Protein AF-A0A429MTD4-F1 (afdb_monomer_lite)

InterPro domains:
  IPR019286 Protein of unknown function DUF2339, transmembrane [PF10101] (1-664)
  IPR019286 Protein of unknown function DUF2339, transmembrane [PTHR38434] (1-668)

Foldseek 3Di:
DQVLLVCCLVCVPVDPVVSVVVVLVVLVVQLVVCLVVVPVVSVCVSLVCQLCNLVPDDDPADPLLVSLVSLLSSLVSLLVSCLPPLDPVSLVVSCCSNLPVSLVSCVPHNDLVCLVVVLVSLVSVLVSLCVSLVSSQVVLVVVQVVVVVVVDDDDSPRPPVSLPVSLVSSLVSSCVSPVVDLPSNLVSLVVLLVVLQVVLVVCVVPPVVVNVSSVSSNVRSLVSQLVNQCSNPHLLRSLVSLLQSLLVLLLCCLVVVPPVSNVSSLVSLVVSLVSLVVVCVVDPDRPLVSLLSNLVSLLSSLLSLLLNVQPDDDPDPSLVSSLVSLVSSLQSQLVSQCVVVVNVVDDCLSSLLRSLVVLLVSVVCCVVPRVGQSLVSLVVVLLVSLVVLVVVCVVQVLVPVLDGPDPVSLVSSLNSLVSSLVSLVVSQDPDPPLVVNLVSLLSSLSSQQQSQCSVGSNQSLLRSLVRVLVVCVVCVVVVVCSSVLHPSNLVVLLVSLVCLLQDPRLLPPPDDAQCPPSSLVSSVSSLVSSQVSLVPDDPPDDPPVSVVSNLSSVVSVLSSQLSSVQSRCCVPVVQDGPDPRCLQDLVSLLSSLLVLLVVLLCQLLVCQVVLPQVSNVVSVVSLVVSVVCLVPRLVPHPDPPSNVSSCCSNVVSVVVSVPRGDRRDDPVVVVVPPPPD

Sequence (677 aa):
FLTLVFSHHFGVITSLTTASILFTILLAITVFLSLKQQAIYLAILALGMAYAAPLVIPQYRPDVVFLFSYYLVINLAVAAVNFIQPWKILNQIAFFATMFIGGSAIAFYAEPAKFDTLDWILWLHIALFIWLSVRYSQNISRVSEHEKQEGIRLPPLLDVGLIFSVPVLGFTLHAYLVHESTQALTIGAVVLAGTYAVLTFWIKKTHPQLSVLAKSFFILAVAFFALIFPLAKGAHWTAIGWVAQGTALIVWGVTERYRLSRYIGVILVLLSSLALFYQVWANEEFPTLSTSIYAIAQFISAFYLLQYNSKEQRYFSASMFSGIFLCLGMYAGAVAGVEIMAWHHHALSPYLMFAIALIAIFSAIVHYKLRVQWQSLQLILISLLLLLVLGEAFMSQVFTLFKWVDSLQQTTFLVSTIILSGLFIMAQPQSSLLGYVKVWAGLSWLALAIVGVTIFPKMPIVALAFVPVVYSLWAYKSHKTTLLYQIPVWCLSLIWLLVVSVDVHSAEYLYFVPLINLIDFFSILVFAGLLFIIYQHAFDQDKSLEWTFKITTILVGLLVFSSVVVRGLHYYWATPLWSASIWTNGVVQLSLTLLWVILAFVLTTYSSRKMIRQLWFVGAALLGIVVLKLILLDLSQSATLTRVISFIGAGGVMLIIAYLAPLPPSSSVQKNQEPKL

Structure (mmCIF, N/CA/C/O backbone):
data_AF-A0A429MTD4-F1
#
_entry.id   AF-A0A429MTD4-F1
#
loop_
_atom_site.group_PDB
_atom_site.id
_atom_site.type_symbol
_atom_site.label_atom_id
_atom_site.label_alt_id
_atom_site.label_comp_id
_atom_site.label_asym_id
_atom_site.label_entity_id
_atom_site.label_seq_id
_atom_site.pdbx_PDB_ins_code
_atom_site.Cartn_x
_atom_site.Cartn_y
_atom_site.Cartn_z
_atom_site.occupancy
_atom_site.B_iso_or_equiv
_atom_site.auth_seq_id
_atom_site.auth_comp_id
_atom_site.auth_asym_id
_atom_site.auth_atom_id
_atom_site.pdbx_PDB_model_num
ATOM 1 N N . PHE A 1 1 ? -25.401 0.317 63.195 1.00 67.44 1 PHE A N 1
ATOM 2 C CA . PHE A 1 1 ? -25.023 -0.715 62.209 1.00 67.44 1 PHE A CA 1
ATOM 3 C C . PHE A 1 1 ? -24.166 -1.795 62.844 1.00 67.44 1 PHE A C 1
ATOM 5 O O . PHE A 1 1 ? -24.662 -2.901 62.992 1.00 67.44 1 PHE A O 1
ATOM 12 N N . LEU A 1 2 ? -22.955 -1.465 63.309 1.00 70.31 2 LEU A N 1
ATOM 13 C CA . LEU A 1 2 ? -22.020 -2.415 63.924 1.00 70.31 2 LEU A CA 1
ATOM 14 C C . LEU A 1 2 ? -22.654 -3.261 65.049 1.00 70.31 2 LEU A C 1
ATOM 16 O O . LEU A 1 2 ? -22.604 -4.482 65.003 1.00 70.31 2 LEU A O 1
ATOM 20 N N . THR A 1 3 ? -23.346 -2.624 65.998 1.00 77.00 3 THR A N 1
ATOM 21 C CA . THR A 1 3 ? -24.029 -3.285 67.128 1.00 77.00 3 THR A CA 1
ATOM 22 C C . THR A 1 3 ? -25.070 -4.310 66.690 1.00 77.00 3 THR A C 1
ATOM 24 O O . THR A 1 3 ? -25.237 -5.334 67.333 1.00 77.00 3 THR A O 1
ATOM 27 N N . LEU A 1 4 ? -25.770 -4.039 65.590 1.00 73.44 4 LEU A N 1
ATOM 28 C CA . LEU A 1 4 ? -26.844 -4.888 65.077 1.00 73.44 4 LEU A CA 1
ATOM 29 C C . LEU A 1 4 ? -26.274 -6.138 64.407 1.00 73.44 4 LEU A C 1
ATOM 31 O O . LEU A 1 4 ? -26.760 -7.246 64.612 1.00 73.44 4 LEU A O 1
ATOM 35 N N . VAL A 1 5 ? -25.185 -5.940 63.668 1.00 67.00 5 VAL A N 1
ATOM 36 C CA . VAL A 1 5 ? -24.421 -7.005 63.025 1.00 67.00 5 VAL A CA 1
ATOM 37 C C . VAL A 1 5 ? -23.741 -7.902 64.064 1.00 67.00 5 VAL A C 1
ATOM 39 O O . VAL A 1 5 ? -23.867 -9.122 63.990 1.00 67.00 5 VAL A O 1
ATOM 42 N N . PHE A 1 6 ? -23.118 -7.318 65.092 1.00 71.88 6 PHE A N 1
ATOM 43 C CA . PHE A 1 6 ? -22.556 -8.072 66.215 1.00 71.88 6 PHE A CA 1
ATOM 44 C C . PHE A 1 6 ? -23.625 -8.801 67.039 1.00 71.88 6 PHE A C 1
ATOM 46 O O . PHE A 1 6 ? -23.406 -9.937 67.443 1.00 71.88 6 PHE A O 1
ATOM 53 N N . SER A 1 7 ? -24.791 -8.188 67.252 1.00 75.12 7 SER A N 1
ATOM 54 C CA . SER A 1 7 ? -25.910 -8.802 67.979 1.00 75.12 7 SER A CA 1
ATOM 55 C C . SER A 1 7 ? -26.441 -10.056 67.272 1.00 75.12 7 SER A C 1
ATOM 57 O O . SER A 1 7 ? -26.717 -11.064 67.919 1.00 75.12 7 SER A O 1
ATOM 59 N N . HIS A 1 8 ? -26.509 -10.052 65.937 1.00 69.81 8 HIS A N 1
ATOM 60 C CA . HIS A 1 8 ? -26.825 -11.268 65.187 1.00 69.81 8 HIS A CA 1
ATOM 61 C C . HIS A 1 8 ? -25.690 -12.302 65.249 1.00 69.81 8 HIS A C 1
ATOM 63 O O . HIS A 1 8 ? -25.944 -13.468 65.538 1.00 69.81 8 HIS A O 1
ATOM 69 N N . HIS A 1 9 ? -24.438 -11.880 65.037 1.00 68.06 9 HIS A N 1
ATOM 70 C CA . HIS A 1 9 ? -23.286 -12.787 65.034 1.00 68.06 9 HIS A CA 1
ATOM 71 C C . HIS A 1 9 ? -23.094 -13.526 66.366 1.00 68.06 9 HIS A C 1
ATOM 73 O O . HIS A 1 9 ? -22.840 -14.726 66.373 1.00 68.06 9 HIS A O 1
ATOM 79 N N . PHE A 1 10 ? -23.264 -12.831 67.492 1.00 77.19 10 PHE A N 1
ATOM 80 C CA . PHE A 1 10 ? -23.173 -13.424 68.827 1.00 77.19 10 PHE A CA 1
ATOM 81 C C . PHE A 1 10 ? -24.475 -14.105 69.287 1.00 77.19 10 PHE A C 1
ATOM 83 O O . PHE A 1 10 ? -24.597 -14.463 70.456 1.00 77.19 10 PHE A O 1
ATOM 90 N N . GLY A 1 11 ? -25.456 -14.283 68.395 1.00 71.88 11 GLY A N 1
ATOM 91 C CA . GLY A 1 11 ? -26.682 -15.034 68.675 1.00 71.88 11 GLY A CA 1
ATOM 92 C C . GLY A 1 11 ? -27.700 -14.324 69.574 1.00 71.88 11 GLY A C 1
ATOM 93 O O . GLY A 1 11 ? -28.682 -14.944 69.971 1.00 71.88 11 GLY A O 1
ATOM 94 N N . VAL A 1 12 ? -27.514 -13.033 69.873 1.00 78.25 12 VAL A N 1
ATOM 95 C CA . VAL A 1 12 ? -28.485 -12.211 70.623 1.00 78.25 12 VAL A CA 1
ATOM 96 C C . VAL A 1 12 ? -29.753 -11.978 69.790 1.00 78.25 12 VAL A C 1
ATOM 98 O O . VAL A 1 12 ? -30.857 -11.962 70.329 1.00 78.25 12 VAL A O 1
ATOM 101 N N . ILE A 1 13 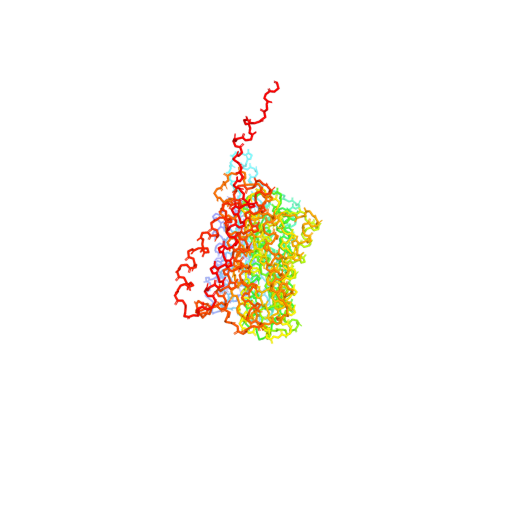? -29.611 -11.856 68.466 1.00 76.19 13 ILE A N 1
ATOM 102 C CA . ILE A 1 13 ? -30.724 -11.908 67.507 1.00 76.19 13 ILE A CA 1
ATOM 103 C C . ILE A 1 13 ? -30.609 -13.215 66.726 1.00 76.19 13 ILE A C 1
ATOM 105 O O . ILE A 1 13 ? -29.781 -13.335 65.824 1.00 76.19 13 ILE A O 1
ATOM 109 N N . THR A 1 14 ? -31.447 -14.191 67.064 1.00 70.50 14 THR A N 1
ATOM 110 C CA . THR A 1 14 ? -31.371 -15.550 66.507 1.00 70.50 14 THR A CA 1
ATOM 111 C C . THR A 1 14 ? -31.897 -15.640 65.075 1.00 70.50 14 THR A C 1
ATOM 113 O O . THR A 1 14 ? -31.349 -16.390 64.270 1.00 70.50 14 THR A O 1
ATOM 116 N N . SER A 1 15 ? -32.912 -14.851 64.706 1.00 75.06 15 SER A N 1
ATOM 117 C CA . SER A 1 15 ? -33.444 -14.844 63.339 1.00 75.06 15 SER A CA 1
ATOM 118 C C . SER A 1 15 ? -32.720 -13.857 62.416 1.00 75.06 15 SER A C 1
ATOM 120 O O . SER A 1 15 ? -32.701 -12.644 62.642 1.00 75.06 15 SER A O 1
ATOM 122 N N . LEU A 1 16 ? -32.192 -14.379 61.304 1.00 67.19 16 LEU A N 1
ATOM 123 C CA . LEU A 1 16 ? -31.589 -13.592 60.220 1.00 67.19 16 LEU A CA 1
ATOM 124 C C . LEU A 1 16 ? -32.578 -12.559 59.655 1.00 67.19 16 LEU A C 1
ATOM 126 O O . LEU A 1 16 ? -32.222 -11.406 59.435 1.00 67.19 16 LEU A O 1
ATOM 130 N N . THR A 1 17 ? -33.848 -12.941 59.507 1.00 70.06 17 THR A N 1
ATOM 131 C CA . THR A 1 17 ? -34.919 -12.068 59.005 1.00 70.06 17 THR A CA 1
ATOM 132 C C . THR A 1 17 ? -35.132 -10.834 59.880 1.00 70.06 17 THR A C 1
ATOM 134 O O . THR A 1 17 ? -35.205 -9.723 59.358 1.00 70.06 17 THR A O 1
ATOM 137 N N . THR A 1 18 ? -35.163 -10.979 61.208 1.00 75.75 18 THR A N 1
ATOM 138 C CA . THR A 1 18 ? -35.294 -9.830 62.121 1.00 75.75 18 THR A CA 1
ATOM 139 C C . THR A 1 18 ? -34.069 -8.926 62.095 1.00 75.75 18 THR A C 1
ATOM 141 O O . THR A 1 18 ? -34.222 -7.705 62.128 1.00 75.75 18 THR A O 1
ATOM 144 N N . ALA A 1 19 ? -32.864 -9.494 61.988 1.00 70.69 19 ALA A N 1
ATOM 145 C CA . ALA A 1 19 ? -31.644 -8.701 61.865 1.00 70.69 19 ALA A CA 1
ATOM 146 C C . ALA A 1 19 ? -31.645 -7.884 60.560 1.00 70.69 19 ALA A C 1
ATOM 148 O O . ALA A 1 19 ? -31.379 -6.681 60.588 1.00 70.69 19 ALA A O 1
ATOM 149 N N . SER A 1 20 ? -32.034 -8.493 59.435 1.00 66.19 20 SER A N 1
ATOM 150 C CA . SER A 1 20 ? -32.155 -7.817 58.136 1.00 66.19 20 SER A CA 1
ATOM 151 C C . SER A 1 20 ? -33.228 -6.720 58.125 1.00 66.19 20 SER A C 1
ATOM 153 O O . SER A 1 20 ? -32.996 -5.644 57.568 1.00 66.19 20 SER A O 1
ATOM 155 N N . ILE A 1 21 ? -34.380 -6.941 58.771 1.00 75.00 21 ILE A N 1
ATOM 156 C CA . ILE A 1 21 ? -35.448 -5.931 58.883 1.00 75.00 21 ILE A CA 1
ATOM 157 C C . ILE A 1 21 ? -34.967 -4.734 59.706 1.00 75.00 21 ILE A C 1
ATOM 159 O O . ILE A 1 21 ? -35.066 -3.595 59.252 1.00 75.00 21 ILE A O 1
ATOM 163 N N . LEU A 1 22 ? -34.395 -4.977 60.888 1.00 79.62 22 LEU A N 1
ATOM 164 C CA . LEU A 1 22 ? -33.886 -3.910 61.749 1.00 79.62 22 LEU A CA 1
ATOM 165 C C . LEU A 1 22 ? -32.746 -3.128 61.083 1.00 79.62 22 LEU A C 1
ATOM 167 O O . LEU A 1 22 ? -32.669 -1.906 61.215 1.00 79.62 22 LEU A O 1
ATOM 171 N N . PHE A 1 23 ? -31.888 -3.815 60.328 1.00 74.44 23 PHE A N 1
ATOM 172 C CA . PHE A 1 23 ? -30.855 -3.177 59.523 1.00 74.44 23 PHE A CA 1
ATOM 173 C C . PHE A 1 23 ? -31.457 -2.266 58.444 1.00 74.44 23 PHE A C 1
ATOM 175 O O . PHE A 1 23 ? -31.039 -1.116 58.315 1.00 74.44 23 PHE A O 1
ATOM 182 N N . THR A 1 24 ? -32.469 -2.745 57.716 1.00 72.81 24 THR A N 1
ATOM 183 C CA . THR A 1 24 ? -33.169 -1.972 56.675 1.00 72.81 24 THR A CA 1
ATOM 184 C C . THR A 1 24 ? -33.850 -0.734 57.259 1.00 72.81 24 THR A C 1
ATOM 186 O O . THR A 1 24 ? -33.733 0.353 56.695 1.00 72.81 24 THR A O 1
ATOM 189 N N . ILE A 1 25 ? -34.497 -0.866 58.422 1.00 81.62 25 ILE A N 1
ATOM 190 C CA . ILE A 1 25 ? -35.114 0.254 59.148 1.00 81.62 25 ILE A CA 1
ATOM 191 C C . ILE A 1 25 ? -34.054 1.282 59.549 1.00 81.62 25 ILE A C 1
ATOM 193 O O . ILE A 1 25 ? -34.223 2.476 59.296 1.00 81.62 25 ILE A O 1
ATOM 197 N N . LEU A 1 26 ? -32.942 0.833 60.137 1.00 82.19 26 LEU A N 1
ATOM 198 C CA . LEU A 1 26 ? -31.854 1.725 60.532 1.00 82.19 26 LEU A CA 1
ATOM 199 C C . LEU A 1 26 ? -31.277 2.465 59.319 1.00 82.19 26 LEU A C 1
ATOM 201 O O . LEU A 1 26 ? -31.047 3.674 59.376 1.00 82.19 26 LEU A O 1
ATOM 205 N N . LEU A 1 27 ? -31.095 1.754 58.206 1.00 78.31 27 LEU A N 1
ATOM 206 C CA . LEU A 1 27 ? -30.622 2.330 56.958 1.00 78.31 27 LEU A CA 1
ATOM 207 C C . LEU A 1 27 ? -31.601 3.385 56.428 1.00 78.31 27 LEU A C 1
ATOM 209 O O . LEU A 1 27 ? -31.184 4.517 56.183 1.00 78.31 27 LEU A O 1
ATOM 213 N N . ALA A 1 28 ? -32.899 3.084 56.374 1.00 79.12 28 ALA A N 1
ATOM 214 C CA . ALA A 1 28 ? -33.931 4.036 55.963 1.00 79.12 28 ALA A CA 1
ATOM 215 C C . ALA A 1 28 ? -33.955 5.305 56.837 1.00 79.12 28 ALA A C 1
ATOM 217 O O . ALA A 1 28 ? -34.002 6.415 56.303 1.00 79.12 28 ALA A O 1
ATOM 218 N N . ILE A 1 29 ? -33.850 5.165 58.165 1.00 83.44 29 ILE A N 1
ATOM 219 C CA . ILE A 1 29 ? -33.804 6.303 59.101 1.00 83.44 29 ILE A CA 1
ATOM 220 C C . ILE A 1 29 ? -32.565 7.169 58.845 1.00 83.44 29 ILE A C 1
ATOM 222 O O . ILE A 1 29 ? -32.671 8.393 58.771 1.00 83.44 29 ILE A O 1
ATOM 226 N N . THR A 1 30 ? -31.388 6.558 58.687 1.00 78.06 30 THR A N 1
ATOM 227 C CA . THR A 1 30 ? -30.143 7.312 58.450 1.00 78.06 30 THR A CA 1
ATOM 228 C C . THR A 1 30 ? -30.140 8.038 57.106 1.00 78.06 30 THR A C 1
ATOM 230 O O . THR A 1 30 ? -29.736 9.200 57.044 1.00 78.06 30 THR A O 1
ATOM 233 N N . VAL A 1 31 ? -30.663 7.402 56.054 1.00 74.56 31 VAL A N 1
ATOM 234 C CA . VAL A 1 31 ? -30.880 8.023 54.741 1.00 74.56 31 VAL A CA 1
ATOM 235 C C . VAL A 1 31 ? -31.825 9.219 54.857 1.00 74.56 31 VAL A C 1
ATOM 237 O O . VAL A 1 31 ? -31.500 10.307 54.380 1.00 74.56 31 VAL A O 1
ATOM 240 N N . PHE A 1 32 ? -32.954 9.054 55.548 1.00 81.50 32 PHE A N 1
ATOM 241 C CA . PHE A 1 32 ? -33.927 10.125 55.759 1.00 81.50 32 PHE A CA 1
ATOM 242 C C . PHE A 1 32 ? -33.330 11.315 56.526 1.00 81.50 32 PHE A C 1
ATOM 244 O O . PHE A 1 32 ? -33.491 12.466 56.116 1.00 81.50 32 PHE A O 1
ATOM 251 N N . LEU A 1 33 ? -32.598 11.049 57.611 1.00 81.56 33 LEU A N 1
ATOM 252 C CA . LEU A 1 33 ? -31.943 12.090 58.407 1.00 81.56 33 LEU A CA 1
ATOM 253 C C . LEU A 1 33 ? -30.862 12.828 57.610 1.00 81.56 33 LEU A C 1
ATOM 255 O O . LEU A 1 33 ? -30.797 14.055 57.680 1.00 81.56 33 LEU A O 1
ATOM 259 N N . SER A 1 34 ? -30.053 12.111 56.826 1.00 80.44 34 SER A N 1
ATOM 260 C CA . SER A 1 34 ? -29.021 12.730 55.988 1.00 80.44 34 SER A CA 1
ATOM 261 C C . SER A 1 34 ? -29.620 13.643 54.916 1.00 80.44 34 SER A C 1
ATOM 263 O O . SER A 1 34 ? -29.133 14.759 54.726 1.00 80.44 34 SER A O 1
ATOM 265 N N . LEU A 1 35 ? -30.711 13.214 54.273 1.00 81.00 35 LEU A N 1
ATOM 266 C CA . LEU A 1 35 ? -31.436 14.030 53.298 1.00 81.00 35 LEU A CA 1
ATOM 267 C C . LEU A 1 35 ? -32.041 15.283 53.943 1.00 81.00 35 LEU A C 1
ATOM 269 O O . LEU A 1 35 ? -31.906 16.373 53.389 1.00 81.00 35 LEU A O 1
ATOM 273 N N . LYS A 1 36 ? -32.656 15.152 55.128 1.00 82.38 36 LYS A N 1
ATOM 274 C CA . LYS A 1 36 ? -33.250 16.286 55.857 1.00 82.38 36 LYS A CA 1
ATOM 275 C C . LYS A 1 36 ? -32.205 17.327 56.269 1.00 82.38 36 LYS A C 1
ATOM 277 O O . LYS A 1 36 ? -32.501 18.516 56.264 1.00 82.38 36 LYS A O 1
ATOM 282 N N . GLN A 1 37 ? -31.005 16.887 56.640 1.00 80.62 37 GLN A N 1
ATOM 283 C CA . GLN A 1 37 ? -29.931 17.771 57.103 1.00 80.62 37 GLN A CA 1
ATOM 284 C C . GLN A 1 37 ? -29.034 18.299 55.972 1.00 80.62 37 GLN A C 1
ATOM 286 O O . GLN A 1 37 ? -28.154 19.107 56.247 1.00 80.62 37 GLN A O 1
ATOM 291 N N . GLN A 1 38 ? -29.213 17.833 54.727 1.00 78.19 38 GLN A N 1
ATOM 292 C CA . GLN A 1 38 ? -28.332 18.131 53.583 1.00 78.19 38 GLN A CA 1
ATOM 293 C C . GLN A 1 38 ? -26.831 17.915 53.875 1.00 78.19 38 GLN A C 1
ATOM 295 O O . GLN A 1 38 ? -25.956 18.547 53.286 1.00 78.19 38 GLN A O 1
ATOM 300 N N . ALA A 1 39 ? -26.514 16.994 54.785 1.00 80.38 39 ALA A N 1
ATOM 301 C CA . ALA A 1 39 ? -25.162 16.782 55.279 1.00 80.38 39 ALA A CA 1
ATOM 302 C C . ALA A 1 39 ? -24.541 15.534 54.638 1.00 80.38 39 ALA A C 1
ATOM 304 O O . ALA A 1 39 ? -24.810 14.400 55.049 1.00 80.38 39 ALA A O 1
ATOM 305 N N . ILE A 1 40 ? -23.664 15.750 53.652 1.00 80.50 40 ILE A N 1
ATOM 306 C CA . ILE A 1 40 ? -22.997 14.673 52.903 1.00 80.50 40 ILE A CA 1
ATOM 307 C C . ILE A 1 40 ? -22.114 13.784 53.795 1.00 80.50 40 ILE A C 1
ATOM 309 O O . ILE A 1 40 ? -22.063 12.572 53.609 1.00 80.50 40 ILE A O 1
ATOM 313 N N . TYR A 1 41 ? -21.466 14.357 54.814 1.00 83.38 41 TYR A N 1
ATOM 314 C CA . TYR A 1 41 ? -20.573 13.622 55.717 1.00 83.38 41 TYR A CA 1
ATOM 315 C C . TYR A 1 41 ? -21.307 12.575 56.562 1.00 83.38 41 TYR A C 1
ATOM 317 O O . TYR A 1 41 ? -20.771 11.493 56.794 1.00 83.38 41 TYR A O 1
ATOM 325 N N . LEU A 1 42 ? -22.551 12.859 56.966 1.00 81.25 42 LEU A N 1
ATOM 326 C CA . LEU A 1 42 ? -23.385 11.896 57.689 1.00 81.25 42 LEU A CA 1
ATOM 327 C C . LEU A 1 42 ? -23.755 10.704 56.800 1.00 81.25 42 LEU A C 1
ATOM 329 O O . LEU A 1 42 ? -23.699 9.568 57.268 1.00 81.25 42 LEU A O 1
ATOM 333 N N . ALA A 1 43 ? -24.055 10.941 55.517 1.00 81.38 43 ALA A N 1
ATOM 334 C CA . ALA A 1 43 ? -24.273 9.862 54.551 1.00 81.38 43 ALA A CA 1
ATOM 335 C C . ALA A 1 43 ? -23.007 9.027 54.338 1.00 81.38 43 ALA A C 1
ATOM 337 O O . ALA A 1 43 ? -23.084 7.801 54.368 1.00 81.38 43 ALA A O 1
ATOM 338 N N . ILE A 1 44 ? -21.848 9.672 54.159 1.00 85.00 44 ILE A N 1
ATOM 339 C CA . ILE A 1 44 ? -20.563 8.982 53.964 1.00 85.00 44 ILE A CA 1
ATOM 340 C C . ILE A 1 44 ? -20.252 8.078 55.159 1.00 85.00 44 ILE A C 1
ATOM 342 O O . ILE A 1 44 ? -19.918 6.913 54.963 1.00 85.00 44 ILE A O 1
ATOM 346 N N . LEU A 1 45 ? -20.390 8.583 56.389 1.00 83.06 45 LEU A N 1
ATOM 347 C CA . LEU A 1 45 ? -20.093 7.812 57.596 1.00 83.06 45 LEU A CA 1
ATOM 348 C C . LEU A 1 45 ? -21.083 6.652 57.770 1.00 83.06 45 LEU A C 1
ATOM 350 O O . LEU A 1 45 ? -20.666 5.519 58.009 1.00 83.06 45 LEU A O 1
ATOM 354 N N . ALA A 1 46 ? -22.383 6.904 57.592 1.00 80.81 46 ALA A N 1
ATOM 355 C CA . ALA A 1 46 ? -23.408 5.869 57.699 1.00 80.81 46 ALA A CA 1
ATOM 356 C C . ALA A 1 46 ? -23.204 4.746 56.669 1.00 80.81 46 ALA A C 1
ATOM 358 O O . ALA A 1 46 ? -23.207 3.569 57.034 1.00 80.81 46 ALA A O 1
ATOM 359 N N . LEU A 1 47 ? -22.980 5.100 55.401 1.00 82.69 47 LEU A N 1
ATOM 360 C CA . LEU A 1 47 ? -22.794 4.130 54.322 1.00 82.69 47 LEU A CA 1
ATOM 361 C C . LEU A 1 47 ? -21.435 3.437 54.391 1.00 82.69 47 LEU A C 1
ATOM 363 O O . LEU A 1 47 ? -21.374 2.229 54.185 1.00 82.69 47 LEU A O 1
ATOM 367 N N . GLY A 1 48 ? -20.369 4.147 54.763 1.00 84.00 48 GLY A N 1
ATOM 368 C CA . GLY A 1 48 ? -19.060 3.544 55.019 1.00 84.00 48 GLY A CA 1
ATOM 369 C C . GLY A 1 48 ? -19.141 2.462 56.097 1.00 84.00 48 GLY A C 1
ATOM 370 O O . GLY A 1 48 ? -18.669 1.344 55.891 1.00 84.00 48 GLY A O 1
ATOM 371 N N . MET A 1 49 ? -19.839 2.743 57.202 1.00 79.94 49 MET A N 1
ATOM 372 C CA . MET A 1 49 ? -20.081 1.749 58.251 1.00 79.94 49 MET A CA 1
ATOM 373 C C . MET A 1 49 ? -20.993 0.609 57.788 1.00 79.94 49 MET A C 1
ATOM 375 O O . MET A 1 49 ? -20.786 -0.530 58.200 1.00 79.94 49 MET A O 1
ATOM 379 N N . ALA A 1 50 ? -21.983 0.882 56.935 1.00 82.88 50 ALA A N 1
ATOM 380 C CA . ALA A 1 50 ? -22.845 -0.152 56.366 1.00 82.88 50 ALA A CA 1
ATOM 381 C C . ALA A 1 50 ? -22.053 -1.133 55.478 1.00 82.88 50 ALA A C 1
ATOM 383 O O . ALA A 1 50 ? -22.231 -2.343 55.620 1.00 82.88 50 ALA A O 1
ATOM 384 N N . TYR A 1 51 ? -21.142 -0.637 54.631 1.00 85.94 51 TYR A N 1
ATOM 385 C CA . TYR A 1 51 ? -20.269 -1.472 53.792 1.00 85.94 51 TYR A CA 1
ATOM 386 C C . TYR A 1 51 ? -19.209 -2.237 54.591 1.00 85.94 51 TYR A C 1
ATOM 388 O O . TYR A 1 51 ? -18.899 -3.379 54.249 1.00 85.94 51 TYR A O 1
ATOM 396 N N . ALA A 1 52 ? -18.670 -1.633 55.655 1.00 83.56 52 ALA A N 1
ATOM 397 C CA . ALA A 1 52 ? -17.663 -2.262 56.506 1.00 83.56 52 ALA A CA 1
ATOM 398 C C . ALA A 1 52 ? -18.241 -3.356 57.419 1.00 83.56 52 ALA A C 1
ATOM 400 O O . ALA A 1 52 ? -17.527 -4.289 57.775 1.00 83.56 52 ALA A O 1
ATOM 401 N N . ALA A 1 53 ? -19.519 -3.268 57.802 1.00 78.25 53 ALA A N 1
ATOM 402 C CA . ALA A 1 53 ? -20.086 -4.122 58.847 1.00 78.25 53 ALA A CA 1
ATOM 403 C C . ALA A 1 53 ? -19.915 -5.643 58.623 1.00 78.25 53 ALA A C 1
ATOM 405 O O . ALA A 1 53 ? -19.534 -6.311 59.582 1.00 78.25 53 ALA A O 1
ATOM 406 N N . PRO A 1 54 ? -20.112 -6.208 57.414 1.00 74.62 54 PRO A N 1
ATOM 407 C CA . PRO A 1 54 ? -19.890 -7.638 57.178 1.00 74.62 54 PRO A CA 1
ATOM 408 C C . PRO A 1 54 ? -18.421 -8.067 57.291 1.00 74.62 54 PRO A C 1
ATOM 410 O O . PRO A 1 54 ? -18.155 -9.218 57.613 1.00 74.62 54 PRO A O 1
ATOM 413 N N . LEU A 1 55 ? -17.473 -7.157 57.040 1.00 75.81 55 LEU A N 1
ATOM 414 C CA . LEU A 1 55 ? -16.031 -7.443 57.026 1.00 75.81 55 LEU A CA 1
ATOM 415 C C . LEU A 1 55 ? -15.429 -7.506 58.433 1.00 75.81 55 LEU A C 1
ATOM 417 O O . LEU A 1 55 ? -14.397 -8.133 58.642 1.00 75.81 55 LEU A O 1
ATOM 421 N N . VAL A 1 56 ? -16.057 -6.823 59.393 1.00 74.12 56 VAL A N 1
ATOM 422 C CA . VAL A 1 56 ? -15.597 -6.768 60.790 1.00 74.12 56 VAL A CA 1
ATOM 423 C C . VAL A 1 56 ? -15.965 -8.050 61.548 1.00 74.12 56 VAL A C 1
ATOM 425 O O . VAL A 1 56 ? -15.414 -8.322 62.612 1.00 74.12 56 VAL A O 1
ATOM 428 N N . ILE A 1 57 ? -16.876 -8.859 61.003 1.00 68.62 57 ILE A N 1
ATOM 429 C CA . ILE A 1 57 ? -17.250 -10.142 61.589 1.00 68.62 57 ILE A CA 1
ATOM 430 C C . ILE A 1 57 ? -16.164 -11.177 61.262 1.00 68.62 57 ILE A C 1
ATOM 432 O O . ILE A 1 57 ? -15.932 -11.444 60.082 1.00 68.62 57 ILE A O 1
ATOM 436 N N . PRO A 1 58 ? -15.539 -11.824 62.261 1.00 60.69 58 PRO A N 1
ATOM 437 C CA . PRO A 1 58 ? -14.618 -12.924 62.008 1.00 60.69 58 PRO A CA 1
ATOM 438 C C . PRO A 1 58 ? -15.369 -14.095 61.357 1.00 60.69 58 PRO A C 1
ATOM 440 O O . PRO A 1 58 ? -16.218 -14.728 61.985 1.00 60.69 58 PRO A O 1
ATOM 443 N N . GLN A 1 59 ? -15.077 -14.383 60.088 1.00 64.75 59 GLN A N 1
ATOM 444 C CA . GLN A 1 59 ? -15.646 -15.517 59.355 1.00 64.75 59 GLN A CA 1
ATOM 445 C C . GLN A 1 59 ? -14.520 -16.362 58.751 1.00 64.75 59 GLN A C 1
ATOM 447 O O . GLN A 1 59 ? -13.642 -15.836 58.075 1.00 64.75 59 GLN A O 1
ATOM 452 N N . TYR A 1 60 ? -14.553 -17.681 58.982 1.00 57.41 60 TYR A N 1
ATOM 453 C CA . TYR A 1 60 ? -13.564 -18.625 58.431 1.00 57.41 60 TYR A CA 1
ATOM 454 C C . TYR A 1 60 ? -13.698 -18.806 56.908 1.00 57.41 60 TYR A C 1
ATOM 456 O O . TYR A 1 60 ? -12.702 -19.039 56.226 1.00 57.41 60 TYR A O 1
ATOM 464 N N . ARG A 1 61 ? -14.919 -18.677 56.370 1.00 65.25 61 ARG A N 1
ATOM 465 C CA . ARG A 1 61 ? -15.208 -18.531 54.936 1.00 65.25 61 ARG A CA 1
ATOM 466 C C . ARG A 1 61 ? -16.392 -17.578 54.758 1.00 65.25 61 ARG A C 1
ATOM 468 O O . ARG A 1 61 ? -17.482 -17.924 55.214 1.00 65.25 61 ARG A O 1
ATOM 475 N N . PRO A 1 62 ? -16.206 -16.399 54.148 1.00 72.75 62 PRO A N 1
ATOM 476 C CA . PRO A 1 62 ? -17.308 -15.475 53.925 1.00 72.75 62 PRO A CA 1
ATOM 477 C C . PRO A 1 62 ? -18.265 -16.019 52.859 1.00 72.75 62 PRO A C 1
ATOM 479 O O . PRO A 1 62 ? -17.831 -16.401 51.772 1.00 72.75 62 PRO A O 1
ATOM 482 N N . ASP A 1 63 ? -19.571 -16.044 53.149 1.00 83.75 63 ASP A N 1
ATOM 483 C CA . ASP A 1 63 ? -20.577 -16.382 52.136 1.00 83.75 63 ASP A CA 1
ATOM 484 C C . ASP A 1 63 ? -20.708 -15.226 51.140 1.00 83.75 63 ASP A C 1
ATOM 486 O O . ASP A 1 63 ? -21.306 -14.180 51.413 1.00 83.75 63 ASP A O 1
ATOM 490 N N . VAL A 1 64 ? -20.102 -15.419 49.972 1.00 87.94 64 VAL A N 1
ATOM 491 C CA . VAL A 1 64 ? -19.977 -14.390 48.937 1.00 87.94 64 VAL A CA 1
ATOM 492 C C . VAL A 1 64 ? -21.345 -13.950 48.413 1.00 87.94 64 VAL A C 1
ATOM 494 O O . VAL A 1 64 ? -21.551 -12.762 48.172 1.00 87.94 64 VAL A O 1
ATOM 497 N N . VAL A 1 65 ? -22.307 -14.873 48.293 1.00 89.31 65 VAL A N 1
ATOM 498 C CA . VAL A 1 65 ? -23.667 -14.551 47.824 1.00 89.31 65 VAL A CA 1
ATOM 499 C C . VAL A 1 65 ? -24.366 -13.615 48.804 1.00 89.31 65 VAL A C 1
ATOM 501 O O . VAL A 1 65 ? -24.977 -12.629 48.381 1.00 89.31 65 VAL A O 1
ATOM 504 N N . PHE A 1 66 ? -24.237 -13.878 50.106 1.00 85.50 66 PHE A N 1
ATOM 505 C CA . PHE A 1 66 ? -24.774 -13.003 51.142 1.00 85.50 66 PHE A CA 1
ATOM 506 C C . PHE A 1 66 ? -24.124 -11.618 51.095 1.00 85.50 66 PHE A C 1
ATOM 508 O O . PHE A 1 66 ? -24.841 -10.619 51.047 1.00 85.50 66 PHE A O 1
ATOM 515 N N . LEU A 1 67 ? -22.788 -11.548 51.053 1.00 86.19 67 LEU A N 1
ATOM 516 C CA . LEU A 1 67 ? -22.055 -10.278 51.007 1.00 86.19 67 LEU A CA 1
ATOM 517 C C . LEU A 1 67 ? -22.489 -9.425 49.807 1.00 86.19 67 LEU A C 1
ATOM 519 O O . LEU A 1 67 ? -22.799 -8.241 49.955 1.00 86.19 67 LEU A O 1
ATOM 523 N N . PHE A 1 68 ? -22.541 -10.037 48.625 1.00 89.94 68 PHE A N 1
ATOM 524 C CA . PHE A 1 68 ? -22.851 -9.335 47.388 1.00 89.94 68 PHE A CA 1
ATOM 525 C C . PHE A 1 68 ? -24.327 -8.907 47.330 1.00 89.94 68 PHE A C 1
ATOM 527 O O . PHE A 1 68 ? -24.628 -7.771 46.969 1.00 89.94 68 PHE A O 1
ATOM 534 N N . SER A 1 69 ? -25.253 -9.754 47.793 1.00 88.94 69 SER A N 1
ATOM 535 C CA . SER A 1 69 ? -26.675 -9.392 47.936 1.00 88.94 69 SER A CA 1
ATOM 536 C C . SER A 1 69 ? -26.887 -8.270 48.955 1.00 88.94 69 SER A C 1
ATOM 538 O O . SER A 1 69 ? -27.691 -7.363 48.743 1.00 88.94 69 SER A O 1
ATOM 540 N N . TYR A 1 70 ? -26.145 -8.298 50.061 1.00 86.44 70 TYR A N 1
ATOM 541 C CA . TYR A 1 70 ? -26.186 -7.261 51.087 1.00 86.44 70 TYR A CA 1
ATOM 542 C C . TYR A 1 70 ? -25.678 -5.915 50.544 1.00 86.44 70 TYR A C 1
ATOM 544 O O . TYR A 1 70 ? -26.310 -4.880 50.773 1.00 86.44 70 TYR A O 1
ATOM 552 N N . TYR A 1 71 ? -24.602 -5.912 49.748 1.00 90.44 71 TYR A N 1
ATOM 553 C CA . TYR A 1 71 ? -24.143 -4.705 49.052 1.00 90.44 71 TYR A CA 1
ATOM 554 C C . TYR A 1 71 ? -25.176 -4.176 48.054 1.00 90.44 71 TYR A C 1
ATOM 556 O O . TYR A 1 71 ? -25.341 -2.960 47.974 1.00 90.44 71 TYR A O 1
ATOM 564 N N . LEU A 1 72 ? -25.951 -5.035 47.381 1.00 91.19 72 LEU A N 1
ATOM 565 C CA . LEU A 1 72 ? -27.046 -4.593 46.506 1.00 91.19 72 LEU A CA 1
ATOM 566 C C . LEU A 1 72 ? -28.095 -3.767 47.267 1.00 91.19 72 LEU A C 1
ATOM 568 O O . LEU A 1 72 ? -28.534 -2.725 46.780 1.00 91.19 72 LEU A O 1
ATOM 572 N N . VAL A 1 73 ? -28.470 -4.193 48.478 1.00 88.56 73 VAL A N 1
ATOM 573 C CA . VAL A 1 73 ? -29.437 -3.468 49.323 1.00 88.56 73 VAL A CA 1
ATOM 574 C C . VAL A 1 73 ? -28.894 -2.098 49.730 1.00 88.56 73 VAL A C 1
ATOM 576 O O . VAL A 1 73 ? -29.612 -1.098 49.661 1.00 88.56 73 VAL A O 1
ATOM 579 N N . ILE A 1 74 ? -27.614 -2.022 50.104 1.00 88.19 74 ILE A N 1
ATOM 580 C CA . ILE A 1 74 ? -26.974 -0.739 50.423 1.00 88.19 74 ILE A CA 1
ATOM 581 C C . ILE A 1 74 ? -26.915 0.151 49.173 1.00 88.19 74 ILE A C 1
ATOM 583 O O . ILE A 1 74 ? -27.252 1.333 49.242 1.00 88.19 74 ILE A O 1
ATOM 587 N N . ASN A 1 75 ? -26.558 -0.411 48.018 1.00 91.75 75 ASN A N 1
ATOM 588 C CA . ASN A 1 75 ? -26.518 0.293 46.738 1.00 91.75 75 ASN A CA 1
ATOM 589 C C . ASN A 1 75 ? -27.893 0.841 46.322 1.00 91.75 75 ASN A C 1
ATOM 591 O O . ASN A 1 75 ? -27.972 1.957 45.811 1.00 91.75 75 ASN A O 1
ATOM 595 N N . LEU A 1 76 ? -28.985 0.116 46.584 1.00 90.31 76 LEU A N 1
ATOM 596 C CA . LEU A 1 76 ? -30.354 0.607 46.371 1.00 90.31 76 LEU A CA 1
ATOM 597 C C . LEU A 1 76 ? -30.669 1.824 47.244 1.00 90.31 76 LEU A C 1
ATOM 599 O O . LEU A 1 76 ? -31.319 2.766 46.791 1.00 90.31 76 LEU A O 1
ATOM 603 N N . ALA A 1 77 ? -30.169 1.850 48.474 1.00 85.44 77 ALA A N 1
ATOM 604 C CA . ALA A 1 77 ? -30.336 3.008 49.334 1.00 85.44 77 ALA A CA 1
ATOM 605 C C . ALA A 1 77 ? -29.481 4.205 48.895 1.00 85.44 77 ALA A C 1
ATOM 607 O O . ALA A 1 77 ? -29.963 5.338 48.909 1.00 85.44 77 ALA A O 1
ATOM 608 N N . VAL A 1 78 ? -28.250 3.962 48.429 1.00 88.12 78 VAL A N 1
ATOM 609 C CA . VAL A 1 78 ? -27.422 4.987 47.766 1.00 88.12 78 VAL A CA 1
ATOM 610 C C . VAL A 1 78 ? -28.155 5.550 46.548 1.00 88.12 78 VAL A C 1
ATOM 612 O O . VAL A 1 78 ? -28.212 6.766 46.371 1.00 88.12 78 VAL A O 1
ATOM 615 N N . ALA A 1 79 ? -28.773 4.682 45.746 1.00 88.19 79 ALA A N 1
ATOM 616 C CA . ALA A 1 79 ? -29.590 5.062 44.601 1.00 88.19 79 ALA A CA 1
ATOM 617 C C . ALA A 1 79 ? -30.807 5.912 44.996 1.00 88.19 79 ALA A C 1
ATOM 619 O O . ALA A 1 79 ? -31.082 6.912 44.332 1.00 88.19 79 ALA A O 1
ATOM 620 N N . ALA A 1 80 ? -31.486 5.584 46.097 1.00 86.00 80 ALA A N 1
ATOM 621 C CA . ALA A 1 80 ? -32.600 6.374 46.621 1.00 86.00 80 ALA A CA 1
ATOM 622 C C . ALA A 1 80 ? -32.162 7.773 47.092 1.00 86.00 80 ALA A C 1
ATOM 624 O O . ALA A 1 80 ? -32.819 8.762 46.765 1.00 86.00 80 ALA A O 1
ATOM 625 N N . VAL A 1 81 ? -31.026 7.880 47.793 1.00 84.00 81 VAL A N 1
ATOM 626 C CA . VAL A 1 81 ? -30.435 9.174 48.188 1.00 84.00 81 VAL A CA 1
ATOM 627 C C . VAL A 1 81 ? -30.091 9.999 46.948 1.00 84.00 81 VAL A C 1
ATOM 629 O O . VAL A 1 81 ? -30.503 11.157 46.829 1.00 84.00 81 VAL A O 1
ATOM 632 N N . ASN A 1 82 ? -29.385 9.384 45.995 1.00 82.50 82 ASN A N 1
ATOM 633 C CA . ASN A 1 82 ? -28.906 10.071 44.799 1.00 82.50 82 ASN A CA 1
ATOM 634 C C . ASN A 1 82 ? -30.001 10.411 43.781 1.00 82.50 82 ASN A C 1
ATOM 636 O O . ASN A 1 82 ? -29.802 11.265 42.912 1.00 82.50 82 ASN A O 1
ATOM 640 N N . PHE A 1 83 ? -31.182 9.803 43.911 1.00 83.25 83 PHE A N 1
ATOM 641 C CA . PHE A 1 83 ? -32.364 10.213 43.161 1.00 83.25 83 PHE A CA 1
ATOM 642 C C . PHE A 1 83 ? -32.786 11.648 43.498 1.00 83.25 83 PHE A C 1
ATOM 644 O O . PHE A 1 83 ? -33.295 12.350 42.620 1.00 83.25 83 PHE A O 1
ATOM 651 N N . ILE A 1 84 ? -32.551 12.075 44.742 1.00 80.75 84 ILE A N 1
ATOM 652 C CA . ILE A 1 84 ? -32.945 13.386 45.266 1.00 80.75 84 ILE A CA 1
ATOM 653 C C . ILE A 1 84 ? -31.763 14.362 45.230 1.00 80.75 84 ILE A C 1
ATOM 655 O O . ILE A 1 84 ? -31.926 15.487 44.766 1.00 80.75 84 ILE A O 1
ATOM 659 N N . GLN A 1 85 ? -30.578 13.942 45.683 1.00 80.06 85 GLN A N 1
ATOM 660 C CA . GLN A 1 85 ? -29.390 14.800 45.792 1.00 80.06 85 GLN A CA 1
ATOM 661 C C . GLN A 1 85 ? -28.223 14.239 44.973 1.00 80.06 85 GLN A C 1
ATOM 663 O O . GLN A 1 85 ? -27.832 13.112 45.225 1.00 80.06 85 GLN A O 1
ATOM 668 N N . PRO A 1 86 ? -27.615 14.965 44.017 1.00 78.88 86 PRO A N 1
ATOM 669 C CA . PRO A 1 86 ? -26.560 14.421 43.159 1.00 78.88 86 PRO A CA 1
ATOM 670 C C . PRO A 1 86 ? -25.193 14.384 43.872 1.00 78.88 86 PRO A C 1
ATOM 672 O O . PRO A 1 86 ? -24.262 15.111 43.515 1.00 78.88 86 PRO A O 1
ATOM 675 N N . TRP A 1 87 ? -25.026 13.520 44.874 1.00 82.88 87 TRP A N 1
ATOM 676 C CA . TRP A 1 87 ? -23.761 13.360 45.596 1.00 82.88 87 TRP A CA 1
ATOM 677 C C . TRP A 1 87 ? -22.857 12.320 44.927 1.00 82.88 87 TRP A C 1
ATOM 679 O O . TRP A 1 87 ? -22.947 11.112 45.157 1.00 82.88 87 TRP A O 1
ATOM 689 N N . LYS A 1 88 ? -21.916 12.821 44.116 1.00 83.25 88 LYS A N 1
ATOM 690 C CA . LYS A 1 88 ? -20.952 12.014 43.347 1.00 83.25 88 LYS A CA 1
ATOM 691 C C . LYS A 1 88 ? -20.150 11.036 44.206 1.00 83.25 88 LYS A C 1
ATOM 693 O O . LYS A 1 88 ? -20.039 9.863 43.865 1.00 83.25 88 LYS A O 1
ATOM 698 N N . ILE A 1 89 ? -19.614 11.511 45.330 1.00 84.19 89 ILE A N 1
ATOM 699 C CA . ILE A 1 89 ? -18.736 10.716 46.201 1.00 84.19 89 ILE A CA 1
ATOM 700 C C . ILE A 1 89 ? -19.432 9.453 46.723 1.00 84.19 89 ILE A C 1
ATOM 702 O O . ILE A 1 89 ? -18.796 8.418 46.892 1.00 84.19 89 ILE A O 1
ATOM 706 N N . LEU A 1 90 ? -20.755 9.507 46.903 1.00 86.56 90 LEU A N 1
ATOM 707 C CA . LEU A 1 90 ? -21.538 8.383 47.394 1.00 86.56 90 LEU A CA 1
ATOM 708 C C . LEU A 1 90 ? -21.591 7.242 46.380 1.00 86.56 90 LEU A C 1
ATOM 710 O O . LEU A 1 90 ? -21.421 6.084 46.750 1.00 86.56 90 LEU A O 1
ATOM 714 N N . ASN A 1 91 ? -21.746 7.583 45.096 1.00 88.06 91 ASN A N 1
ATOM 715 C CA . ASN A 1 91 ? -21.686 6.611 44.007 1.00 88.06 91 ASN A CA 1
ATOM 716 C C . ASN A 1 91 ? -20.294 5.988 43.891 1.00 88.06 91 ASN A C 1
ATOM 718 O O . ASN A 1 91 ? -20.185 4.793 43.646 1.00 88.06 91 ASN A O 1
ATOM 722 N N . GLN A 1 92 ? -19.237 6.778 44.091 1.00 88.31 92 GLN A N 1
ATOM 723 C CA . GLN A 1 92 ? -17.860 6.288 44.012 1.00 88.31 92 GLN A CA 1
ATOM 724 C C . GLN A 1 92 ? -17.520 5.334 45.160 1.00 88.31 92 GLN A C 1
ATOM 726 O O . GLN A 1 92 ? -16.916 4.295 44.914 1.00 88.31 92 GLN A O 1
ATOM 731 N N . ILE A 1 93 ? -17.951 5.640 46.389 1.00 89.06 93 ILE A N 1
ATOM 732 C CA . ILE A 1 93 ? -17.785 4.743 47.544 1.00 89.06 93 ILE A CA 1
ATOM 733 C C . ILE A 1 93 ? -18.556 3.441 47.318 1.00 89.06 93 ILE A C 1
ATOM 735 O O . ILE A 1 93 ? -18.002 2.359 47.492 1.00 89.06 93 ILE A O 1
ATOM 739 N N . ALA A 1 94 ? -19.815 3.551 46.892 1.00 91.06 94 ALA A N 1
ATOM 740 C CA . ALA A 1 94 ? -20.679 2.418 46.586 1.00 91.06 94 ALA A CA 1
ATOM 741 C C . ALA A 1 94 ? -20.071 1.504 45.511 1.00 91.06 94 ALA A C 1
ATOM 743 O O . ALA A 1 94 ? -19.958 0.290 45.691 1.00 91.06 94 ALA A O 1
ATOM 744 N N . PHE A 1 95 ? -19.593 2.107 44.424 1.00 91.69 95 PHE A N 1
ATOM 745 C CA . PHE A 1 95 ? -18.891 1.418 43.351 1.00 91.69 95 PHE A CA 1
ATOM 746 C C . PHE A 1 95 ? -17.611 0.739 43.836 1.00 91.69 95 PHE A C 1
ATOM 748 O O . PHE A 1 95 ? -17.394 -0.437 43.550 1.00 91.69 95 PHE A O 1
ATOM 755 N N . PHE A 1 96 ? -16.777 1.457 44.589 1.00 91.44 96 PHE A N 1
ATOM 756 C CA . PHE A 1 96 ? -15.511 0.934 45.086 1.00 91.44 96 PHE A CA 1
ATOM 757 C C . PHE A 1 96 ? -15.727 -0.258 46.022 1.00 91.44 96 PHE A C 1
ATOM 759 O O . PHE A 1 96 ? -15.135 -1.317 45.817 1.00 91.44 96 PHE A O 1
ATOM 766 N N . ALA A 1 97 ? -16.626 -0.123 47.000 1.00 91.38 97 ALA A N 1
ATOM 767 C CA . ALA A 1 97 ? -16.964 -1.205 47.916 1.00 91.38 97 ALA A CA 1
ATOM 768 C C . ALA A 1 97 ? -17.500 -2.430 47.160 1.00 91.38 97 ALA A C 1
ATOM 770 O O . ALA A 1 97 ? -17.061 -3.552 47.388 1.00 91.38 97 ALA A O 1
ATOM 771 N N . THR A 1 98 ? -18.391 -2.223 46.195 1.00 92.75 98 THR A N 1
ATOM 772 C CA . THR A 1 98 ? -19.005 -3.336 45.465 1.00 92.75 98 THR A CA 1
ATOM 773 C C . THR A 1 98 ? -18.017 -4.037 44.535 1.00 92.75 98 THR A C 1
ATOM 775 O O . THR A 1 98 ? -17.871 -5.255 44.601 1.00 92.75 98 THR A O 1
ATOM 778 N N . MET A 1 99 ? -17.313 -3.288 43.682 1.00 91.94 99 MET A N 1
ATOM 779 C CA . MET A 1 99 ? -16.478 -3.882 42.634 1.00 91.94 99 MET A CA 1
ATOM 780 C C . MET A 1 99 ? -15.129 -4.369 43.150 1.00 91.94 99 MET A C 1
ATOM 782 O O . MET A 1 99 ? -14.654 -5.400 42.690 1.00 91.94 99 MET A O 1
ATOM 786 N N . PHE A 1 100 ? -14.506 -3.661 44.096 1.00 91.25 100 PHE A N 1
ATOM 787 C CA . PHE A 1 100 ? -13.198 -4.061 44.617 1.00 91.25 100 PHE A CA 1
ATOM 788 C C . PHE A 1 100 ? -13.336 -4.984 45.821 1.00 91.25 100 PHE A C 1
ATOM 790 O O . PHE A 1 100 ? -12.754 -6.063 45.816 1.00 91.25 100 PHE A O 1
ATOM 797 N N . ILE A 1 101 ? -14.126 -4.619 46.836 1.00 90.19 101 ILE A N 1
ATOM 798 C CA . ILE A 1 101 ? -14.278 -5.474 48.026 1.00 90.19 101 ILE A CA 1
ATOM 799 C C . ILE A 1 101 ? -15.169 -6.675 47.695 1.00 90.19 101 ILE A C 1
ATOM 801 O O . ILE A 1 101 ? -14.744 -7.815 47.861 1.00 90.19 101 ILE A O 1
ATOM 805 N N . GLY A 1 102 ? -16.368 -6.439 47.154 1.00 88.38 102 GLY A N 1
ATOM 806 C CA . GLY A 1 102 ? -17.262 -7.523 46.732 1.00 88.38 102 GLY A CA 1
ATOM 807 C C . GLY A 1 102 ? -16.671 -8.368 45.599 1.00 88.38 102 GLY A C 1
ATOM 808 O O . GLY A 1 102 ? -16.682 -9.594 45.675 1.00 88.38 102 GLY A O 1
ATOM 809 N N . GLY A 1 103 ? -16.088 -7.728 44.580 1.00 90.38 103 GLY A N 1
ATOM 810 C CA . GLY A 1 103 ? -15.458 -8.438 43.462 1.00 90.38 103 GLY A CA 1
ATOM 811 C C . GLY A 1 103 ? -14.215 -9.244 43.854 1.00 90.38 103 GLY A C 1
ATOM 812 O O . GLY A 1 103 ? -14.051 -10.362 43.372 1.00 90.38 103 GLY A O 1
ATOM 813 N N . SER A 1 104 ? -13.371 -8.752 44.771 1.00 90.19 104 SER A N 1
ATOM 814 C CA . SER A 1 104 ? -12.253 -9.562 45.287 1.00 90.19 104 SER A CA 1
ATOM 815 C C . SER A 1 104 ? -12.743 -10.746 46.120 1.00 90.19 104 SER A C 1
ATOM 817 O O . SER A 1 104 ? -12.209 -11.843 45.976 1.00 90.19 104 SER A O 1
ATOM 819 N N . ALA A 1 105 ? -13.802 -10.576 46.919 1.00 89.31 105 ALA A N 1
ATOM 820 C CA . ALA A 1 105 ? -14.416 -11.690 47.635 1.00 89.31 105 ALA A CA 1
ATOM 821 C C . ALA A 1 105 ? -14.937 -12.774 46.674 1.00 89.31 105 ALA A C 1
ATOM 823 O O . ALA A 1 105 ? -14.768 -13.960 46.954 1.00 89.31 105 ALA A O 1
ATOM 824 N N . ILE A 1 106 ? -15.489 -12.379 45.519 1.00 89.94 106 ILE A N 1
ATOM 825 C CA . ILE A 1 106 ? -15.855 -13.310 44.442 1.00 89.94 106 ILE A CA 1
ATOM 826 C C . ILE A 1 106 ? -14.616 -14.041 43.909 1.00 89.94 106 ILE A C 1
ATOM 828 O O . ILE A 1 106 ? -14.618 -15.265 43.845 1.00 89.94 106 ILE A O 1
ATOM 832 N N . ALA A 1 107 ? -13.538 -13.327 43.592 1.00 87.62 107 ALA A N 1
ATOM 833 C CA . ALA A 1 107 ? -12.333 -13.940 43.031 1.00 87.62 107 ALA A CA 1
ATOM 834 C C . ALA A 1 107 ? -11.610 -14.911 43.991 1.00 87.62 107 ALA A C 1
ATOM 836 O O . ALA A 1 107 ? -10.988 -15.867 43.534 1.00 87.62 107 ALA A O 1
ATOM 837 N N . PHE A 1 108 ? -11.661 -14.670 45.306 1.00 88.00 108 PHE A N 1
ATOM 838 C CA . PHE A 1 108 ? -10.929 -15.475 46.295 1.00 88.00 108 PHE A CA 1
ATOM 839 C C . PHE A 1 108 ? -11.763 -16.566 46.975 1.00 88.00 108 PHE A C 1
ATOM 841 O O . PHE A 1 108 ? -11.201 -17.584 47.378 1.00 88.00 108 PHE A O 1
ATOM 848 N N . TYR A 1 109 ? -13.074 -16.362 47.138 1.00 87.69 109 TYR A N 1
ATOM 849 C CA . TYR A 1 109 ? -13.912 -17.218 47.987 1.00 87.69 109 TYR A CA 1
ATOM 850 C C . TYR A 1 109 ? -15.167 -17.765 47.292 1.00 87.69 109 TYR A C 1
ATOM 852 O O . TYR A 1 109 ? -15.924 -18.495 47.934 1.00 87.69 109 TYR A O 1
ATOM 860 N N . ALA A 1 110 ? -15.432 -17.433 46.020 1.00 86.75 110 ALA A N 1
ATOM 861 C CA . ALA A 1 110 ? -16.632 -17.927 45.347 1.00 86.75 110 ALA A CA 1
ATOM 862 C C . ALA A 1 110 ? -16.544 -19.426 45.029 1.00 86.75 110 ALA A C 1
ATOM 864 O O . ALA A 1 110 ? -15.548 -19.931 44.516 1.00 86.75 110 ALA A O 1
ATOM 865 N N . GLU A 1 111 ? -17.639 -20.132 45.297 1.00 89.25 111 GLU A N 1
ATOM 866 C CA . GLU A 1 111 ? -17.802 -21.544 44.961 1.00 89.25 111 GLU A CA 1
ATOM 867 C C . GLU A 1 111 ? -18.414 -21.675 43.556 1.00 89.25 111 GLU A C 1
ATOM 869 O O . GLU A 1 111 ? -19.425 -21.012 43.297 1.00 89.25 111 GLU A O 1
ATOM 874 N N . PRO A 1 112 ? -17.895 -22.556 42.675 1.00 87.12 112 PRO A N 1
ATOM 875 C CA . PRO A 1 112 ? -18.409 -22.720 41.309 1.00 87.12 112 PRO A CA 1
ATOM 876 C C . PRO A 1 112 ? -19.915 -23.001 41.236 1.00 87.12 112 PRO A C 1
ATOM 878 O O . PRO A 1 112 ? -20.608 -22.483 40.367 1.00 87.12 112 PRO A O 1
ATOM 881 N N . ALA A 1 113 ? -20.455 -23.738 42.212 1.00 89.31 113 ALA A N 1
ATOM 882 C CA . ALA A 1 113 ? -21.884 -24.049 42.302 1.00 89.31 113 ALA A CA 1
ATOM 883 C C . ALA A 1 113 ? -22.791 -22.812 42.480 1.00 89.31 113 ALA A C 1
ATOM 885 O O . ALA A 1 113 ? -23.998 -22.904 42.269 1.00 89.31 113 ALA A O 1
ATOM 886 N N . LYS A 1 114 ? -22.235 -21.662 42.887 1.00 90.62 114 LYS A N 1
ATOM 887 C CA . LYS A 1 114 ? -22.970 -20.410 43.127 1.00 90.62 114 LYS A CA 1
ATOM 888 C C . LYS A 1 114 ? -22.739 -19.358 42.032 1.00 90.62 114 LYS A C 1
ATOM 890 O O . LYS A 1 114 ? -23.268 -18.249 42.152 1.00 90.62 114 LYS A O 1
ATOM 895 N N . PHE A 1 115 ? -21.970 -19.661 40.982 1.00 91.81 115 PHE A N 1
ATOM 896 C CA . PHE A 1 115 ? -21.602 -18.675 39.957 1.00 91.81 115 PHE A CA 1
ATOM 897 C C . PHE A 1 115 ? -22.817 -18.081 39.240 1.00 91.81 115 PHE A C 1
ATOM 899 O O . PHE A 1 115 ? -22.902 -16.860 39.143 1.00 91.81 115 PHE A O 1
ATOM 906 N N . ASP A 1 116 ? -23.809 -18.896 38.874 1.00 91.06 116 ASP A N 1
ATOM 907 C CA . ASP A 1 116 ? -25.041 -18.411 38.233 1.00 91.06 116 ASP A CA 1
ATOM 908 C C . ASP A 1 116 ? -25.785 -17.390 39.105 1.00 91.06 116 ASP A C 1
ATOM 910 O O . ASP A 1 116 ? -26.209 -16.332 38.637 1.00 91.06 116 ASP A O 1
ATOM 914 N N . THR A 1 117 ? -25.921 -17.675 40.406 1.00 93.12 117 THR A N 1
ATOM 915 C CA . THR A 1 117 ? -26.572 -16.745 41.339 1.00 93.12 117 THR A CA 1
ATOM 916 C C . THR A 1 117 ? -25.785 -15.448 41.506 1.00 93.12 117 THR A C 1
ATOM 918 O O . THR A 1 117 ? -26.384 -14.373 41.559 1.00 93.12 117 THR A O 1
ATOM 921 N N . LEU A 1 118 ? -24.452 -15.527 41.558 1.00 93.88 118 LEU A N 1
ATOM 922 C CA . LEU A 1 118 ? -23.588 -14.351 41.649 1.00 93.88 118 LEU A CA 1
ATOM 923 C C . LEU A 1 118 ? -23.660 -13.501 40.379 1.00 93.88 118 LEU A C 1
ATOM 925 O O . LEU A 1 118 ? -23.681 -12.273 40.485 1.00 93.88 118 LEU A O 1
ATOM 929 N N . ASP A 1 119 ? -23.761 -14.130 39.208 1.00 93.56 119 ASP A N 1
ATOM 930 C CA . ASP A 1 119 ? -23.841 -13.425 37.931 1.00 93.56 119 ASP A CA 1
ATOM 931 C C . ASP A 1 119 ? -25.137 -12.614 37.811 1.00 93.56 119 ASP A C 1
ATOM 933 O O . ASP A 1 119 ? -25.111 -11.426 37.485 1.00 93.56 119 ASP A O 1
ATOM 937 N N . TRP A 1 120 ? -26.281 -13.188 38.199 1.00 93.94 120 TRP A N 1
ATOM 938 C CA . TRP A 1 120 ? -27.544 -12.439 38.251 1.00 93.94 120 TRP A CA 1
ATOM 939 C C . TRP A 1 120 ? -27.480 -11.230 39.193 1.00 93.94 120 TRP A C 1
ATOM 941 O O . TRP A 1 120 ? -27.945 -10.140 38.844 1.00 93.94 120 TRP A O 1
ATOM 951 N N . ILE A 1 121 ? -26.875 -11.387 40.375 1.00 94.88 121 ILE A N 1
ATOM 952 C CA . ILE A 1 121 ? -26.702 -10.279 41.326 1.00 94.88 121 ILE A CA 1
ATOM 953 C C . ILE A 1 121 ? -25.743 -9.222 40.754 1.00 94.88 121 ILE A C 1
ATOM 955 O O . ILE A 1 121 ? -25.960 -8.021 40.943 1.00 94.88 121 ILE A O 1
ATOM 959 N N . LEU A 1 122 ? -24.701 -9.628 40.027 1.00 94.88 122 LEU A N 1
ATOM 960 C CA . LEU A 1 122 ? -23.787 -8.721 39.335 1.00 94.88 122 LEU A CA 1
ATOM 961 C C . LEU A 1 122 ? -24.507 -7.897 38.265 1.00 94.88 122 LEU A C 1
ATOM 963 O O . LEU A 1 122 ? -24.338 -6.677 38.229 1.00 94.88 122 LEU A O 1
ATOM 967 N N . TRP A 1 123 ? -25.364 -8.512 37.451 1.00 95.19 123 TRP A N 1
ATOM 968 C CA . TRP A 1 123 ? -26.166 -7.786 36.463 1.00 95.19 123 TRP A CA 1
ATOM 969 C C . TRP A 1 123 ? -27.099 -6.754 37.097 1.00 95.19 123 TRP A C 1
ATOM 971 O O . TRP A 1 123 ? -27.241 -5.653 36.559 1.00 95.19 123 TRP A O 1
ATOM 981 N N . LEU A 1 124 ? -27.675 -7.051 38.266 1.00 95.31 124 LEU A N 1
ATOM 982 C CA . LEU A 1 124 ? -28.458 -6.074 39.030 1.00 95.31 124 LEU A CA 1
ATOM 983 C C . LEU A 1 124 ? -27.603 -4.882 39.480 1.00 95.31 124 LEU A C 1
ATOM 985 O O . LEU A 1 124 ? -28.041 -3.737 39.351 1.00 95.31 124 LEU A O 1
ATOM 989 N N . HIS A 1 125 ? -26.371 -5.118 39.940 1.00 94.81 125 HIS A N 1
ATOM 990 C CA . HIS A 1 125 ? -25.435 -4.040 40.271 1.00 94.81 125 HIS A CA 1
ATOM 991 C C . HIS A 1 125 ? -25.064 -3.203 39.048 1.00 94.81 125 HIS A C 1
ATOM 993 O O . HIS A 1 125 ? -25.116 -1.974 39.111 1.00 94.81 125 HIS A O 1
ATOM 999 N N . ILE A 1 126 ? -24.724 -3.846 37.928 1.00 93.94 126 ILE A N 1
ATOM 1000 C CA . ILE A 1 126 ? -24.401 -3.160 36.671 1.00 93.94 126 ILE A CA 1
ATOM 1001 C C . ILE A 1 126 ? -25.581 -2.281 36.241 1.00 93.94 126 ILE A C 1
ATOM 1003 O O . ILE A 1 126 ? -25.396 -1.090 35.986 1.00 93.94 126 ILE A O 1
ATOM 1007 N N . ALA A 1 127 ? -26.800 -2.827 36.224 1.00 94.06 127 ALA A N 1
ATOM 1008 C CA . ALA A 1 127 ? -28.008 -2.086 35.869 1.00 94.06 127 ALA A CA 1
ATOM 1009 C C . ALA A 1 127 ? -28.248 -0.889 36.805 1.00 94.06 127 ALA A C 1
ATOM 1011 O O . ALA A 1 127 ? -28.530 0.218 36.338 1.00 94.06 127 ALA A O 1
ATOM 1012 N N . LEU A 1 128 ? -28.076 -1.087 38.114 1.00 93.56 128 LEU A N 1
ATOM 1013 C CA . LEU A 1 128 ? -28.229 -0.042 39.123 1.00 93.56 128 LEU A CA 1
ATOM 1014 C C . LEU A 1 128 ? -27.196 1.077 38.944 1.00 93.56 128 LEU A C 1
ATOM 1016 O O . LEU A 1 128 ? -27.559 2.254 38.983 1.00 93.56 128 LEU A O 1
ATOM 1020 N N . PHE A 1 129 ? -25.929 0.745 38.689 1.00 91.88 129 PHE A N 1
ATOM 1021 C CA . PHE A 1 129 ? -24.887 1.747 38.463 1.00 91.88 129 PHE A CA 1
ATOM 1022 C C . PHE A 1 129 ? -25.034 2.475 37.116 1.00 91.88 129 PHE A C 1
ATOM 1024 O O . PHE A 1 129 ? -24.782 3.684 37.044 1.00 91.88 129 PHE A O 1
ATOM 1031 N N . ILE A 1 130 ? -25.490 1.793 36.057 1.00 90.75 130 ILE A N 1
ATOM 1032 C CA . ILE A 1 130 ? -25.850 2.435 34.780 1.00 90.75 130 ILE A CA 1
ATOM 1033 C C . ILE A 1 130 ? -26.984 3.437 35.009 1.00 90.75 130 ILE A C 1
ATOM 1035 O O . ILE A 1 130 ? -26.886 4.593 34.589 1.00 90.75 130 ILE A O 1
ATOM 1039 N N . TRP A 1 131 ? -28.032 3.027 35.726 1.00 90.12 131 TRP A N 1
ATOM 1040 C CA . TRP A 1 131 ? -29.153 3.897 36.067 1.00 90.12 131 TRP A CA 1
ATOM 1041 C C . TRP A 1 131 ? -28.709 5.104 36.905 1.00 90.12 131 TRP A C 1
ATOM 1043 O O . TRP A 1 131 ? -29.052 6.240 36.570 1.00 90.12 131 TRP A O 1
ATOM 1053 N N . LEU A 1 132 ? -27.878 4.885 37.930 1.00 88.00 132 LEU A N 1
ATOM 1054 C CA . LEU A 1 132 ? -27.273 5.944 38.746 1.00 88.00 132 LEU A CA 1
ATOM 1055 C C . LEU A 1 132 ? -26.491 6.943 37.891 1.00 88.00 132 LEU A C 1
ATOM 1057 O O . LEU A 1 132 ? -26.656 8.148 38.063 1.00 88.00 132 LEU A O 1
ATOM 1061 N N . SER A 1 133 ? -25.687 6.461 36.940 1.00 85.44 133 SER A N 1
ATOM 1062 C CA . SER A 1 133 ? -24.898 7.309 36.036 1.00 85.44 133 SER A CA 1
ATOM 1063 C C . SER A 1 133 ? -25.796 8.230 35.198 1.00 85.44 133 SER A C 1
ATOM 1065 O O . SER A 1 133 ? -25.522 9.427 35.068 1.00 85.44 133 SER A O 1
ATOM 1067 N N . VAL A 1 134 ? -26.906 7.698 34.670 1.00 86.12 134 VAL A N 1
ATOM 1068 C CA . VAL A 1 134 ? -27.891 8.474 33.900 1.00 86.12 134 VAL A CA 1
ATOM 1069 C C . VAL A 1 134 ? -28.602 9.495 34.787 1.00 86.12 134 VAL A C 1
ATOM 1071 O O . VAL A 1 134 ? -28.663 10.675 34.435 1.00 86.12 134 VAL A O 1
ATOM 1074 N N . ARG A 1 135 ? -29.118 9.071 35.948 1.00 85.81 135 ARG A N 1
ATOM 1075 C CA . ARG A 1 135 ? -29.868 9.946 36.865 1.00 85.81 135 ARG A CA 1
ATOM 1076 C C . ARG A 1 135 ? -29.003 11.047 37.455 1.00 85.81 135 ARG A C 1
ATOM 1078 O O . ARG A 1 135 ? -29.428 12.199 37.468 1.00 85.81 135 ARG A O 1
ATOM 1085 N N . TYR A 1 136 ? -27.781 10.722 37.867 1.00 83.31 136 TYR A N 1
ATOM 1086 C CA . TYR A 1 136 ? -26.810 11.704 38.336 1.00 83.31 136 TYR A CA 1
ATOM 1087 C C . TYR A 1 136 ? -26.575 12.785 37.275 1.00 83.31 136 TYR A C 1
ATOM 1089 O O . TYR A 1 136 ? -26.666 13.976 37.574 1.00 83.31 136 TYR A O 1
ATOM 1097 N N . SER A 1 137 ? -26.371 12.379 36.017 1.00 82.19 137 SER A N 1
ATOM 1098 C CA . SER A 1 137 ? -26.163 13.320 34.915 1.00 82.19 137 SER A CA 1
ATOM 1099 C C . SER A 1 137 ? -27.391 14.187 34.604 1.00 82.19 137 SER A C 1
ATOM 1101 O O . SER A 1 137 ? -27.215 15.324 34.175 1.00 82.19 137 SER A O 1
ATOM 1103 N N . GLN A 1 138 ? -28.613 13.684 34.803 1.00 82.75 138 GLN A N 1
ATOM 1104 C CA . GLN A 1 138 ? -29.851 14.467 34.654 1.00 82.75 138 GLN A CA 1
ATOM 1105 C C . GLN A 1 138 ? -30.064 15.455 35.808 1.00 82.75 138 GLN A C 1
ATOM 1107 O O . GLN A 1 138 ? -30.541 16.569 35.598 1.00 82.75 138 GLN A O 1
ATOM 1112 N N . ASN A 1 139 ? -29.737 15.052 37.036 1.00 79.25 139 ASN A N 1
ATOM 1113 C CA . ASN A 1 139 ? -29.917 15.896 38.213 1.00 79.25 139 ASN A CA 1
ATOM 1114 C C . ASN A 1 139 ? -28.880 17.027 38.243 1.00 79.25 139 ASN A C 1
ATOM 1116 O O . ASN A 1 139 ? -29.247 18.177 38.474 1.00 79.25 139 ASN A O 1
ATOM 1120 N N . ILE A 1 140 ? -27.611 16.740 37.925 1.00 75.38 140 ILE A N 1
ATOM 1121 C CA . ILE A 1 140 ? -26.561 17.769 37.895 1.00 75.38 140 ILE A CA 1
ATOM 1122 C C . ILE A 1 140 ? -26.803 18.813 36.798 1.00 75.38 140 ILE A C 1
ATOM 1124 O O . ILE A 1 140 ? -26.495 19.984 37.001 1.00 75.38 140 ILE A O 1
ATOM 1128 N N . SER A 1 141 ? -27.397 18.434 35.657 1.00 73.50 141 SER A N 1
ATOM 1129 C CA . SER A 1 141 ? -27.727 19.406 34.609 1.00 73.50 141 SER A CA 1
ATOM 1130 C C . SER A 1 141 ? -28.820 20.376 35.054 1.00 73.50 141 SER A C 1
ATOM 1132 O O . SER A 1 141 ? -28.709 21.561 34.768 1.00 73.50 141 SER A O 1
ATOM 1134 N N . ARG A 1 142 ? -29.828 19.904 35.804 1.00 72.12 142 ARG A N 1
ATOM 1135 C CA . ARG A 1 142 ? -30.887 20.762 36.367 1.00 72.12 142 ARG A CA 1
ATOM 1136 C C . ARG A 1 142 ? -30.346 21.739 37.409 1.00 72.12 142 ARG A C 1
ATOM 1138 O O . ARG A 1 142 ? -30.667 22.919 37.358 1.00 72.12 142 ARG A O 1
ATOM 1145 N N . VAL A 1 143 ? -29.507 21.254 38.327 1.00 70.81 143 VAL A N 1
ATOM 1146 C CA . VAL A 1 143 ? -28.886 22.099 39.363 1.00 70.81 143 VAL A CA 1
ATOM 1147 C C . VAL A 1 143 ? -27.961 23.139 38.726 1.00 70.81 143 VAL A C 1
ATOM 1149 O O . VAL A 1 143 ? -28.047 24.318 39.049 1.00 70.81 143 VAL A O 1
ATOM 1152 N N . SER A 1 144 ? -27.150 22.731 37.746 1.00 65.56 144 SER A N 1
ATOM 1153 C CA . SER A 1 144 ? -26.237 23.634 37.036 1.00 65.56 144 SER A CA 1
ATOM 1154 C C . SER A 1 144 ? -26.964 24.671 36.165 1.00 65.56 144 SER A C 1
ATOM 1156 O O . SER A 1 144 ? -26.447 25.772 35.982 1.00 65.56 144 SER A O 1
ATOM 1158 N N . GLU A 1 145 ? -28.158 24.371 35.635 1.00 65.19 145 GLU A N 1
ATOM 1159 C CA . GLU A 1 145 ? -29.003 25.381 34.978 1.00 65.19 145 GLU A CA 1
ATOM 1160 C C . GLU A 1 145 ? -29.495 26.449 35.962 1.00 65.19 145 GLU A C 1
ATOM 1162 O O . GLU A 1 145 ? -29.483 27.630 35.615 1.00 65.19 145 GLU A O 1
ATOM 1167 N N . HIS A 1 146 ? -29.858 26.058 37.185 1.00 62.22 146 HIS A N 1
ATOM 1168 C CA . HIS A 1 146 ? -30.280 26.990 38.232 1.00 62.22 146 HIS A CA 1
ATOM 1169 C C . HIS A 1 146 ? -29.108 27.855 38.730 1.00 62.22 146 HIS A C 1
ATOM 1171 O O . HIS A 1 146 ? -29.211 29.077 38.756 1.00 62.22 146 HIS A O 1
ATOM 1177 N N . GLU A 1 147 ? -27.940 27.257 38.986 1.00 60.75 147 GLU A N 1
ATOM 1178 C CA . GLU A 1 147 ? -26.730 27.996 39.395 1.00 60.75 147 GLU A CA 1
ATOM 1179 C C . GLU A 1 147 ? -26.202 28.936 38.295 1.00 60.75 147 GLU A C 1
ATOM 1181 O O . GLU A 1 147 ? -25.686 30.019 38.583 1.00 60.75 147 GLU A O 1
ATOM 1186 N N . LYS A 1 148 ? -26.373 28.576 37.012 1.00 56.94 148 LYS A N 1
ATOM 1187 C CA . LYS A 1 148 ? -26.069 29.475 35.886 1.00 56.94 148 LYS A CA 1
ATOM 1188 C C . LYS A 1 148 ? -26.969 30.704 35.851 1.00 56.94 148 LYS A C 1
ATOM 1190 O O . LYS A 1 148 ? -26.493 31.759 35.429 1.00 56.94 148 LYS A O 1
ATOM 1195 N N . GLN A 1 149 ? -28.237 30.577 36.243 1.00 59.66 149 GLN A N 1
ATOM 1196 C CA . GLN A 1 149 ? -29.154 31.716 36.359 1.00 59.66 149 GLN A CA 1
ATOM 1197 C C . GLN A 1 149 ? -28.735 32.651 37.504 1.00 59.66 149 GLN A C 1
ATOM 1199 O O . GLN A 1 149 ? -28.900 33.861 37.380 1.00 59.66 149 GLN A O 1
ATOM 1204 N N . GLU A 1 150 ? -28.098 32.116 38.548 1.00 62.84 150 GLU A N 1
ATOM 1205 C CA . GLU A 1 150 ? -27.537 32.872 39.679 1.00 62.84 150 GLU A CA 1
ATOM 1206 C C . GLU A 1 150 ? -26.089 33.364 39.453 1.00 62.84 150 GLU A C 1
ATOM 1208 O O . GLU A 1 150 ? -25.480 33.970 40.333 1.00 62.84 150 GLU A O 1
ATOM 1213 N N . GLY A 1 151 ? -25.519 33.154 38.260 1.00 54.81 151 GLY A N 1
ATOM 1214 C CA . GLY A 1 151 ? -24.197 33.668 37.876 1.00 54.81 151 GLY A CA 1
ATOM 1215 C C . GLY A 1 151 ? -22.999 32.800 38.290 1.00 54.81 151 GLY A C 1
ATOM 1216 O O . GLY A 1 151 ? -21.858 33.151 37.974 1.00 54.81 151 GLY A O 1
ATOM 1217 N N . ILE A 1 152 ? -23.221 31.643 38.918 1.00 53.16 152 ILE A N 1
ATOM 1218 C CA . ILE A 1 152 ? -22.161 30.718 39.336 1.00 53.16 152 ILE A CA 1
ATOM 1219 C C . ILE A 1 152 ? -21.848 29.756 38.178 1.00 53.16 152 ILE A C 1
ATOM 1221 O O . ILE A 1 152 ? -22.646 28.907 37.786 1.00 53.16 152 ILE A O 1
ATOM 1225 N N . ARG A 1 153 ? -20.660 29.894 37.574 1.00 46.25 153 ARG A N 1
ATOM 1226 C CA . ARG A 1 153 ? -20.210 29.060 36.444 1.00 46.25 153 ARG A CA 1
ATOM 1227 C C . ARG A 1 153 ? -19.411 27.845 36.925 1.00 46.25 153 ARG A C 1
ATOM 1229 O O . ARG A 1 153 ? -18.186 27.852 36.846 1.00 46.25 153 ARG A O 1
ATOM 1236 N N . LEU A 1 154 ? -20.085 26.782 37.355 1.00 49.72 154 LEU A N 1
ATOM 1237 C CA . LEU A 1 154 ? -19.443 25.475 37.539 1.00 49.72 154 LEU A CA 1
ATOM 1238 C C . LEU A 1 154 ? -19.560 24.634 36.252 1.00 49.72 154 LEU A C 1
ATOM 1240 O O . LEU A 1 154 ? -20.653 24.513 35.691 1.00 49.72 154 LEU A O 1
ATOM 1244 N N . PRO A 1 155 ? -18.460 24.057 35.730 1.00 48.88 155 PRO A N 1
ATOM 1245 C CA . PRO A 1 155 ? -18.550 23.094 34.641 1.00 48.88 155 PRO A CA 1
ATOM 1246 C C . PRO A 1 155 ? -19.230 21.810 35.150 1.00 48.88 155 PRO A C 1
ATOM 1248 O O . PRO A 1 155 ? -18.894 21.341 36.237 1.00 48.88 155 PRO A O 1
ATOM 1251 N N . PRO A 1 156 ? -20.155 21.198 34.389 1.00 54.81 156 PRO A N 1
ATOM 1252 C CA . PRO A 1 156 ? -20.768 19.937 34.787 1.00 54.81 156 PRO A CA 1
ATOM 1253 C C . PRO A 1 156 ? -19.709 18.825 34.753 1.00 54.81 156 PRO A C 1
ATOM 1255 O O . PRO A 1 156 ? -19.361 18.308 33.689 1.00 54.81 156 PRO A O 1
ATOM 1258 N N . LEU A 1 157 ? -19.168 18.462 35.919 1.00 56.19 157 LEU A N 1
ATOM 1259 C CA . LEU A 1 157 ? -18.269 17.318 36.061 1.00 56.19 157 LEU A CA 1
ATOM 1260 C C . LEU A 1 157 ? -19.078 16.023 35.925 1.00 56.19 157 LEU A C 1
ATOM 1262 O O . LEU A 1 157 ? -19.585 15.476 36.901 1.00 56.19 157 LEU A O 1
ATOM 1266 N N . LEU A 1 158 ? -19.178 15.516 34.697 1.00 62.00 158 LEU A N 1
ATOM 1267 C CA . LEU A 1 158 ? -19.649 14.159 34.431 1.00 62.00 158 LEU A CA 1
ATOM 1268 C C . LEU A 1 158 ? -18.808 13.165 35.261 1.00 62.00 158 LEU A C 1
ATOM 1270 O O . LEU A 1 158 ? -17.582 13.304 35.337 1.00 62.00 158 LEU A O 1
ATOM 1274 N N . ASP A 1 159 ? -19.424 12.154 35.879 1.00 71.38 159 ASP A N 1
ATOM 1275 C CA . ASP A 1 159 ? -18.666 11.100 36.567 1.00 71.38 159 ASP A CA 1
ATOM 1276 C C . ASP A 1 159 ? -18.102 10.095 35.554 1.00 71.38 159 ASP A C 1
ATOM 1278 O O . ASP A 1 159 ? -18.583 8.973 35.401 1.00 71.38 159 ASP A O 1
ATOM 1282 N N . VAL A 1 160 ? -17.090 10.549 34.810 1.00 70.38 160 VAL A N 1
ATOM 1283 C CA . VAL A 1 160 ? -16.388 9.769 33.781 1.00 70.38 160 VAL A CA 1
ATOM 1284 C C . VAL A 1 160 ? -15.878 8.447 34.365 1.00 70.38 160 VAL A C 1
ATOM 1286 O O . VAL A 1 160 ? -15.974 7.416 33.706 1.00 70.38 160 VAL A O 1
ATOM 1289 N N . GLY A 1 161 ? -15.416 8.463 35.621 1.00 75.94 161 GLY A N 1
ATOM 1290 C CA . GLY A 1 161 ? -14.946 7.273 36.325 1.00 75.94 161 GLY A CA 1
ATOM 1291 C C . GLY A 1 161 ? -16.020 6.192 36.392 1.00 75.94 161 GLY A C 1
ATOM 1292 O O . GLY A 1 161 ? -15.785 5.081 35.931 1.00 75.94 161 GLY A O 1
ATOM 1293 N N . LEU A 1 162 ? -17.219 6.517 36.876 1.00 82.19 162 LEU A N 1
ATOM 1294 C CA . LEU A 1 162 ? -18.303 5.542 37.010 1.00 82.19 162 LEU A CA 1
ATOM 1295 C C . LEU A 1 162 ? -18.806 5.025 35.649 1.00 82.19 162 LEU A C 1
ATOM 1297 O O . LEU A 1 162 ? -18.978 3.821 35.475 1.00 82.19 162 LEU A O 1
ATOM 1301 N N . ILE A 1 163 ? -18.967 5.916 34.663 1.00 84.62 163 ILE A N 1
ATOM 1302 C CA . ILE A 1 163 ? -19.510 5.568 33.335 1.00 84.62 163 ILE A CA 1
ATOM 1303 C C . ILE A 1 163 ? -18.650 4.529 32.608 1.00 84.62 163 ILE A C 1
ATOM 1305 O O . ILE A 1 163 ? -19.200 3.654 31.944 1.00 84.62 163 ILE A O 1
ATOM 1309 N N . PHE A 1 164 ? -17.323 4.622 32.724 1.00 84.75 164 PHE A N 1
ATOM 1310 C CA . PHE A 1 164 ? -16.400 3.688 32.071 1.00 84.75 164 PHE A CA 1
ATOM 1311 C C . PHE A 1 164 ? -15.963 2.531 32.977 1.00 84.75 164 PHE A C 1
ATOM 1313 O O . PHE A 1 164 ? -15.661 1.458 32.467 1.00 84.75 164 PHE A O 1
ATOM 1320 N N . SER A 1 165 ? -15.946 2.695 34.302 1.00 88.69 165 SER A N 1
ATOM 1321 C CA . SER A 1 165 ? -15.461 1.629 35.195 1.00 88.69 165 SER A CA 1
ATOM 1322 C C . SER A 1 165 ? -16.502 0.538 35.429 1.00 88.69 165 SER A C 1
ATOM 1324 O O . SER A 1 165 ? -16.143 -0.634 35.467 1.00 88.69 165 SER A O 1
ATOM 1326 N N . VAL A 1 166 ? -17.785 0.896 35.546 1.00 92.00 166 VAL A N 1
ATOM 1327 C CA . VAL A 1 166 ? -18.903 -0.057 35.711 1.00 92.00 166 VAL A CA 1
ATOM 1328 C C . VAL A 1 166 ? -18.949 -1.119 34.617 1.00 92.00 166 VAL A C 1
ATOM 1330 O O . VAL A 1 166 ? -18.892 -2.298 34.953 1.00 92.00 166 VAL A O 1
ATOM 1333 N N . PRO A 1 167 ? -19.018 -0.757 33.328 1.00 91.81 167 PRO A N 1
ATOM 1334 C CA . PRO A 1 167 ? -19.020 -1.739 32.249 1.00 91.81 167 PRO A CA 1
ATOM 1335 C C . PRO A 1 167 ? -17.745 -2.585 32.214 1.00 91.81 167 PRO A C 1
ATOM 1337 O O . PRO A 1 167 ? -17.831 -3.791 32.025 1.00 91.81 167 PRO A O 1
ATOM 1340 N N . VAL A 1 168 ? -16.568 -1.977 32.392 1.00 90.06 168 VAL A N 1
ATOM 1341 C CA . VAL A 1 168 ? -15.280 -2.675 32.256 1.00 90.06 168 VAL A CA 1
ATOM 1342 C C . VAL A 1 168 ? -15.067 -3.665 33.395 1.00 90.06 168 VAL A C 1
ATOM 1344 O O . VAL A 1 168 ? -14.772 -4.831 33.142 1.00 90.06 168 VAL A O 1
ATOM 1347 N N . LEU A 1 169 ? -15.242 -3.231 34.645 1.00 92.69 169 LEU A N 1
ATOM 1348 C CA . LEU A 1 169 ? -15.081 -4.111 35.801 1.00 92.69 169 LEU A CA 1
ATOM 1349 C C . LEU A 1 169 ? -16.252 -5.091 35.921 1.00 92.69 169 LEU A C 1
ATOM 1351 O O . LEU A 1 169 ? -16.035 -6.247 36.265 1.00 92.69 169 LEU A O 1
ATOM 1355 N N . GLY A 1 170 ? -17.471 -4.664 35.580 1.00 92.94 170 GLY A N 1
ATOM 1356 C CA . GLY A 1 170 ? -18.652 -5.527 35.586 1.00 92.94 170 GLY A CA 1
ATOM 1357 C C . GLY A 1 170 ? -18.541 -6.648 34.569 1.00 92.94 170 GLY A C 1
ATOM 1358 O O . GLY A 1 170 ? -18.705 -7.808 34.927 1.00 92.94 170 GLY A O 1
ATOM 1359 N N . PHE A 1 171 ? -18.173 -6.328 33.329 1.00 94.25 171 PHE A N 1
ATOM 1360 C CA . PHE A 1 171 ? -17.962 -7.349 32.310 1.00 94.25 171 PHE A CA 1
ATOM 1361 C C . PHE A 1 171 ? -16.758 -8.243 32.621 1.00 94.25 171 PHE A C 1
ATOM 1363 O O . PHE A 1 171 ? -16.831 -9.440 32.383 1.00 94.25 171 PHE A O 1
ATOM 1370 N N . THR A 1 172 ? -15.677 -7.704 33.197 1.00 93.81 172 THR A N 1
ATOM 1371 C CA . THR A 1 172 ? -14.536 -8.523 33.652 1.00 93.81 172 THR A CA 1
ATOM 1372 C C . THR A 1 172 ? -14.962 -9.540 34.715 1.00 93.81 172 THR A C 1
ATOM 1374 O O . THR A 1 172 ? -14.569 -10.701 34.644 1.00 93.81 172 THR A O 1
ATOM 1377 N N . LEU A 1 173 ? -15.788 -9.136 35.684 1.00 92.75 173 LEU A N 1
ATOM 1378 C CA . LEU A 1 173 ? -16.267 -10.044 36.728 1.00 92.75 173 LEU A CA 1
ATOM 1379 C C . LEU A 1 173 ? -17.274 -11.068 36.178 1.00 92.75 173 LEU A C 1
ATOM 1381 O O . LEU A 1 173 ? -17.197 -12.239 36.533 1.00 92.75 173 LEU A O 1
ATOM 1385 N N . HIS A 1 174 ? -18.147 -10.658 35.253 1.00 94.75 174 HIS A N 1
ATOM 1386 C CA . HIS A 1 174 ? -19.024 -11.565 34.502 1.00 94.75 174 HIS A CA 1
ATOM 1387 C C . HIS A 1 174 ? -18.203 -12.595 33.715 1.00 94.75 174 HIS A C 1
ATOM 1389 O O . HIS A 1 174 ? -18.468 -13.792 33.770 1.00 94.75 174 HIS A O 1
ATOM 1395 N N . ALA A 1 175 ? -17.144 -12.142 33.043 1.00 92.12 175 ALA A N 1
ATOM 1396 C CA . ALA A 1 175 ? -16.235 -13.005 32.306 1.00 92.12 175 ALA A CA 1
ATOM 1397 C C . ALA A 1 175 ? -15.506 -14.003 33.211 1.00 92.12 175 ALA A C 1
ATOM 1399 O O . ALA A 1 175 ? -15.266 -15.127 32.788 1.00 92.12 175 ALA A O 1
ATOM 1400 N N . TYR A 1 176 ? -15.184 -13.619 34.449 1.00 92.56 176 TYR A N 1
ATOM 1401 C CA . TYR A 1 176 ? -14.629 -14.529 35.448 1.00 92.56 176 TYR A CA 1
ATOM 1402 C C . TYR A 1 176 ? -15.658 -15.570 35.913 1.00 92.56 176 TYR A C 1
ATOM 1404 O O . TYR A 1 176 ? -15.350 -16.759 35.963 1.00 92.56 176 TYR A O 1
ATOM 1412 N N . LEU A 1 177 ? -16.888 -15.146 36.213 1.00 92.00 177 LEU A N 1
ATOM 1413 C CA . LEU A 1 177 ? -17.951 -16.041 36.682 1.00 92.00 177 LEU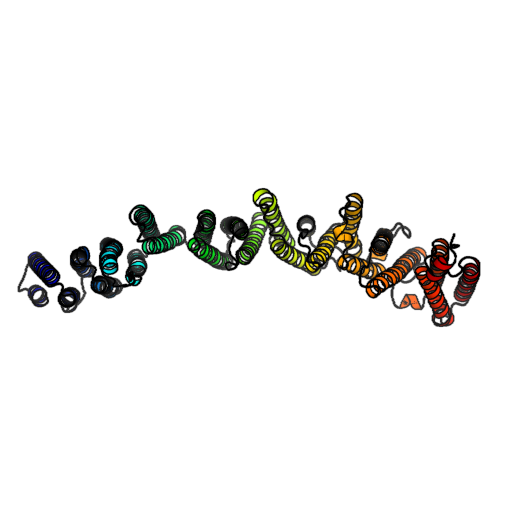 A CA 1
ATOM 1414 C C . LEU A 1 177 ? -18.379 -17.051 35.616 1.00 92.00 177 LEU A C 1
ATOM 1416 O O . LEU A 1 177 ? -18.676 -18.194 35.946 1.00 92.00 177 LEU A O 1
ATOM 1420 N N . VAL A 1 178 ? -18.371 -16.649 34.344 1.00 92.31 178 VAL A N 1
ATOM 1421 C CA . VAL A 1 178 ? -18.858 -17.479 33.236 1.00 92.31 178 VAL A CA 1
ATOM 1422 C C . VAL A 1 178 ? -17.748 -17.855 32.249 1.00 92.31 178 VAL A C 1
ATOM 1424 O O . VAL A 1 178 ? -17.984 -18.083 31.063 1.00 92.31 178 VAL A O 1
ATOM 1427 N N . HIS A 1 179 ? -16.512 -17.945 32.745 1.00 86.88 179 HIS A N 1
ATOM 1428 C CA . HIS A 1 179 ? -15.318 -18.209 31.938 1.00 86.88 179 HIS A CA 1
ATOM 1429 C C . HIS A 1 179 ? -15.395 -19.510 31.120 1.00 86.88 179 HIS A C 1
ATOM 1431 O O . HIS A 1 179 ? -14.774 -19.601 30.063 1.00 86.88 179 HIS A O 1
ATOM 1437 N N . GLU A 1 180 ? -16.174 -20.499 31.569 1.00 86.56 180 GLU A N 1
ATOM 1438 C CA . GLU A 1 180 ? -16.350 -21.774 30.865 1.00 86.56 180 GLU A CA 1
ATOM 1439 C C . GLU A 1 180 ? -17.297 -21.685 29.653 1.00 86.56 180 GLU A C 1
ATOM 1441 O O . GLU A 1 180 ? -17.205 -22.507 28.741 1.00 86.56 180 GLU A O 1
ATOM 1446 N N . SER A 1 181 ? -18.195 -20.690 29.596 1.00 89.06 181 SER A N 1
ATOM 1447 C CA . SER A 1 181 ? -19.205 -20.581 28.534 1.00 89.06 181 SER A CA 1
ATOM 1448 C C . SER A 1 181 ? -18.990 -19.355 27.648 1.00 89.06 181 SER A C 1
ATOM 1450 O O . SER A 1 181 ? -19.380 -18.226 27.957 1.00 89.06 181 SER A O 1
ATOM 1452 N N . THR A 1 182 ? -18.448 -19.608 26.454 1.00 88.31 182 THR A N 1
ATOM 1453 C CA . THR A 1 182 ? -18.297 -18.609 25.381 1.00 88.31 182 THR A CA 1
ATOM 1454 C C . THR A 1 182 ? -19.632 -17.989 24.965 1.00 88.31 182 THR A C 1
ATOM 1456 O O . THR A 1 182 ? -19.699 -16.805 24.624 1.00 88.31 182 THR A O 1
ATOM 1459 N N . GLN A 1 183 ? -20.719 -18.764 25.032 1.00 90.50 183 GLN A N 1
ATOM 1460 C CA . GLN A 1 183 ? -22.061 -18.283 24.715 1.00 90.50 183 GLN A CA 1
ATOM 1461 C C . GLN A 1 183 ? -22.519 -17.214 25.706 1.00 90.50 183 GLN A C 1
ATOM 1463 O O . GLN A 1 183 ? -22.997 -16.165 25.278 1.00 90.50 183 GLN A O 1
ATOM 1468 N N . ALA A 1 184 ? -22.335 -17.434 27.007 1.00 90.62 184 ALA A N 1
ATOM 1469 C CA . ALA A 1 184 ? -22.767 -16.473 28.014 1.00 90.62 184 ALA A CA 1
ATOM 1470 C C . ALA A 1 184 ? -21.949 -15.176 27.957 1.00 90.62 184 ALA A C 1
ATOM 1472 O O . ALA A 1 184 ? -22.536 -14.097 27.934 1.00 90.62 184 ALA A O 1
ATOM 1473 N N . LEU A 1 185 ? -20.624 -15.278 27.792 1.00 91.75 185 LEU A N 1
ATOM 1474 C CA . LEU A 1 185 ? -19.728 -14.141 27.532 1.00 91.75 185 LEU A CA 1
ATOM 1475 C C . LEU A 1 185 ? -20.202 -13.291 26.343 1.00 91.75 185 LEU A C 1
ATOM 1477 O O . LEU A 1 185 ? -20.244 -12.059 26.403 1.00 91.75 185 LEU A O 1
ATOM 1481 N N . THR A 1 186 ? -20.586 -13.963 25.255 1.00 92.25 186 THR A N 1
ATOM 1482 C CA . THR A 1 186 ? -21.106 -13.312 24.048 1.00 92.25 186 THR A CA 1
ATOM 1483 C C . THR A 1 186 ? -22.436 -12.621 24.325 1.00 92.25 186 THR A C 1
ATOM 1485 O O . THR A 1 186 ? -22.618 -11.467 23.938 1.00 92.25 186 THR A O 1
ATOM 1488 N N . ILE A 1 187 ? -23.362 -13.299 25.009 1.00 93.38 187 ILE A N 1
ATOM 1489 C CA . ILE A 1 187 ? -24.667 -12.738 25.375 1.00 93.38 187 ILE A CA 1
ATOM 1490 C C . ILE A 1 187 ? -24.478 -11.515 26.276 1.00 93.38 187 ILE A C 1
ATOM 1492 O O . ILE A 1 187 ? -25.103 -10.487 26.024 1.00 93.38 187 ILE A O 1
ATOM 1496 N N . GLY A 1 188 ? -23.568 -11.565 27.251 1.00 93.25 188 GLY A N 1
ATOM 1497 C CA . GLY A 1 188 ? -23.246 -10.425 28.105 1.00 93.25 188 GLY A CA 1
ATOM 1498 C C . GLY A 1 188 ? -22.740 -9.219 27.309 1.00 93.25 188 GLY A C 1
ATOM 1499 O O . GLY A 1 188 ? -23.222 -8.098 27.497 1.00 93.25 188 GLY A O 1
ATOM 1500 N N . ALA A 1 189 ? -21.843 -9.442 26.344 1.00 93.56 189 ALA A N 1
ATOM 1501 C CA . ALA A 1 189 ? -21.375 -8.384 25.449 1.00 93.56 189 ALA A CA 1
ATOM 1502 C C . ALA A 1 189 ? -22.512 -7.818 24.574 1.00 93.56 189 ALA A C 1
ATOM 1504 O O . ALA A 1 189 ? -22.618 -6.600 24.425 1.00 93.56 189 ALA A O 1
ATOM 1505 N N . VAL A 1 190 ? -23.401 -8.670 24.044 1.00 94.69 190 VAL A N 1
ATOM 1506 C CA . VAL A 1 190 ? -24.588 -8.254 23.269 1.00 94.69 190 VAL A CA 1
ATOM 1507 C C . VAL A 1 190 ? -25.536 -7.407 24.121 1.00 94.69 190 VAL A C 1
ATOM 1509 O O . VAL A 1 190 ? -25.988 -6.354 23.668 1.00 94.69 190 VAL A O 1
ATOM 1512 N N . VAL A 1 191 ? -25.822 -7.831 25.355 1.00 95.25 191 VAL A N 1
ATOM 1513 C CA . VAL A 1 191 ? -26.712 -7.115 26.281 1.00 95.25 191 VAL A CA 1
ATOM 1514 C C . VAL A 1 191 ? -26.137 -5.738 26.618 1.00 95.25 191 VAL A C 1
ATOM 1516 O O . VAL A 1 191 ? -26.855 -4.738 26.532 1.00 95.25 191 VAL A O 1
ATOM 1519 N N . LEU A 1 192 ? -24.840 -5.634 26.924 1.00 94.56 192 LEU A N 1
ATOM 1520 C CA . LEU A 1 192 ? -24.203 -4.337 27.185 1.00 94.56 192 LEU A CA 1
ATOM 1521 C C . LEU A 1 192 ? -24.169 -3.456 25.932 1.00 94.56 192 LEU A C 1
ATOM 1523 O O . LEU A 1 192 ? -24.544 -2.285 25.995 1.00 94.56 192 LEU A O 1
ATOM 1527 N N . ALA A 1 193 ? -23.807 -4.008 24.772 1.00 94.19 193 ALA A N 1
ATOM 1528 C CA . ALA A 1 193 ? -23.821 -3.267 23.513 1.00 94.19 193 ALA A CA 1
ATOM 1529 C C . ALA A 1 193 ? -25.219 -2.700 23.201 1.00 94.19 193 ALA A C 1
ATOM 1531 O O . ALA A 1 193 ? -25.360 -1.513 22.897 1.00 94.19 193 ALA A O 1
ATOM 1532 N N . GLY A 1 194 ? -26.257 -3.531 23.333 1.00 94.81 194 GLY A N 1
ATOM 1533 C CA . GLY A 1 194 ? -27.648 -3.153 23.094 1.00 94.81 194 GLY A CA 1
ATOM 1534 C C . GLY A 1 194 ? -28.162 -2.114 24.090 1.00 94.81 194 GLY A C 1
ATOM 1535 O O . GLY A 1 194 ? -28.734 -1.104 23.681 1.00 94.81 194 GLY A O 1
ATOM 1536 N N . THR A 1 195 ? -27.920 -2.310 25.389 1.00 94.12 195 THR A N 1
ATOM 1537 C CA . THR A 1 195 ? -28.368 -1.370 26.434 1.00 94.12 195 THR A CA 1
ATOM 1538 C C . THR A 1 195 ? -27.740 0.010 26.261 1.00 94.12 195 THR A C 1
ATOM 1540 O O . THR A 1 195 ? -28.463 1.011 26.268 1.00 94.12 195 THR A O 1
ATOM 1543 N N . TYR A 1 196 ? -26.429 0.093 26.015 1.00 92.94 196 TYR A N 1
ATOM 1544 C CA . TYR A 1 196 ? -25.774 1.376 25.763 1.00 92.94 196 TYR A CA 1
ATOM 1545 C C . TYR A 1 196 ? -26.212 2.014 24.439 1.00 92.94 196 TYR A C 1
ATOM 1547 O O . TYR A 1 196 ? -26.395 3.231 24.402 1.00 92.94 196 TYR A O 1
ATOM 1555 N N . ALA A 1 197 ? -26.467 1.235 23.382 1.00 91.38 197 ALA A N 1
ATOM 1556 C CA . ALA A 1 197 ? -27.000 1.768 22.125 1.00 91.38 197 ALA A CA 1
ATOM 1557 C C . ALA A 1 197 ? -28.407 2.373 22.300 1.00 91.38 197 ALA A C 1
ATOM 1559 O O . ALA A 1 197 ? -28.669 3.488 21.833 1.00 91.38 197 ALA A O 1
ATOM 1560 N N . VAL A 1 198 ? -29.295 1.679 23.023 1.00 94.12 198 VAL A N 1
ATOM 1561 C CA . VAL A 1 198 ? -30.641 2.172 23.358 1.00 94.12 198 VAL A CA 1
ATOM 1562 C C . VAL A 1 198 ? -30.551 3.445 24.199 1.00 94.12 198 VAL A C 1
ATOM 1564 O O . VAL A 1 198 ? -31.222 4.430 23.884 1.00 94.12 198 VAL A O 1
ATOM 1567 N N . LEU A 1 199 ? -29.680 3.474 25.213 1.00 90.25 199 LEU A N 1
ATOM 1568 C CA . LEU A 1 199 ? -29.453 4.661 26.043 1.00 90.25 199 LEU A CA 1
ATOM 1569 C C . LEU A 1 199 ? -28.911 5.841 25.228 1.00 90.25 199 LEU A C 1
ATOM 1571 O O . LEU A 1 199 ? -29.388 6.965 25.396 1.00 90.25 199 LEU A O 1
ATOM 1575 N N . THR A 1 200 ? -27.968 5.610 24.311 1.00 89.19 200 THR A N 1
ATOM 1576 C CA . THR A 1 200 ? -27.473 6.645 23.394 1.00 89.19 200 THR A CA 1
ATOM 1577 C C . THR A 1 200 ? -28.610 7.247 22.574 1.00 89.19 200 THR A C 1
ATOM 1579 O O . THR A 1 200 ? -28.726 8.474 22.506 1.00 89.19 200 THR A O 1
ATOM 1582 N N . PHE A 1 201 ? -29.458 6.414 21.964 1.00 88.62 201 PHE A N 1
ATOM 1583 C CA . PHE A 1 201 ? -30.574 6.891 21.146 1.00 88.62 201 PHE A CA 1
ATOM 1584 C C . PHE A 1 201 ? -31.620 7.637 21.986 1.00 88.62 201 PHE A C 1
ATOM 1586 O O . PHE A 1 201 ? -32.055 8.732 21.617 1.00 88.62 201 PHE A O 1
ATOM 1593 N N . TRP A 1 202 ? -31.968 7.089 23.151 1.00 90.19 202 TRP A N 1
ATOM 1594 C CA . TRP A 1 202 ? -32.940 7.676 24.068 1.00 90.19 202 TRP A CA 1
ATOM 1595 C C . TRP A 1 202 ? -32.488 9.042 24.602 1.00 90.19 202 TRP A C 1
ATOM 1597 O O . TRP A 1 202 ? -33.257 10.006 24.543 1.00 90.19 202 TRP A O 1
ATOM 1607 N N . ILE A 1 203 ? -31.232 9.178 25.042 1.00 86.00 203 ILE A N 1
ATOM 1608 C CA . ILE A 1 203 ? -30.691 10.457 25.535 1.00 86.00 203 ILE A CA 1
ATOM 1609 C C . ILE A 1 203 ? -30.600 11.479 24.403 1.00 86.00 203 ILE A C 1
ATOM 1611 O O . ILE A 1 203 ? -30.996 12.628 24.597 1.00 86.00 203 ILE A O 1
ATOM 1615 N N . LYS A 1 204 ? -30.144 11.074 23.208 1.00 84.62 204 LYS A N 1
ATOM 1616 C CA . LYS A 1 204 ? -30.049 11.976 22.047 1.00 84.62 204 LYS A CA 1
ATOM 1617 C C . LYS A 1 204 ? -31.414 12.565 21.670 1.00 84.62 204 LYS A C 1
ATOM 1619 O O . LYS A 1 204 ? -31.471 13.730 21.285 1.00 84.62 204 LYS A O 1
ATOM 1624 N N . LYS A 1 205 ? -32.492 11.779 21.790 1.00 86.12 205 LYS A N 1
ATOM 1625 C CA . LYS A 1 205 ? -33.863 12.210 21.475 1.00 86.12 205 LYS A CA 1
ATOM 1626 C C . LYS A 1 205 ? -34.501 13.048 22.588 1.00 86.12 205 LYS A C 1
ATOM 1628 O O . LYS A 1 205 ? -35.188 14.017 22.288 1.00 86.12 205 LYS A O 1
ATOM 1633 N N . THR A 1 206 ? -34.290 12.677 23.851 1.00 83.62 206 THR A N 1
ATOM 1634 C CA . THR A 1 206 ? -35.056 13.225 24.990 1.00 83.62 206 THR A CA 1
ATOM 1635 C C . THR A 1 206 ? -34.331 14.368 25.706 1.00 83.62 206 THR A C 1
ATOM 1637 O O . THR A 1 206 ? -34.969 15.286 26.215 1.00 83.62 206 THR A O 1
ATOM 1640 N N . HIS A 1 207 ? -32.994 14.343 25.740 1.00 80.94 207 HIS A N 1
ATOM 1641 C CA . HIS A 1 207 ? -32.169 15.288 26.499 1.00 80.94 207 HIS A CA 1
ATOM 1642 C C . HIS A 1 207 ? -30.944 15.746 25.686 1.00 80.94 207 HIS A C 1
ATOM 1644 O O . HIS A 1 207 ? -29.812 15.362 25.997 1.00 80.94 207 HIS A O 1
ATOM 1650 N N . PRO A 1 208 ? -31.121 16.607 24.663 1.00 74.81 208 PRO A N 1
ATOM 1651 C CA . PRO A 1 208 ? -30.024 17.047 23.792 1.00 74.81 208 PRO A CA 1
ATOM 1652 C C . PRO A 1 208 ? -28.900 17.787 24.543 1.00 74.81 208 PRO A C 1
ATOM 1654 O O . PRO A 1 208 ? -27.748 17.777 24.107 1.00 74.81 208 PRO A O 1
ATOM 1657 N N . GLN A 1 209 ? -29.207 18.365 25.709 1.00 76.19 209 GLN A N 1
ATOM 1658 C CA . GLN A 1 209 ? -28.241 19.005 26.607 1.00 76.19 209 GLN A CA 1
ATOM 1659 C C . GLN A 1 209 ? -27.170 18.026 27.137 1.00 76.19 209 GLN A C 1
ATOM 1661 O O . GLN A 1 209 ? -26.036 18.428 27.388 1.00 76.19 209 GLN A O 1
ATOM 1666 N N . LEU A 1 210 ? -27.478 16.724 27.227 1.00 78.12 210 LEU A N 1
ATOM 1667 C CA . LEU A 1 210 ? -26.574 15.668 27.708 1.00 78.12 210 LEU A CA 1
ATOM 1668 C C . LEU A 1 210 ? -25.801 14.979 26.571 1.00 78.12 210 LEU A C 1
ATOM 1670 O O . LEU A 1 210 ? -25.476 13.791 26.634 1.00 78.12 210 LEU A O 1
ATOM 1674 N N . SER A 1 211 ? -25.474 15.724 25.512 1.00 77.69 211 SER A N 1
ATOM 1675 C CA . SER A 1 211 ? -24.799 15.172 24.328 1.00 77.69 211 SER A CA 1
ATOM 1676 C C . SER A 1 211 ? -23.447 14.512 24.633 1.00 77.69 211 SER A C 1
ATOM 1678 O O . SER A 1 211 ? -23.045 13.590 23.925 1.00 77.69 211 SER A O 1
ATOM 1680 N N . VAL A 1 212 ? -22.745 14.949 25.685 1.00 78.75 212 VAL A N 1
ATOM 1681 C CA . VAL A 1 212 ? -21.477 14.345 26.128 1.00 78.75 212 VAL A CA 1
ATOM 1682 C C . VAL A 1 212 ? -21.704 12.932 26.671 1.00 78.75 212 VAL A C 1
ATOM 1684 O O . VAL A 1 212 ? -20.975 12.020 26.292 1.00 78.75 212 VAL A O 1
ATOM 1687 N N . LEU A 1 213 ? -22.753 12.720 27.471 1.00 83.06 213 LEU A N 1
ATOM 1688 C CA . LEU A 1 213 ? -23.095 11.401 28.009 1.00 83.06 213 LEU A CA 1
ATOM 1689 C C . LEU A 1 213 ? -23.506 10.429 26.895 1.00 83.06 213 LEU A C 1
ATOM 1691 O O . LEU A 1 213 ? -23.029 9.297 26.853 1.00 83.06 213 LEU A O 1
ATOM 1695 N N . ALA A 1 214 ? -24.327 10.892 25.946 1.00 83.44 214 ALA A N 1
ATOM 1696 C CA . ALA A 1 214 ? -24.725 10.083 24.794 1.00 83.44 214 ALA A CA 1
ATOM 1697 C C . ALA A 1 214 ? -23.514 9.635 23.951 1.00 83.44 214 ALA A C 1
ATOM 1699 O O . ALA A 1 214 ? -23.492 8.500 23.471 1.00 83.44 214 ALA A O 1
ATOM 1700 N N . LYS A 1 215 ? -22.493 10.498 23.803 1.00 82.94 215 LYS A N 1
ATOM 1701 C CA . LYS A 1 215 ? -21.226 10.157 23.131 1.00 82.94 215 LYS A CA 1
ATOM 1702 C C . LYS A 1 215 ? -20.441 9.095 23.903 1.00 82.94 215 LYS A C 1
ATOM 1704 O O . LYS A 1 215 ? -19.947 8.166 23.274 1.00 82.94 215 LYS A O 1
ATOM 1709 N N . SER A 1 216 ? -20.351 9.197 25.230 1.00 85.94 216 SER A N 1
ATOM 1710 C CA . SER A 1 216 ? -19.671 8.187 26.055 1.00 85.94 216 SER A CA 1
ATOM 1711 C C . SER A 1 216 ? -20.352 6.819 25.968 1.00 85.94 216 SER A C 1
ATOM 1713 O O . SER A 1 216 ? -19.675 5.821 25.738 1.00 85.94 216 SER A O 1
ATOM 1715 N N . PHE A 1 217 ? -21.685 6.765 26.054 1.00 87.81 217 PHE A N 1
ATOM 1716 C CA . PHE A 1 217 ? -22.424 5.509 25.875 1.00 87.81 217 PHE A CA 1
ATOM 1717 C C . PHE A 1 217 ? -22.302 4.943 24.466 1.00 87.81 217 PHE A C 1
ATOM 1719 O O . PHE A 1 217 ? -22.198 3.733 24.312 1.00 87.81 217 PHE A O 1
ATOM 1726 N N . PHE A 1 218 ? -22.224 5.795 23.443 1.00 86.81 218 PHE A N 1
ATOM 1727 C CA . PHE A 1 218 ? -22.008 5.320 22.081 1.00 86.81 218 PHE A CA 1
ATOM 1728 C C . PHE A 1 218 ? -20.654 4.617 21.943 1.00 86.81 218 PHE A C 1
ATOM 1730 O O . PHE A 1 218 ? -20.584 3.526 21.385 1.00 86.81 218 PHE A O 1
ATOM 1737 N N . ILE A 1 219 ? -19.586 5.216 22.484 1.00 85.00 219 ILE A N 1
ATOM 1738 C CA . ILE A 1 219 ? -18.241 4.616 22.479 1.00 85.00 219 ILE A CA 1
ATOM 1739 C C . ILE A 1 219 ? -18.271 3.245 23.152 1.00 85.00 219 ILE A C 1
ATOM 1741 O O . ILE A 1 219 ? -17.684 2.290 22.651 1.00 85.00 219 ILE A O 1
ATOM 1745 N N . LEU A 1 220 ? -18.988 3.145 24.264 1.00 88.81 220 LEU A N 1
ATOM 1746 C CA . LEU A 1 220 ? -19.079 1.923 25.038 1.00 88.81 220 LEU A CA 1
ATOM 1747 C C . LEU A 1 220 ? -19.918 0.839 24.345 1.00 88.81 220 LEU A C 1
ATOM 1749 O O . LEU A 1 220 ? -19.506 -0.317 24.308 1.00 88.81 220 LEU A O 1
ATOM 1753 N N . ALA A 1 221 ? -21.038 1.217 23.722 1.00 90.44 221 ALA A N 1
ATOM 1754 C CA . ALA A 1 221 ? -21.840 0.325 22.888 1.00 90.44 221 ALA A CA 1
ATOM 1755 C C . ALA A 1 221 ? -21.000 -0.262 21.747 1.00 90.44 221 ALA A C 1
ATOM 1757 O O . ALA A 1 221 ? -21.023 -1.465 21.502 1.00 90.44 221 ALA A O 1
ATOM 1758 N N . VAL A 1 222 ? -20.206 0.588 21.090 1.00 87.00 222 VAL A N 1
ATOM 1759 C CA . VAL A 1 222 ? -19.276 0.191 20.030 1.00 87.00 222 VAL A CA 1
ATOM 1760 C C . VAL A 1 222 ? -18.180 -0.736 20.564 1.00 87.00 222 VAL A C 1
ATOM 1762 O O . VAL A 1 222 ? -17.879 -1.739 19.920 1.00 87.00 222 VAL A O 1
ATOM 1765 N N . ALA A 1 223 ? -17.610 -0.448 21.736 1.00 87.25 223 ALA A N 1
ATOM 1766 C CA . ALA A 1 223 ? -16.586 -1.289 22.352 1.00 87.25 223 ALA A CA 1
ATOM 1767 C C . ALA A 1 223 ? -17.114 -2.701 22.662 1.00 87.25 223 ALA A C 1
ATOM 1769 O O . ALA A 1 223 ? -16.489 -3.680 22.262 1.00 87.25 223 ALA A O 1
ATOM 1770 N N . PHE A 1 224 ? -18.289 -2.821 23.289 1.00 91.25 224 PHE A N 1
ATOM 1771 C CA . PHE A 1 224 ? -18.896 -4.131 23.550 1.00 91.25 224 PHE A CA 1
ATOM 1772 C C . PHE A 1 224 ? -19.332 -4.845 22.281 1.00 91.25 224 PHE A C 1
ATOM 1774 O O . PHE A 1 224 ? -19.130 -6.051 22.171 1.00 91.25 224 PHE A O 1
ATOM 1781 N N . PHE A 1 225 ? -19.857 -4.115 21.295 1.00 89.81 225 PHE A N 1
ATOM 1782 C CA . PHE A 1 225 ? -20.196 -4.703 20.003 1.00 89.81 225 PHE A CA 1
ATOM 1783 C C . PHE A 1 225 ? -18.964 -5.331 19.325 1.00 89.81 225 PHE A C 1
ATOM 1785 O O . PHE A 1 225 ? -19.065 -6.410 18.745 1.00 89.81 225 PHE A O 1
ATOM 1792 N N . ALA A 1 226 ? -17.784 -4.721 19.492 1.00 86.56 226 ALA A N 1
ATOM 1793 C CA . ALA A 1 226 ? -16.507 -5.262 19.017 1.00 86.56 226 ALA A CA 1
ATOM 1794 C C . ALA A 1 226 ? -16.068 -6.551 19.717 1.00 86.56 226 ALA A C 1
ATOM 1796 O O . ALA A 1 226 ? -15.319 -7.328 19.125 1.00 86.56 226 ALA A O 1
ATOM 1797 N N . LEU A 1 227 ? -16.524 -6.803 20.944 1.00 87.44 227 LEU A N 1
ATOM 1798 C CA . LEU A 1 227 ? -16.203 -8.026 21.684 1.00 87.44 227 LEU A CA 1
ATOM 1799 C C . LEU A 1 227 ? -17.084 -9.215 21.282 1.00 87.44 227 LEU A C 1
ATOM 1801 O O . LEU A 1 227 ? -16.668 -10.355 21.470 1.00 87.44 227 LEU A O 1
ATOM 1805 N N . ILE A 1 228 ? -18.254 -8.976 20.676 1.00 89.19 228 ILE A N 1
ATOM 1806 C CA . ILE A 1 228 ? -19.215 -10.033 20.318 1.00 89.19 228 ILE A CA 1
ATOM 1807 C C . ILE A 1 228 ? -18.570 -11.079 19.399 1.00 89.19 228 ILE A C 1
ATOM 1809 O O . ILE A 1 228 ? -18.614 -12.267 19.698 1.00 89.19 228 ILE A O 1
ATOM 1813 N N . PHE A 1 229 ? -17.948 -10.658 18.293 1.00 83.00 229 PHE A N 1
ATOM 1814 C CA . PHE A 1 229 ? -17.351 -11.589 17.326 1.00 83.00 229 PHE A CA 1
ATOM 1815 C C . PHE A 1 229 ? -16.184 -12.413 17.902 1.00 83.00 229 PHE A C 1
ATOM 1817 O O . PHE A 1 229 ? -16.226 -13.639 17.757 1.00 83.00 229 PHE A O 1
ATOM 1824 N N . PRO A 1 230 ? -15.183 -11.797 18.575 1.00 82.56 230 PRO A N 1
ATOM 1825 C CA . PRO A 1 230 ? -14.139 -12.521 19.296 1.00 82.56 230 PRO A CA 1
ATOM 1826 C C . PRO A 1 230 ? -14.660 -13.614 20.230 1.00 82.56 230 PRO A C 1
ATOM 1828 O O . PRO A 1 230 ? -14.153 -14.734 20.203 1.00 82.56 230 PRO A O 1
ATOM 1831 N N . LEU A 1 231 ? -15.680 -13.296 21.031 1.00 85.06 231 LEU A N 1
ATOM 1832 C CA . LEU A 1 231 ? -16.213 -14.203 22.047 1.00 85.06 231 LEU A CA 1
ATOM 1833 C C . LEU A 1 231 ? -17.094 -15.307 21.441 1.00 85.06 231 LEU A C 1
ATOM 1835 O O . LEU A 1 231 ? -17.048 -16.444 21.902 1.00 85.06 231 LEU A O 1
ATOM 1839 N N . ALA A 1 232 ? -17.850 -15.001 20.382 1.00 84.62 232 ALA A N 1
ATOM 1840 C CA . ALA A 1 232 ? -18.834 -15.921 19.809 1.00 84.62 232 ALA A CA 1
ATOM 1841 C C . ALA A 1 232 ? -18.222 -17.045 18.969 1.00 84.62 232 ALA A C 1
ATOM 1843 O O . ALA A 1 232 ? -18.735 -18.164 18.937 1.00 84.62 232 ALA A O 1
ATOM 1844 N N . LYS A 1 233 ? -17.189 -16.715 18.189 1.00 79.12 233 LYS A N 1
ATOM 1845 C CA . LYS A 1 233 ? -16.662 -17.590 17.130 1.00 79.12 233 LYS A CA 1
ATOM 1846 C C . LYS A 1 233 ? -15.155 -17.831 17.242 1.00 79.12 233 LYS A C 1
ATOM 1848 O O . LYS A 1 233 ? -14.601 -18.568 16.431 1.00 79.12 233 LYS A O 1
ATOM 1853 N N . GLY A 1 234 ? -14.503 -17.266 18.256 1.00 73.56 234 GLY A N 1
ATOM 1854 C CA . GLY A 1 234 ? -13.088 -17.475 18.544 1.00 73.56 234 GLY A CA 1
ATOM 1855 C C . GLY A 1 234 ? -12.142 -16.608 17.712 1.00 73.56 234 GLY A C 1
ATOM 1856 O O . GLY A 1 234 ? -12.550 -15.762 16.912 1.00 73.56 234 GLY A O 1
ATOM 1857 N N . ALA A 1 235 ? -10.840 -16.842 17.907 1.00 66.94 235 ALA A N 1
ATOM 1858 C CA . ALA A 1 235 ? -9.760 -15.979 17.425 1.00 66.94 235 ALA A CA 1
ATOM 1859 C C . ALA A 1 235 ? -9.789 -15.717 15.906 1.00 66.94 235 ALA A C 1
ATOM 1861 O O . ALA A 1 235 ? -9.497 -14.608 15.471 1.00 66.94 235 ALA A O 1
ATOM 1862 N N . HIS A 1 236 ? -10.216 -16.691 15.099 1.00 67.81 236 HIS A N 1
ATOM 1863 C CA . HIS A 1 236 ? -10.213 -16.594 13.637 1.00 67.81 236 HIS A CA 1
ATOM 1864 C C . HIS A 1 236 ? -11.268 -15.639 13.047 1.00 67.81 236 HIS A C 1
ATOM 1866 O O . HIS A 1 236 ? -11.103 -15.166 11.923 1.00 67.81 236 HIS A O 1
ATOM 1872 N N . TRP A 1 237 ? -12.329 -15.311 13.794 1.00 76.56 237 TRP A N 1
ATOM 1873 C CA . TRP A 1 237 ? -13.355 -14.341 13.371 1.00 76.56 237 TRP A CA 1
ATOM 1874 C C . TRP A 1 237 ? -13.143 -12.942 13.954 1.00 76.56 237 TRP A C 1
ATOM 1876 O O . TRP A 1 237 ? -13.855 -12.011 13.572 1.00 76.56 237 TRP A O 1
ATOM 1886 N N . THR A 1 238 ? -12.155 -12.771 14.841 1.00 83.62 238 THR A N 1
ATOM 1887 C CA . THR A 1 238 ? -11.833 -11.478 15.474 1.00 83.62 238 THR A CA 1
ATOM 1888 C C . THR A 1 238 ? -11.505 -10.418 14.426 1.00 83.62 238 THR A C 1
ATOM 1890 O O . THR A 1 238 ? -12.135 -9.360 14.394 1.00 83.62 238 THR A O 1
ATOM 1893 N N . ALA A 1 239 ? -10.591 -10.742 13.506 1.00 85.06 239 ALA A N 1
ATOM 1894 C CA . ALA A 1 239 ? -10.163 -9.851 12.441 1.00 85.06 239 ALA A CA 1
ATOM 1895 C C . ALA A 1 239 ? -11.341 -9.443 11.546 1.00 85.06 239 ALA A C 1
ATOM 1897 O O . ALA A 1 239 ? -11.520 -8.255 11.278 1.00 85.06 239 ALA A O 1
ATOM 1898 N N . ILE A 1 240 ? -12.190 -10.398 11.147 1.00 86.62 240 ILE A N 1
ATOM 1899 C CA . ILE A 1 240 ? -13.366 -10.136 10.301 1.00 86.62 240 ILE A CA 1
ATOM 1900 C C . ILE A 1 240 ? -14.355 -9.213 11.020 1.00 86.62 240 ILE A C 1
ATOM 1902 O O . ILE A 1 240 ? -14.786 -8.210 10.450 1.00 86.62 240 ILE A O 1
ATOM 1906 N N . GLY A 1 241 ? -14.701 -9.525 12.272 1.00 86.00 241 GLY A N 1
ATOM 1907 C CA . GLY A 1 241 ? -15.652 -8.734 13.052 1.00 86.00 241 GLY A CA 1
ATOM 1908 C C . GLY A 1 241 ? -15.182 -7.292 13.230 1.00 86.00 241 GLY A C 1
ATOM 1909 O O . GLY A 1 241 ? -15.926 -6.349 12.949 1.00 86.00 241 GLY A O 1
ATOM 1910 N N . TRP A 1 242 ? -13.915 -7.113 13.609 1.00 90.25 242 TRP A N 1
ATOM 1911 C CA . TRP A 1 242 ? -13.321 -5.792 13.804 1.00 90.25 242 TRP A CA 1
ATOM 1912 C C . TRP A 1 242 ? -13.199 -5.002 12.503 1.00 90.25 242 TRP A C 1
ATOM 1914 O O . TRP A 1 242 ? -13.509 -3.811 12.492 1.00 90.25 242 TRP A O 1
ATOM 1924 N N . VAL A 1 243 ? -12.823 -5.635 11.387 1.00 91.69 243 VAL A N 1
ATOM 1925 C CA . VAL A 1 243 ? -12.723 -4.917 10.108 1.00 91.69 243 VAL A CA 1
ATOM 1926 C C . VAL A 1 243 ? -14.098 -4.495 9.598 1.00 91.69 243 VAL A C 1
ATOM 1928 O O . VAL A 1 243 ? -14.251 -3.371 9.118 1.00 91.69 243 VAL A O 1
ATOM 1931 N N . ALA A 1 244 ? -15.108 -5.362 9.728 1.00 90.56 244 ALA A N 1
ATOM 1932 C CA . ALA A 1 244 ? -16.465 -5.088 9.270 1.00 90.56 244 ALA A CA 1
ATOM 1933 C C . ALA A 1 244 ? -17.080 -3.944 10.082 1.00 90.56 244 ALA A C 1
ATOM 1935 O O . ALA A 1 244 ? -17.600 -2.977 9.520 1.00 90.56 244 ALA A O 1
ATOM 1936 N N . GLN A 1 245 ? -16.940 -4.005 11.406 1.00 90.56 245 GLN A N 1
ATOM 1937 C CA . GLN A 1 245 ? -17.390 -2.945 12.296 1.00 90.56 245 GLN A CA 1
ATOM 1938 C C . GLN A 1 245 ? -16.616 -1.643 12.075 1.00 90.56 245 GLN A C 1
ATOM 1940 O O . GLN A 1 245 ? -17.219 -0.573 12.000 1.00 90.56 245 GLN A O 1
ATOM 1945 N N . GLY A 1 246 ? -15.290 -1.713 11.956 1.00 90.75 246 GLY A N 1
ATOM 1946 C CA . GLY A 1 246 ? -14.449 -0.540 11.750 1.00 90.75 246 GLY A CA 1
ATOM 1947 C C . GLY A 1 246 ? -14.791 0.167 10.439 1.00 90.75 246 GLY A C 1
ATOM 1948 O O . GLY A 1 246 ? -14.966 1.386 10.418 1.00 90.75 246 GLY A O 1
ATOM 1949 N N . THR A 1 247 ? -15.023 -0.610 9.379 1.00 92.38 247 THR A N 1
ATOM 1950 C CA . THR A 1 247 ? -15.513 -0.116 8.086 1.00 92.38 247 THR A CA 1
ATOM 1951 C C . THR A 1 247 ? -16.886 0.537 8.227 1.00 92.38 247 THR A C 1
ATOM 1953 O O . THR A 1 247 ? -17.071 1.662 7.769 1.00 92.38 247 THR A O 1
ATOM 1956 N N . ALA A 1 248 ? -17.838 -0.099 8.917 1.00 88.25 248 ALA A N 1
ATOM 1957 C CA . ALA A 1 248 ? -19.167 0.473 9.147 1.00 88.25 248 ALA A CA 1
ATOM 1958 C C . ALA A 1 248 ? -19.107 1.811 9.909 1.00 88.25 248 ALA A C 1
ATOM 1960 O O . ALA A 1 248 ? -19.802 2.763 9.551 1.00 88.25 248 ALA A O 1
ATOM 1961 N N . LEU A 1 249 ? -18.230 1.924 10.912 1.00 89.62 249 LEU A N 1
ATOM 1962 C CA . LEU A 1 249 ? -18.005 3.165 11.660 1.00 89.62 249 LEU A CA 1
ATOM 1963 C C . LEU A 1 249 ? -17.356 4.264 10.814 1.00 89.62 249 LEU A C 1
ATOM 1965 O O . LEU A 1 249 ? -17.662 5.443 11.021 1.00 89.62 249 LEU A O 1
ATOM 1969 N N . ILE A 1 250 ? -16.475 3.906 9.874 1.00 89.50 250 ILE A N 1
ATOM 1970 C CA . ILE A 1 250 ? -15.901 4.848 8.904 1.00 89.50 250 ILE A CA 1
ATOM 1971 C C . ILE A 1 250 ? -16.995 5.336 7.954 1.00 89.50 250 ILE A C 1
ATOM 1973 O O . ILE A 1 250 ? -17.149 6.548 7.804 1.00 89.50 250 ILE A O 1
ATOM 1977 N N . VAL A 1 251 ? -17.783 4.422 7.376 1.00 88.69 251 VAL A N 1
ATOM 1978 C CA . VAL A 1 251 ? -18.906 4.743 6.479 1.00 88.69 251 VAL A CA 1
ATOM 1979 C C . VAL A 1 251 ? -19.880 5.690 7.177 1.00 88.69 251 VAL A C 1
ATOM 1981 O O . VAL A 1 251 ? -20.102 6.799 6.690 1.00 88.69 251 VAL A O 1
ATOM 1984 N N . TRP A 1 252 ? -20.369 5.315 8.363 1.00 84.38 252 TRP A N 1
ATOM 1985 C CA . TRP A 1 252 ? -21.248 6.156 9.180 1.00 84.38 252 TRP A CA 1
ATOM 1986 C C . TRP A 1 252 ? -20.580 7.492 9.520 1.00 84.38 252 TRP A C 1
ATOM 1988 O O . TRP A 1 252 ? -21.165 8.566 9.381 1.00 84.38 252 TRP A O 1
ATOM 1998 N N . GLY A 1 253 ? -19.330 7.461 9.984 1.00 82.44 253 GLY A N 1
ATOM 1999 C CA . GLY A 1 253 ? -18.605 8.656 10.407 1.00 82.44 253 GLY A CA 1
ATOM 2000 C C . GLY A 1 253 ? -18.355 9.653 9.272 1.00 82.44 253 GLY A C 1
ATOM 2001 O O . GLY A 1 253 ? -18.199 10.853 9.533 1.00 82.44 253 GLY A O 1
ATOM 2002 N N . VAL A 1 254 ? -18.314 9.179 8.026 1.00 82.38 254 VAL A N 1
ATOM 2003 C CA . VAL A 1 254 ? -18.239 10.007 6.819 1.00 82.38 254 VAL A CA 1
ATOM 2004 C C . VAL A 1 254 ? -19.619 10.549 6.439 1.00 82.38 254 VAL A C 1
ATOM 2006 O O . VAL A 1 254 ? -19.726 11.757 6.224 1.00 82.38 254 VAL A O 1
ATOM 2009 N N . THR A 1 255 ? -20.668 9.718 6.413 1.00 81.44 255 THR A N 1
ATOM 2010 C CA . THR A 1 255 ? -22.027 10.148 6.020 1.00 81.44 255 THR A CA 1
ATOM 2011 C C . THR A 1 255 ? -22.633 11.148 7.004 1.00 81.44 255 THR A C 1
ATOM 2013 O O . THR A 1 255 ? -23.181 12.167 6.594 1.00 81.44 255 THR A O 1
ATOM 2016 N N . GLU A 1 256 ? -22.460 10.913 8.303 1.00 78.12 256 GLU A N 1
ATOM 2017 C CA . GLU A 1 256 ? -23.061 11.706 9.384 1.00 78.12 256 GLU A CA 1
ATOM 2018 C C . GLU A 1 256 ? -22.108 12.778 9.957 1.00 78.12 256 GLU A C 1
ATOM 2020 O O . GLU A 1 256 ? -22.375 13.401 10.984 1.00 78.12 256 GLU A O 1
ATOM 2025 N N . ARG A 1 257 ? -20.943 12.988 9.325 1.00 72.94 257 ARG A N 1
ATOM 2026 C CA . ARG A 1 257 ? -19.883 13.939 9.736 1.00 72.94 257 ARG A CA 1
ATOM 2027 C C . ARG A 1 257 ? -19.356 13.773 11.180 1.00 72.94 257 ARG A C 1
ATOM 2029 O O . ARG A 1 257 ? -18.631 14.642 11.672 1.00 72.94 257 ARG A O 1
ATOM 2036 N N . TYR A 1 258 ? -19.599 12.645 11.849 1.00 74.44 258 TYR A N 1
ATOM 2037 C CA . TYR A 1 258 ? -19.107 12.385 13.208 1.00 74.44 258 TYR A CA 1
ATOM 2038 C C . TYR A 1 258 ? -17.624 11.978 13.233 1.00 74.44 258 TYR A C 1
ATOM 2040 O O . TYR A 1 258 ? -17.266 10.840 12.930 1.00 74.44 258 TYR A O 1
ATOM 2048 N N . ARG A 1 259 ? -16.745 12.896 13.670 1.00 79.69 259 ARG A N 1
ATOM 2049 C CA . ARG A 1 259 ? -15.283 12.672 13.692 1.00 79.69 259 ARG A CA 1
ATOM 2050 C C . ARG A 1 259 ? -14.849 11.481 14.551 1.00 79.69 259 ARG A C 1
ATOM 2052 O O . ARG A 1 259 ? -13.997 10.714 14.125 1.00 79.69 259 ARG A O 1
ATOM 2059 N N . LEU A 1 260 ? -15.440 11.318 15.737 1.00 78.31 260 LEU A N 1
ATOM 2060 C CA . LEU A 1 260 ? -15.064 10.255 16.680 1.00 78.31 260 LEU A CA 1
ATOM 2061 C C . LEU A 1 260 ? -15.317 8.854 16.111 1.00 78.31 260 LEU A C 1
ATOM 2063 O O . LEU A 1 260 ? -14.453 7.995 16.237 1.00 78.31 260 LEU A O 1
ATOM 2067 N N . SER A 1 261 ? -16.441 8.658 15.411 1.00 82.44 261 SER A N 1
ATOM 2068 C CA . SER A 1 261 ? -16.752 7.392 14.730 1.00 82.44 261 SER A CA 1
ATOM 2069 C C . SER A 1 261 ? -15.660 7.011 13.731 1.00 82.44 261 SER A C 1
ATOM 2071 O O . SER A 1 261 ? -15.259 5.855 13.664 1.00 82.44 261 SER A O 1
ATOM 2073 N N . ARG A 1 262 ? -15.105 7.995 13.009 1.00 85.56 262 ARG A N 1
ATOM 2074 C CA . ARG A 1 262 ? -14.020 7.754 12.048 1.00 85.56 262 ARG A CA 1
ATOM 2075 C C . ARG A 1 262 ? -12.718 7.346 12.727 1.00 85.56 262 ARG A C 1
ATOM 2077 O O . ARG A 1 262 ? -12.091 6.405 12.265 1.00 85.56 262 ARG A O 1
ATOM 2084 N N . TYR A 1 263 ? -12.317 8.022 13.807 1.00 86.31 263 TYR A N 1
ATOM 2085 C CA . TYR A 1 263 ? -11.095 7.655 14.536 1.00 86.31 263 TYR A CA 1
ATOM 2086 C C . TYR A 1 263 ? -11.192 6.245 15.121 1.00 86.31 263 TYR A C 1
ATOM 2088 O O . TYR A 1 263 ? -10.274 5.452 14.941 1.00 86.31 263 TYR A O 1
ATOM 2096 N N . ILE A 1 264 ? -12.322 5.919 15.756 1.00 86.19 264 ILE A N 1
ATOM 2097 C CA . ILE A 1 264 ? -12.559 4.583 16.318 1.00 86.19 264 ILE A CA 1
ATOM 2098 C C . ILE A 1 264 ? -12.577 3.537 15.202 1.00 86.19 264 ILE A C 1
ATOM 2100 O O . ILE A 1 264 ? -11.932 2.503 15.332 1.00 86.19 264 ILE A O 1
ATOM 2104 N N . GLY A 1 265 ? -13.247 3.827 14.083 1.00 88.44 265 GLY A N 1
ATOM 2105 C CA . GLY A 1 265 ? -13.274 2.936 12.930 1.00 88.44 265 GLY A CA 1
ATOM 2106 C C . GLY A 1 265 ? -11.884 2.673 12.347 1.00 88.44 265 GLY A C 1
ATOM 2107 O O . GLY A 1 265 ? -11.533 1.520 12.128 1.00 88.44 265 GLY A O 1
ATOM 2108 N N . VAL A 1 266 ? -11.054 3.709 12.180 1.00 90.19 266 VAL A N 1
ATOM 2109 C CA . VAL A 1 266 ? -9.665 3.560 11.705 1.00 90.19 266 VAL A CA 1
ATOM 2110 C C . VAL A 1 266 ? -8.827 2.726 12.673 1.00 90.19 266 VAL A C 1
ATOM 2112 O O . VAL A 1 266 ? -8.127 1.822 12.229 1.00 90.19 266 VAL A O 1
ATOM 2115 N N . ILE A 1 267 ? -8.917 2.988 13.981 1.00 90.56 267 ILE A N 1
ATOM 2116 C CA . ILE A 1 267 ? -8.205 2.201 15.001 1.00 90.56 267 ILE A CA 1
ATOM 2117 C C . ILE A 1 267 ? -8.633 0.733 14.931 1.00 90.56 267 ILE A C 1
ATOM 2119 O O . ILE A 1 267 ? -7.780 -0.148 14.926 1.00 90.56 267 ILE A O 1
ATOM 2123 N N . LEU A 1 268 ? -9.935 0.466 14.826 1.00 90.06 268 LEU A N 1
ATOM 2124 C CA . LEU A 1 268 ? -10.464 -0.895 14.803 1.00 90.06 268 LEU A CA 1
ATOM 2125 C C . LEU A 1 268 ? -10.066 -1.655 13.528 1.00 90.06 268 LEU A C 1
ATOM 2127 O O . LEU A 1 268 ? -9.705 -2.827 13.600 1.00 90.06 268 LEU A O 1
ATOM 2131 N N . VAL A 1 269 ? -10.057 -0.979 12.375 1.00 91.88 269 VAL A N 1
ATOM 2132 C CA . VAL A 1 269 ? -9.540 -1.543 11.119 1.00 91.88 269 VAL A CA 1
ATOM 2133 C C . VAL A 1 269 ? -8.043 -1.855 11.231 1.00 91.88 269 VAL A C 1
ATOM 2135 O O . VAL A 1 269 ? -7.628 -2.923 10.796 1.00 91.88 269 VAL A O 1
ATOM 2138 N N . LEU A 1 270 ? -7.236 -0.983 11.847 1.00 91.00 270 LEU A N 1
ATOM 2139 C CA . LEU A 1 270 ? -5.804 -1.244 12.058 1.00 91.00 270 LEU A CA 1
ATOM 2140 C C . LEU A 1 270 ? -5.558 -2.402 13.036 1.00 91.00 270 LEU A C 1
ATOM 2142 O O . LEU A 1 270 ? -4.699 -3.242 12.778 1.00 91.00 270 LEU A O 1
ATOM 2146 N N . LEU A 1 271 ? -6.323 -2.483 14.129 1.00 89.56 271 LEU A N 1
ATOM 2147 C CA . LEU A 1 271 ? -6.274 -3.613 15.064 1.00 89.56 271 LEU A CA 1
ATOM 2148 C C . LEU A 1 271 ? -6.670 -4.926 14.384 1.00 89.56 271 LEU A C 1
ATOM 2150 O O . LEU A 1 271 ? -6.053 -5.957 14.639 1.00 89.56 271 LEU A O 1
ATOM 2154 N N . SER A 1 272 ? -7.653 -4.888 13.482 1.00 90.06 272 SER A N 1
ATOM 2155 C CA . SER A 1 272 ? -7.989 -6.037 12.641 1.00 90.06 272 SER A CA 1
ATOM 2156 C C . SER A 1 272 ? -6.807 -6.472 11.767 1.00 90.06 272 SER A C 1
ATOM 2158 O O . SER A 1 272 ? -6.539 -7.668 11.674 1.00 90.06 272 SER A O 1
ATOM 2160 N N . SER A 1 273 ? -6.043 -5.530 11.201 1.00 89.50 273 SER A N 1
ATOM 2161 C CA . SER A 1 273 ? -4.828 -5.843 10.438 1.00 89.50 273 SER A CA 1
ATOM 2162 C C . SER A 1 273 ? -3.799 -6.609 11.273 1.00 89.50 273 SER A C 1
ATOM 2164 O O . SER A 1 273 ? -3.221 -7.582 10.795 1.00 89.50 273 SER A O 1
ATOM 2166 N N . LEU A 1 274 ? -3.586 -6.187 12.526 1.00 88.88 274 LEU A N 1
ATOM 2167 C CA . LEU A 1 274 ? -2.694 -6.866 13.473 1.00 88.88 274 LEU A CA 1
ATOM 2168 C C . LEU A 1 274 ? -3.199 -8.275 13.813 1.00 88.88 274 LEU A C 1
ATOM 2170 O O . LEU A 1 274 ? -2.417 -9.224 13.807 1.00 88.88 274 LEU A O 1
ATOM 2174 N N . ALA A 1 275 ? -4.503 -8.420 14.063 1.00 85.81 275 ALA A N 1
ATOM 2175 C CA . ALA A 1 275 ? -5.121 -9.710 14.361 1.00 85.81 275 ALA A CA 1
ATOM 2176 C C . ALA A 1 275 ? -5.005 -10.689 13.181 1.00 85.81 275 ALA A C 1
ATOM 2178 O O . ALA A 1 275 ? -4.657 -11.851 13.376 1.00 85.81 275 ALA A O 1
ATOM 2179 N N . LEU A 1 276 ? -5.237 -10.213 11.955 1.00 85.38 276 LEU A N 1
ATOM 2180 C CA . LEU A 1 276 ? -5.110 -11.029 10.750 1.00 85.38 276 LEU A CA 1
ATOM 2181 C C . LEU A 1 276 ? -3.657 -11.439 10.496 1.00 85.38 276 LEU A C 1
ATOM 2183 O O . LEU A 1 276 ? -3.406 -12.589 10.156 1.00 85.38 276 LEU A O 1
ATOM 2187 N N . PHE A 1 277 ? -2.698 -10.532 10.704 1.00 84.81 277 PHE A N 1
ATOM 2188 C CA . PHE A 1 277 ? -1.275 -10.856 10.578 1.00 84.81 277 PHE A CA 1
ATOM 2189 C C . PHE A 1 277 ? -0.855 -11.956 11.561 1.00 84.81 277 PHE A C 1
ATOM 2191 O O . PHE A 1 277 ? -0.189 -12.911 11.170 1.00 84.81 277 PHE A O 1
ATOM 2198 N N . TYR A 1 278 ? -1.298 -11.857 12.817 1.00 84.69 278 TYR A N 1
ATOM 2199 C CA . TYR A 1 278 ? -1.065 -12.905 13.809 1.00 84.69 278 TYR A CA 1
ATOM 2200 C C . TYR A 1 278 ? -1.707 -14.235 13.392 1.00 84.69 278 TYR A C 1
ATOM 2202 O O . TYR A 1 278 ? -1.066 -15.277 13.475 1.00 84.69 278 TYR A O 1
ATOM 2210 N N . GLN A 1 279 ? -2.942 -14.204 12.884 1.00 81.69 279 GLN A N 1
ATOM 2211 C CA . GLN A 1 279 ? -3.658 -15.402 12.443 1.00 81.69 279 GLN A CA 1
ATOM 2212 C C . GLN A 1 279 ? -2.968 -16.111 11.270 1.00 81.69 279 GLN A C 1
ATOM 2214 O O . GLN A 1 279 ? -2.899 -17.336 11.265 1.00 81.69 279 GLN A O 1
ATOM 2219 N N . VAL A 1 280 ? -2.448 -15.354 10.299 1.00 79.19 280 VAL A N 1
ATOM 2220 C CA . VAL A 1 280 ? -1.694 -15.902 9.157 1.00 79.19 280 VAL A CA 1
ATOM 2221 C C . VAL A 1 280 ? -0.426 -16.626 9.618 1.00 79.19 280 VAL A C 1
ATOM 2223 O O . VAL A 1 280 ? -0.001 -17.569 8.966 1.00 79.19 280 VAL A O 1
ATOM 2226 N N . TRP A 1 281 ? 0.172 -16.204 10.734 1.00 79.00 281 TRP A N 1
ATOM 2227 C CA . TRP A 1 281 ? 1.399 -16.809 11.256 1.00 79.00 281 TRP A CA 1
ATOM 2228 C C . TRP A 1 281 ? 1.153 -17.942 12.261 1.00 79.00 281 TRP A C 1
ATOM 2230 O O . TRP A 1 281 ? 1.988 -18.828 12.405 1.00 79.00 281 TRP A O 1
ATOM 2240 N N . ALA A 1 282 ? 0.028 -17.905 12.977 1.00 78.19 282 ALA A N 1
ATOM 2241 C CA . ALA A 1 282 ? -0.290 -18.861 14.036 1.00 78.19 282 ALA A CA 1
ATOM 2242 C C . ALA A 1 282 ? -0.992 -20.135 13.538 1.00 78.19 282 ALA A C 1
ATOM 2244 O O . ALA A 1 282 ? -0.916 -21.162 14.209 1.00 78.19 282 ALA A O 1
ATOM 2245 N N . ASN A 1 283 ? -1.695 -20.074 12.404 1.00 75.31 283 ASN A N 1
ATOM 2246 C CA . ASN A 1 283 ? -2.472 -21.199 11.884 1.00 75.31 283 ASN A CA 1
ATOM 2247 C C . ASN A 1 283 ? -1.708 -21.972 10.799 1.00 75.31 283 ASN A C 1
ATOM 2249 O O . ASN A 1 283 ? -1.035 -21.370 9.969 1.00 75.31 283 ASN A O 1
ATOM 2253 N N . GLU A 1 284 ? -1.887 -23.297 10.764 1.00 71.38 284 GLU A N 1
ATOM 2254 C CA . GLU A 1 284 ? -1.340 -24.163 9.704 1.00 71.38 284 GLU A CA 1
ATOM 2255 C C . GLU A 1 284 ? -2.069 -23.980 8.360 1.00 71.38 284 GLU A C 1
ATOM 2257 O O . GLU A 1 284 ? -1.446 -24.052 7.305 1.00 71.38 284 GLU A O 1
ATOM 2262 N N . GLU A 1 285 ? -3.377 -23.697 8.389 1.00 79.50 285 GLU A N 1
ATOM 2263 C CA . GLU A 1 285 ? -4.185 -23.424 7.195 1.00 79.50 285 GLU A CA 1
ATOM 2264 C C . GLU A 1 285 ? -4.384 -21.918 6.976 1.00 79.50 285 GLU A C 1
ATOM 2266 O O . GLU A 1 285 ? -4.808 -21.184 7.881 1.00 79.50 285 GLU A O 1
ATOM 2271 N N . PHE A 1 286 ? -4.140 -21.458 5.745 1.00 80.69 286 PHE A N 1
ATOM 2272 C CA . PHE A 1 286 ? -4.317 -20.056 5.387 1.00 80.69 286 PHE A CA 1
ATOM 2273 C C . PHE A 1 286 ? -5.810 -19.678 5.313 1.00 80.69 286 PHE A C 1
ATOM 2275 O O . PHE A 1 286 ? -6.574 -20.265 4.539 1.00 80.69 286 PHE A O 1
ATOM 2282 N N . PRO A 1 287 ? -6.274 -18.658 6.061 1.00 85.00 287 PRO A N 1
ATOM 2283 C CA . PRO A 1 287 ? -7.691 -18.320 6.114 1.00 85.00 287 PRO A CA 1
ATOM 2284 C C . PRO A 1 287 ? -8.108 -17.452 4.905 1.00 85.00 287 PRO A C 1
ATOM 2286 O O . PRO A 1 287 ? -8.242 -16.226 4.982 1.00 85.00 287 PRO A O 1
ATOM 2289 N N . THR A 1 288 ? -8.352 -18.093 3.759 1.00 86.50 288 THR A N 1
ATOM 2290 C CA . THR A 1 288 ? -8.713 -17.446 2.473 1.00 86.50 288 THR A CA 1
ATOM 2291 C C . THR A 1 288 ? -9.960 -16.563 2.541 1.00 86.50 288 THR A C 1
ATOM 2293 O O . THR A 1 288 ? -10.000 -15.458 1.994 1.00 86.50 288 THR A O 1
ATOM 2296 N N . LEU A 1 289 ? -11.004 -17.027 3.227 1.00 86.75 289 LEU A N 1
ATOM 2297 C CA . LEU A 1 289 ? -12.267 -16.299 3.317 1.00 86.75 289 LEU A CA 1
ATOM 2298 C C . LEU A 1 289 ? -12.140 -15.051 4.203 1.00 86.75 289 LEU A C 1
ATOM 2300 O O . LEU A 1 289 ? -12.655 -13.990 3.846 1.00 86.75 289 LEU A O 1
ATOM 2304 N N . SER A 1 290 ? -11.417 -15.143 5.326 1.00 86.50 290 SER A N 1
ATOM 2305 C CA . SER A 1 290 ? -11.222 -14.000 6.227 1.00 86.50 290 SER A CA 1
ATOM 2306 C C . SER A 1 290 ? -10.394 -12.900 5.562 1.00 86.50 290 SER A C 1
ATOM 2308 O O . SER A 1 290 ? -10.764 -11.726 5.620 1.00 86.50 290 SER A O 1
ATOM 2310 N N . THR A 1 291 ? -9.327 -13.291 4.865 1.00 89.56 291 THR A N 1
ATOM 2311 C CA . THR A 1 291 ? -8.422 -12.399 4.127 1.00 89.56 291 THR A CA 1
ATOM 2312 C C . THR A 1 291 ? -9.122 -11.716 2.955 1.00 89.56 291 THR A C 1
ATOM 2314 O O . THR A 1 291 ? -8.947 -10.511 2.760 1.00 89.56 291 THR A O 1
ATOM 2317 N N . SER A 1 292 ? -10.007 -12.428 2.251 1.00 90.81 292 SER A N 1
ATOM 2318 C CA . SER A 1 292 ? -10.839 -11.862 1.179 1.00 90.81 292 SER A CA 1
ATOM 2319 C C . SER A 1 292 ? -11.831 -10.815 1.696 1.00 90.81 292 SER A C 1
ATOM 2321 O O . SER A 1 292 ? -11.904 -9.706 1.161 1.00 90.81 292 SER A O 1
ATOM 2323 N N . ILE A 1 293 ? -12.573 -11.129 2.768 1.00 91.00 293 ILE A N 1
ATOM 2324 C CA . ILE A 1 293 ? -13.520 -10.180 3.384 1.00 91.00 293 ILE A CA 1
ATOM 2325 C C . ILE A 1 293 ? -12.772 -8.950 3.906 1.00 91.00 293 ILE A C 1
ATOM 2327 O O . ILE A 1 293 ? -13.215 -7.816 3.706 1.00 91.00 293 ILE A O 1
ATOM 2331 N N . TYR A 1 294 ? -11.613 -9.168 4.526 1.00 91.94 294 TYR A N 1
ATOM 2332 C CA . TYR A 1 294 ? -10.746 -8.101 4.999 1.00 91.94 294 TYR A CA 1
ATOM 2333 C C . TYR A 1 294 ? -10.278 -7.181 3.866 1.00 91.94 294 TYR A C 1
ATOM 2335 O O . TYR A 1 294 ? -10.395 -5.960 3.993 1.00 91.94 294 TYR A O 1
ATOM 2343 N N . ALA A 1 295 ? -9.828 -7.733 2.737 1.00 93.56 295 ALA A N 1
ATOM 2344 C CA . ALA A 1 295 ? -9.415 -6.937 1.585 1.00 93.56 295 ALA A CA 1
ATOM 2345 C C . ALA A 1 295 ? -10.558 -6.041 1.078 1.00 93.56 295 ALA A C 1
ATOM 2347 O O . ALA A 1 295 ? -10.375 -4.832 0.911 1.00 93.56 295 ALA A O 1
ATOM 2348 N N . ILE A 1 296 ? -11.761 -6.602 0.912 1.00 93.81 296 ILE A N 1
ATOM 2349 C CA . ILE A 1 296 ? -12.950 -5.857 0.466 1.00 93.81 296 ILE A CA 1
ATOM 2350 C C . ILE A 1 296 ? -13.281 -4.718 1.441 1.00 93.81 296 ILE A C 1
ATOM 2352 O O . ILE A 1 296 ? -13.508 -3.582 1.018 1.00 93.81 296 ILE A O 1
ATOM 2356 N N . ALA A 1 297 ? -13.269 -4.995 2.744 1.00 93.50 297 ALA A N 1
ATOM 2357 C CA . ALA A 1 297 ? -13.549 -4.005 3.778 1.00 93.50 297 ALA A CA 1
ATOM 2358 C C . ALA A 1 297 ? -12.538 -2.841 3.777 1.00 93.50 297 ALA A C 1
ATOM 2360 O O . ALA A 1 297 ? -12.928 -1.678 3.925 1.00 93.50 297 ALA A O 1
ATOM 2361 N N . GLN A 1 298 ? -11.256 -3.128 3.528 1.00 93.44 298 GLN A N 1
ATOM 2362 C CA . GLN A 1 298 ? -10.212 -2.109 3.383 1.00 93.44 298 GLN A CA 1
ATOM 2363 C C . GLN A 1 298 ? -10.446 -1.209 2.160 1.00 93.44 298 GLN A C 1
ATOM 2365 O O . GLN A 1 298 ? -10.358 0.017 2.274 1.00 93.44 298 GLN A O 1
ATOM 2370 N N . PHE A 1 299 ? -10.822 -1.779 1.009 1.00 94.06 299 PHE A N 1
ATOM 2371 C CA . PHE A 1 299 ? -11.176 -0.987 -0.177 1.00 94.06 299 PHE A CA 1
ATOM 2372 C C . PHE A 1 299 ? -12.415 -0.111 0.063 1.00 94.06 299 PHE A C 1
ATOM 2374 O O . PHE A 1 299 ? -12.416 1.062 -0.316 1.00 94.06 299 PHE A O 1
ATOM 2381 N N . ILE A 1 300 ? -13.448 -0.625 0.742 1.00 92.94 300 ILE A N 1
ATOM 2382 C CA . ILE A 1 300 ? -14.635 0.169 1.112 1.00 92.94 300 ILE A CA 1
ATOM 2383 C C . ILE A 1 300 ? -14.238 1.318 2.050 1.00 92.94 300 ILE A C 1
ATOM 2385 O O . ILE A 1 300 ? -14.618 2.468 1.817 1.00 92.94 300 ILE A O 1
ATOM 2389 N N . SER A 1 301 ? -13.433 1.033 3.074 1.00 91.88 301 SER A N 1
ATOM 2390 C CA . SER A 1 301 ? -12.933 2.043 4.013 1.00 91.88 301 SER A CA 1
ATOM 2391 C C . SER A 1 301 ? -12.142 3.142 3.299 1.00 91.88 301 SER A C 1
ATOM 2393 O O . SER A 1 301 ? -12.398 4.330 3.513 1.00 91.88 301 SER A O 1
ATOM 2395 N N . ALA A 1 302 ? -11.230 2.768 2.396 1.00 91.38 302 ALA A N 1
ATOM 2396 C CA . ALA A 1 302 ? -10.467 3.708 1.580 1.00 91.38 302 ALA A CA 1
ATOM 2397 C C . ALA A 1 302 ? -11.372 4.580 0.691 1.00 91.38 302 ALA A C 1
ATOM 2399 O O . ALA A 1 302 ? -11.201 5.800 0.647 1.00 91.38 302 ALA A O 1
ATOM 2400 N N . PHE A 1 303 ? -12.378 3.988 0.036 1.00 90.56 303 PHE A N 1
ATOM 2401 C CA . PHE A 1 303 ? -13.325 4.708 -0.825 1.00 90.56 303 PHE A CA 1
ATOM 2402 C C . PHE A 1 303 ? -14.051 5.839 -0.078 1.00 90.56 303 PHE A C 1
ATOM 2404 O O . PHE A 1 303 ? -14.073 6.983 -0.542 1.00 90.56 303 PHE A O 1
ATOM 2411 N N . TYR A 1 304 ? -14.603 5.548 1.104 1.00 88.31 304 TYR A N 1
ATOM 2412 C CA . TYR A 1 304 ? -15.321 6.548 1.904 1.00 88.31 304 TYR A CA 1
ATOM 2413 C C . TYR A 1 304 ? -14.387 7.613 2.499 1.00 88.31 304 TYR A C 1
ATOM 2415 O O . TYR A 1 304 ? -14.759 8.788 2.578 1.00 88.31 304 TYR A O 1
ATOM 2423 N N . LEU A 1 305 ? -13.152 7.253 2.865 1.00 85.88 305 LEU A N 1
ATOM 2424 C CA . LEU A 1 305 ? -12.159 8.234 3.315 1.00 85.88 305 LEU A CA 1
ATOM 2425 C C . LEU A 1 305 ? -11.744 9.201 2.194 1.00 85.88 305 LEU A C 1
ATOM 2427 O O . LEU A 1 305 ? -11.623 10.405 2.444 1.00 85.88 305 LEU A O 1
ATOM 2431 N N . LEU A 1 306 ? -11.589 8.713 0.957 1.00 82.94 306 LEU A N 1
ATOM 2432 C CA . LEU A 1 306 ? -11.306 9.562 -0.208 1.00 82.94 306 LEU A CA 1
ATOM 2433 C C . LEU A 1 306 ? -12.470 10.500 -0.541 1.00 82.94 306 LEU A C 1
ATOM 2435 O O . LEU A 1 306 ? -12.232 11.662 -0.873 1.00 82.94 306 LEU A O 1
ATOM 2439 N N . GLN A 1 307 ? -13.718 10.039 -0.396 1.00 81.06 307 GLN A N 1
ATOM 2440 C CA . GLN A 1 307 ? -14.903 10.883 -0.581 1.00 81.06 307 GLN A CA 1
ATOM 2441 C C . GLN A 1 307 ? -14.882 12.105 0.348 1.00 81.06 307 GLN A C 1
ATOM 2443 O O . GLN A 1 307 ? -15.134 13.231 -0.093 1.00 81.06 307 GLN A O 1
ATOM 2448 N N . TYR A 1 308 ? -14.548 11.892 1.623 1.00 72.94 308 TYR A N 1
ATOM 2449 C CA . TYR A 1 308 ? -14.541 12.940 2.645 1.00 72.94 308 TYR A CA 1
ATOM 2450 C C . TYR A 1 308 ? -13.422 13.974 2.442 1.00 72.94 308 TYR A C 1
ATOM 2452 O O . TYR A 1 308 ? -13.636 15.167 2.666 1.00 72.94 308 TYR A O 1
ATOM 2460 N N . ASN A 1 309 ? -12.246 13.540 1.971 1.00 65.00 309 ASN A N 1
ATOM 2461 C CA . ASN A 1 309 ? -11.079 14.408 1.765 1.00 65.00 309 ASN A CA 1
ATOM 2462 C C . ASN A 1 309 ? -11.333 15.545 0.750 1.00 65.00 309 ASN A C 1
ATOM 2464 O O . ASN A 1 309 ? -10.627 16.548 0.751 1.00 65.00 309 ASN A O 1
ATOM 2468 N N . SER A 1 310 ? -12.358 15.416 -0.101 1.00 56.34 310 SER A N 1
ATOM 2469 C CA . SER A 1 310 ? -12.657 16.390 -1.157 1.00 56.34 310 SER A CA 1
ATOM 2470 C C . SER A 1 310 ? -13.300 17.698 -0.680 1.00 56.34 310 SER A C 1
ATOM 2472 O O . SER A 1 310 ? -13.328 18.646 -1.463 1.00 56.34 310 SER A O 1
ATOM 2474 N N . LYS A 1 311 ? -13.833 17.778 0.554 1.00 54.59 311 LYS A N 1
ATOM 2475 C CA . LYS A 1 311 ? -14.709 18.908 0.925 1.00 54.59 311 LYS A CA 1
ATOM 2476 C C . LYS A 1 311 ? -14.303 19.777 2.107 1.00 54.59 311 LYS A C 1
ATOM 2478 O O . LYS A 1 311 ? -14.605 20.954 2.031 1.00 54.59 311 LYS A O 1
ATOM 2483 N N . GLU A 1 312 ? -13.638 19.312 3.164 1.00 53.28 312 GLU A N 1
ATOM 2484 C CA . GLU A 1 312 ? -13.403 20.193 4.326 1.00 53.28 312 GLU A CA 1
ATOM 2485 C C . GLU A 1 312 ? -12.454 19.553 5.363 1.00 53.28 312 GLU A C 1
ATOM 2487 O O . GLU A 1 312 ? -12.798 18.537 5.963 1.00 53.28 312 GLU A O 1
ATOM 2492 N N . GLN A 1 313 ? -11.326 20.234 5.641 1.00 49.19 313 GLN A N 1
ATOM 2493 C CA . GLN A 1 313 ? -10.415 20.143 6.814 1.00 49.19 313 GLN A CA 1
ATOM 2494 C C . GLN A 1 313 ? -9.007 19.543 6.618 1.00 49.19 313 GLN A C 1
ATOM 2496 O O . GLN A 1 313 ? -8.809 18.350 6.436 1.00 49.19 313 GLN A O 1
ATOM 2501 N N . ARG A 1 314 ? -8.014 20.423 6.831 1.00 50.00 314 ARG A N 1
ATOM 2502 C CA . ARG A 1 314 ? -6.550 20.264 6.709 1.00 50.00 314 ARG A CA 1
ATOM 2503 C C . ARG A 1 314 ? -5.881 19.345 7.756 1.00 50.00 314 ARG A C 1
ATOM 2505 O O . ARG A 1 314 ? -4.686 19.111 7.655 1.00 50.00 314 ARG A O 1
ATOM 2512 N N . TYR A 1 315 ? -6.611 18.862 8.767 1.00 49.22 315 TYR A N 1
ATOM 2513 C CA . TYR A 1 315 ? -6.024 18.234 9.969 1.00 49.22 315 TYR A CA 1
ATOM 2514 C C . TYR A 1 315 ? -6.179 16.710 10.055 1.00 49.22 315 TYR A C 1
ATOM 2516 O O . TYR A 1 315 ? -5.529 16.081 10.884 1.00 49.22 315 TYR A O 1
ATOM 2524 N N . PHE A 1 316 ? -7.029 16.098 9.228 1.00 58.47 316 PHE A N 1
ATOM 2525 C CA . PHE A 1 316 ? -7.160 14.643 9.172 1.00 58.47 316 PHE A CA 1
ATOM 2526 C C . PHE A 1 316 ? -6.562 14.158 7.855 1.00 58.47 316 PHE A C 1
ATOM 2528 O O . PHE A 1 316 ? -7.133 14.415 6.797 1.00 58.47 316 PHE A O 1
ATOM 2535 N N . SER A 1 317 ? -5.417 13.470 7.916 1.00 66.81 317 SER A N 1
ATOM 2536 C CA . SER A 1 317 ? -4.729 12.890 6.753 1.00 66.81 317 SER A CA 1
ATOM 2537 C C . SER A 1 317 ? -5.500 11.687 6.192 1.00 66.81 317 SER A C 1
ATOM 2539 O O . SER A 1 317 ? -4.994 10.567 6.157 1.00 66.81 317 SER A O 1
ATOM 2541 N N . ALA A 1 318 ? -6.743 11.910 5.754 1.00 71.69 318 ALA A N 1
ATOM 2542 C CA . ALA A 1 318 ? -7.604 10.905 5.134 1.00 71.69 318 ALA A CA 1
ATOM 2543 C C . ALA A 1 318 ? -6.921 10.245 3.930 1.00 71.69 318 ALA A C 1
ATOM 2545 O O . ALA A 1 318 ? -7.099 9.052 3.706 1.00 71.69 318 ALA A O 1
ATOM 2546 N N . SER A 1 319 ? -6.095 11.000 3.197 1.00 74.38 319 SER A N 1
ATOM 2547 C CA . SER A 1 319 ? -5.255 10.471 2.122 1.00 74.38 319 SER A CA 1
ATOM 2548 C C . SER A 1 319 ? -4.237 9.449 2.632 1.00 74.38 319 SER A C 1
ATOM 2550 O O . SER A 1 319 ? -4.137 8.371 2.064 1.00 74.38 319 SER A O 1
ATOM 2552 N N . MET A 1 320 ? -3.521 9.729 3.724 1.00 83.06 320 MET A N 1
ATOM 2553 C CA . MET A 1 320 ? -2.532 8.800 4.282 1.00 83.06 320 MET A CA 1
ATOM 2554 C C . MET A 1 320 ? -3.191 7.498 4.754 1.00 83.06 320 MET A C 1
ATOM 2556 O O . MET A 1 320 ? -2.748 6.420 4.368 1.00 83.06 320 MET A O 1
ATOM 2560 N N . PHE A 1 321 ? -4.285 7.587 5.521 1.00 85.75 321 PHE A N 1
ATOM 2561 C CA . PHE A 1 321 ? -5.012 6.398 5.981 1.00 85.75 321 PHE A CA 1
ATOM 2562 C C . PHE A 1 321 ? -5.639 5.616 4.825 1.00 85.75 321 PHE A C 1
ATOM 2564 O O . PHE A 1 321 ? -5.546 4.392 4.801 1.00 85.75 321 PHE A O 1
ATOM 2571 N N . SER A 1 322 ? -6.196 6.302 3.822 1.00 87.25 322 SER A N 1
ATOM 2572 C CA . SER A 1 322 ? -6.668 5.643 2.604 1.00 87.25 322 SER A CA 1
ATOM 2573 C C . SER A 1 322 ? -5.538 4.930 1.863 1.00 87.25 322 SER A C 1
ATOM 2575 O O . SER A 1 322 ? -5.769 3.846 1.342 1.00 87.25 322 SER A O 1
ATOM 2577 N N . GLY A 1 323 ? -4.337 5.511 1.799 1.00 89.31 323 GLY A N 1
ATOM 2578 C CA . GLY A 1 323 ? -3.176 4.878 1.174 1.00 89.31 323 GLY A CA 1
ATOM 2579 C C . GLY A 1 323 ? -2.767 3.599 1.902 1.00 89.31 323 GLY A C 1
ATOM 2580 O O . GLY A 1 323 ? -2.585 2.568 1.263 1.00 89.31 323 GLY A O 1
ATOM 2581 N N . ILE A 1 324 ? -2.715 3.641 3.237 1.00 91.69 324 ILE A N 1
ATOM 2582 C CA . ILE A 1 324 ? -2.416 2.469 4.076 1.00 91.69 324 ILE A CA 1
ATOM 2583 C C . ILE A 1 324 ? -3.461 1.366 3.863 1.00 91.69 324 ILE A C 1
ATOM 2585 O O . ILE A 1 324 ? -3.094 0.212 3.651 1.00 91.69 324 ILE A O 1
ATOM 2589 N N . PHE A 1 325 ? -4.750 1.711 3.867 1.00 92.88 325 PHE A N 1
ATOM 2590 C CA . PHE A 1 325 ? -5.830 0.746 3.644 1.00 92.88 325 PHE A CA 1
ATOM 2591 C C . PHE A 1 325 ? -5.784 0.135 2.245 1.00 92.88 325 PHE A C 1
ATOM 2593 O O . PHE A 1 325 ? -5.958 -1.071 2.109 1.00 92.88 325 PHE A O 1
ATOM 2600 N N . LEU A 1 326 ? -5.463 0.920 1.213 1.00 94.06 326 LEU A N 1
ATOM 2601 C CA . LEU A 1 326 ? -5.258 0.386 -0.134 1.00 94.06 326 LEU A CA 1
ATOM 2602 C C . LEU A 1 326 ? -4.057 -0.560 -0.195 1.00 94.06 326 LEU A C 1
ATOM 2604 O O . LEU A 1 326 ? -4.183 -1.630 -0.777 1.00 94.06 326 LEU A O 1
ATOM 2608 N N . CYS A 1 327 ? -2.925 -0.228 0.435 1.00 94.38 327 CYS A N 1
ATOM 2609 C CA . CYS A 1 327 ? -1.772 -1.132 0.507 1.00 94.38 327 CYS A CA 1
ATOM 2610 C C . CYS A 1 327 ? -2.123 -2.455 1.196 1.00 94.38 327 CYS A C 1
ATOM 2612 O O . CYS A 1 327 ? -1.836 -3.523 0.658 1.00 94.38 327 CYS A O 1
ATOM 2614 N N . LEU A 1 328 ? -2.777 -2.392 2.358 1.00 93.38 328 LEU A N 1
ATOM 2615 C CA . LEU A 1 328 ? -3.185 -3.579 3.111 1.00 93.38 328 LEU A CA 1
ATOM 2616 C C . LEU A 1 328 ? -4.246 -4.401 2.367 1.00 93.38 328 LEU A C 1
ATOM 2618 O O . LEU A 1 328 ? -4.180 -5.627 2.380 1.00 93.38 328 LEU A O 1
ATOM 2622 N N . GLY A 1 329 ? -5.197 -3.740 1.704 1.00 93.69 329 GLY A N 1
ATOM 2623 C CA . GLY A 1 329 ? -6.228 -4.385 0.893 1.00 93.69 329 GLY A CA 1
ATOM 2624 C C . GLY A 1 329 ? -5.657 -5.060 -0.354 1.00 93.69 329 GLY A C 1
ATOM 2625 O O . GLY A 1 329 ? -6.021 -6.196 -0.646 1.00 93.69 329 GLY A O 1
ATOM 2626 N N . MET A 1 330 ? -4.718 -4.408 -1.050 1.00 95.12 330 MET A N 1
ATOM 2627 C CA . MET A 1 330 ? -3.990 -5.005 -2.176 1.00 95.12 330 MET A CA 1
ATOM 2628 C C . MET A 1 330 ? -3.161 -6.207 -1.730 1.00 95.12 330 MET A C 1
ATOM 2630 O O . MET A 1 330 ? -3.213 -7.236 -2.392 1.00 95.12 330 MET A O 1
ATOM 2634 N N . TYR A 1 331 ? -2.432 -6.100 -0.615 1.00 93.50 331 TYR A N 1
ATOM 2635 C CA . TYR A 1 331 ? -1.635 -7.204 -0.077 1.00 93.50 331 TYR A CA 1
ATOM 2636 C C . TYR A 1 331 ? -2.516 -8.402 0.294 1.00 93.50 331 TYR A C 1
ATOM 2638 O O . TYR A 1 331 ? -2.323 -9.491 -0.238 1.00 93.50 331 TYR A O 1
ATOM 2646 N N . ALA A 1 332 ? -3.530 -8.196 1.140 1.00 92.25 332 ALA A N 1
ATOM 2647 C CA . ALA A 1 332 ? -4.412 -9.276 1.574 1.00 92.25 332 ALA A CA 1
ATOM 2648 C C . ALA A 1 332 ? -5.192 -9.893 0.403 1.00 92.25 332 ALA A C 1
ATOM 2650 O O . ALA A 1 332 ? -5.307 -11.112 0.318 1.00 92.25 332 ALA A O 1
ATOM 2651 N N . GLY A 1 333 ? -5.684 -9.065 -0.525 1.00 93.06 333 GLY A N 1
ATOM 2652 C CA . GLY A 1 333 ? -6.393 -9.536 -1.712 1.00 93.06 333 GLY A CA 1
ATOM 2653 C C . GLY A 1 333 ? -5.490 -10.281 -2.696 1.00 93.06 333 GLY A C 1
ATOM 2654 O O . GLY A 1 333 ? -5.934 -11.251 -3.303 1.00 93.06 333 GLY A O 1
ATOM 2655 N N . ALA A 1 334 ? -4.223 -9.877 -2.827 1.00 93.94 334 ALA A N 1
ATOM 2656 C CA . ALA A 1 334 ? -3.246 -10.586 -3.645 1.00 93.94 334 ALA A CA 1
ATOM 2657 C C . ALA A 1 334 ? -2.919 -11.967 -3.077 1.00 93.94 334 ALA A C 1
ATOM 2659 O O . ALA A 1 334 ? -2.960 -12.943 -3.819 1.00 93.94 334 ALA A O 1
ATOM 2660 N N . VAL A 1 335 ? -2.648 -12.058 -1.771 1.00 92.00 335 VAL A N 1
ATOM 2661 C CA . VAL A 1 335 ? -2.379 -13.346 -1.116 1.00 92.00 335 VAL A CA 1
ATOM 2662 C C . VAL A 1 335 ? -3.604 -14.258 -1.209 1.00 92.00 335 VAL A C 1
ATOM 2664 O O . VAL A 1 335 ? -3.478 -15.394 -1.648 1.00 92.00 335 VAL A O 1
ATOM 2667 N N . ALA A 1 336 ? -4.802 -13.742 -0.914 1.00 91.62 336 ALA A N 1
ATOM 2668 C CA . ALA A 1 336 ? -6.036 -14.515 -1.038 1.00 91.62 336 ALA A CA 1
ATOM 2669 C C . ALA A 1 336 ? -6.290 -15.000 -2.478 1.00 91.62 336 ALA A C 1
ATOM 2671 O O . ALA A 1 336 ? -6.684 -16.145 -2.677 1.00 91.62 336 ALA A O 1
ATOM 2672 N N . GLY A 1 337 ? -6.050 -14.156 -3.488 1.00 91.81 337 GLY A N 1
ATOM 2673 C CA . GLY A 1 337 ? -6.228 -14.519 -4.896 1.00 91.81 337 GLY A CA 1
ATOM 2674 C C . GLY A 1 337 ? -5.273 -15.620 -5.360 1.00 91.81 337 GLY A C 1
ATOM 2675 O O . GLY A 1 337 ? -5.693 -16.538 -6.065 1.00 91.81 337 GLY A O 1
ATOM 2676 N N . VAL A 1 338 ? -4.008 -15.560 -4.931 1.00 92.31 338 VAL A N 1
ATOM 2677 C CA . VAL A 1 338 ? -3.025 -16.618 -5.207 1.00 92.31 338 VAL A CA 1
ATOM 2678 C C . VAL A 1 338 ? -3.398 -17.917 -4.498 1.00 92.31 338 VAL A C 1
ATOM 2680 O O . VAL A 1 338 ? -3.286 -18.982 -5.109 1.00 92.31 338 VAL A O 1
ATOM 2683 N N . GLU A 1 339 ? -3.916 -17.826 -3.271 1.00 90.88 339 GLU A N 1
ATOM 2684 C CA . GLU A 1 339 ? -4.328 -18.995 -2.493 1.00 90.88 339 GLU A CA 1
ATOM 2685 C C . GLU A 1 339 ? -5.536 -19.714 -3.061 1.00 90.88 339 GLU A C 1
ATOM 2687 O O . GLU A 1 339 ? -5.507 -20.933 -3.225 1.00 90.88 339 GLU A O 1
ATOM 2692 N N . ILE A 1 340 ? -6.545 -18.967 -3.499 1.00 90.69 340 ILE A N 1
ATOM 2693 C CA . ILE A 1 340 ? -7.717 -19.535 -4.175 1.00 90.69 340 ILE A CA 1
ATOM 2694 C C . ILE A 1 340 ? -7.321 -20.301 -5.448 1.00 90.69 340 ILE A C 1
ATOM 2696 O O . ILE A 1 340 ? -7.953 -21.301 -5.782 1.00 90.69 340 ILE A O 1
ATOM 2700 N N . MET A 1 341 ? -6.283 -19.848 -6.155 1.00 89.94 341 MET A N 1
ATOM 2701 C CA . MET A 1 341 ? -5.801 -20.488 -7.384 1.00 89.94 341 MET A CA 1
ATOM 2702 C C . MET A 1 341 ? -4.715 -21.548 -7.141 1.00 89.94 341 MET A C 1
ATOM 2704 O O . MET A 1 341 ? -4.253 -22.165 -8.100 1.00 89.94 341 MET A O 1
ATOM 2708 N N . ALA A 1 342 ? -4.304 -21.767 -5.886 1.00 88.94 342 ALA A N 1
ATOM 2709 C CA . ALA A 1 342 ? -3.199 -22.647 -5.503 1.00 88.94 342 ALA A CA 1
ATOM 2710 C C . ALA A 1 342 ? -1.869 -22.328 -6.224 1.00 88.94 342 ALA A C 1
ATOM 2712 O O . ALA A 1 342 ? -1.092 -23.219 -6.571 1.00 88.94 342 ALA A O 1
ATOM 2713 N N . TRP A 1 343 ? -1.582 -21.043 -6.463 1.00 89.25 343 TRP A N 1
ATOM 2714 C CA . TRP A 1 343 ? -0.411 -20.595 -7.233 1.00 89.25 343 TRP A CA 1
ATOM 2715 C C . TRP A 1 343 ? 0.817 -20.226 -6.380 1.00 89.25 343 TRP A C 1
ATOM 2717 O O . TRP A 1 343 ? 1.755 -19.635 -6.909 1.00 89.25 343 TRP A O 1
ATOM 2727 N N . HIS A 1 344 ? 0.868 -20.612 -5.100 1.00 81.75 344 HIS A N 1
ATOM 2728 C CA . HIS A 1 344 ? 1.917 -20.211 -4.137 1.00 81.75 344 HIS A CA 1
ATOM 2729 C C . HIS A 1 344 ? 3.353 -20.477 -4.562 1.00 81.75 344 HIS A C 1
ATOM 2731 O O . HIS A 1 344 ? 4.254 -19.749 -4.157 1.00 81.75 344 HIS A O 1
ATOM 2737 N N . HIS A 1 345 ? 3.565 -21.544 -5.330 1.00 79.88 345 HIS A N 1
ATOM 2738 C CA . HIS A 1 345 ? 4.895 -21.982 -5.745 1.00 79.88 345 HIS A CA 1
ATOM 2739 C C . HIS A 1 345 ? 5.454 -21.179 -6.918 1.00 79.88 345 HIS A C 1
ATOM 2741 O O . HIS A 1 345 ? 6.645 -21.266 -7.208 1.00 79.88 345 HIS A O 1
ATOM 2747 N N . HIS A 1 346 ? 4.610 -20.397 -7.587 1.00 77.94 346 HIS A N 1
ATOM 2748 C CA . HIS A 1 346 ? 5.042 -19.525 -8.663 1.00 77.94 346 HIS A CA 1
ATOM 2749 C C . HIS A 1 346 ? 5.561 -18.219 -8.058 1.00 77.94 346 HIS A C 1
ATOM 2751 O O . HIS A 1 346 ? 5.161 -17.837 -6.960 1.00 77.94 346 HIS A O 1
ATOM 2757 N N . ALA A 1 347 ? 6.495 -17.571 -8.758 1.00 84.00 347 ALA A N 1
ATOM 2758 C CA . ALA A 1 347 ? 7.211 -16.375 -8.313 1.00 84.00 347 ALA A CA 1
ATOM 2759 C C . ALA A 1 347 ? 6.288 -15.195 -7.918 1.00 84.00 347 ALA A C 1
ATOM 2761 O O . ALA A 1 347 ? 5.083 -15.314 -7.760 1.00 84.00 347 ALA A O 1
ATOM 2762 N N . LEU A 1 348 ? 6.836 -13.992 -7.766 1.00 90.44 348 LEU A N 1
ATOM 2763 C CA . LEU A 1 348 ? 6.082 -12.840 -7.261 1.00 90.44 348 LEU A CA 1
ATOM 2764 C C . LEU A 1 348 ? 4.974 -12.325 -8.229 1.00 90.44 348 LEU A C 1
ATOM 2766 O O . LEU A 1 348 ? 4.057 -11.620 -7.798 1.00 90.44 348 LEU A O 1
ATOM 2770 N N . SER A 1 349 ? 4.991 -12.721 -9.508 1.00 92.00 349 SER A N 1
ATOM 2771 C CA . SER A 1 349 ? 4.071 -12.219 -10.545 1.00 92.00 349 SER A CA 1
ATOM 2772 C C . SER A 1 349 ? 2.579 -12.459 -10.315 1.00 92.00 349 SER A C 1
ATOM 2774 O O . SER A 1 349 ? 1.819 -11.527 -10.596 1.00 92.00 349 SER A O 1
ATOM 2776 N N . PRO A 1 350 ? 2.084 -13.616 -9.824 1.00 93.50 350 PRO A N 1
ATOM 2777 C CA . PRO A 1 350 ? 0.652 -13.799 -9.619 1.00 93.50 350 PRO A CA 1
ATOM 2778 C C . PRO A 1 350 ? 0.132 -12.871 -8.515 1.00 93.50 350 PRO A C 1
ATOM 2780 O O . PRO A 1 350 ? -0.932 -12.273 -8.669 1.00 93.50 350 PRO A O 1
ATOM 2783 N N . TYR A 1 351 ? 0.923 -12.650 -7.457 1.00 94.62 351 TYR A N 1
ATOM 2784 C CA . TYR A 1 351 ? 0.597 -11.683 -6.407 1.00 94.62 351 TYR A CA 1
ATOM 2785 C C . TYR A 1 351 ? 0.498 -10.258 -6.974 1.00 94.62 351 TYR A C 1
ATOM 2787 O O . TYR A 1 351 ? -0.466 -9.542 -6.692 1.00 94.62 351 TYR A O 1
ATOM 2795 N N . LEU A 1 352 ? 1.449 -9.847 -7.825 1.00 94.88 352 LEU A N 1
ATOM 2796 C CA . LEU A 1 352 ? 1.400 -8.536 -8.484 1.00 94.88 352 LEU A CA 1
ATOM 2797 C C . LEU A 1 352 ? 0.215 -8.398 -9.434 1.00 94.88 352 LEU A C 1
ATOM 2799 O O . LEU A 1 352 ? -0.404 -7.335 -9.470 1.00 94.88 352 LEU A O 1
ATOM 2803 N N . MET A 1 353 ? -0.129 -9.450 -10.176 1.00 95.94 353 MET A N 1
ATOM 2804 C CA . MET A 1 353 ? -1.291 -9.449 -11.062 1.00 95.94 353 MET A CA 1
ATOM 2805 C C . MET A 1 353 ? -2.572 -9.135 -10.282 1.00 95.94 353 MET A C 1
ATOM 2807 O O . MET A 1 353 ? -3.303 -8.218 -10.660 1.00 95.94 353 MET A O 1
ATOM 2811 N N . PHE A 1 354 ? -2.819 -9.833 -9.168 1.00 96.06 354 PHE A N 1
ATOM 2812 C CA . PHE A 1 354 ? -3.996 -9.578 -8.335 1.00 96.06 354 PHE A CA 1
ATOM 2813 C C . PHE A 1 354 ? -3.958 -8.192 -7.678 1.00 96.06 354 PHE A C 1
ATOM 2815 O O . PHE A 1 354 ? -4.960 -7.478 -7.724 1.00 96.06 354 PHE A O 1
ATOM 2822 N N . ALA A 1 355 ? -2.815 -7.762 -7.132 1.00 96.38 355 ALA A N 1
ATOM 2823 C CA . ALA A 1 355 ? -2.681 -6.430 -6.535 1.00 96.38 355 ALA A CA 1
ATOM 2824 C C . ALA A 1 355 ? -2.979 -5.307 -7.550 1.00 96.38 355 ALA A C 1
ATOM 2826 O O . ALA A 1 355 ? -3.747 -4.385 -7.257 1.00 96.38 355 ALA A O 1
ATOM 2827 N N . ILE A 1 356 ? -2.415 -5.409 -8.760 1.00 96.44 356 ILE A N 1
ATOM 2828 C CA . ILE A 1 356 ? -2.599 -4.436 -9.845 1.00 96.44 356 ILE A CA 1
ATOM 2829 C C . ILE A 1 356 ? -4.040 -4.469 -10.380 1.00 96.44 356 ILE A C 1
ATOM 2831 O O . ILE A 1 356 ? -4.627 -3.416 -10.638 1.00 96.44 356 ILE A O 1
ATOM 2835 N N . ALA A 1 357 ? -4.649 -5.651 -10.499 1.00 96.44 357 ALA A N 1
ATOM 2836 C CA . ALA A 1 357 ? -6.050 -5.778 -10.893 1.00 96.44 357 ALA A CA 1
ATOM 2837 C C . ALA A 1 357 ? -6.991 -5.124 -9.866 1.00 96.44 357 ALA A C 1
ATOM 2839 O O . ALA A 1 357 ? -7.894 -4.374 -10.242 1.00 96.44 357 ALA A O 1
ATOM 2840 N N . LEU A 1 358 ? -6.754 -5.336 -8.568 1.00 96.31 358 LEU A N 1
ATOM 2841 C CA . LEU A 1 358 ? -7.564 -4.751 -7.496 1.00 96.31 358 LEU A CA 1
ATOM 2842 C C . LEU A 1 358 ? -7.488 -3.218 -7.482 1.00 96.31 358 LEU A C 1
ATOM 2844 O O . LEU A 1 358 ? -8.527 -2.556 -7.417 1.00 96.31 358 LEU A O 1
ATOM 2848 N N . ILE A 1 359 ? -6.289 -2.633 -7.605 1.00 95.25 359 ILE A N 1
ATOM 2849 C CA . ILE A 1 359 ? -6.158 -1.169 -7.690 1.00 95.25 359 ILE A CA 1
ATOM 2850 C C . ILE A 1 359 ? -6.742 -0.616 -8.994 1.00 95.25 359 ILE A C 1
ATOM 2852 O O . ILE A 1 359 ? -7.275 0.495 -8.989 1.00 95.25 359 ILE A O 1
ATOM 2856 N N . ALA A 1 360 ? -6.712 -1.378 -10.094 1.00 95.00 360 ALA A N 1
ATOM 2857 C CA . ALA A 1 360 ? -7.357 -0.981 -11.341 1.00 95.00 360 ALA A CA 1
ATOM 2858 C C . ALA A 1 360 ? -8.881 -0.914 -11.201 1.00 95.00 360 ALA A C 1
ATOM 2860 O O . ALA A 1 360 ? -9.489 0.095 -11.569 1.00 95.00 360 ALA A O 1
ATOM 2861 N N . ILE A 1 361 ? -9.484 -1.944 -10.602 1.00 94.62 361 ILE A N 1
ATOM 2862 C CA . ILE A 1 361 ? -10.920 -1.988 -10.299 1.00 94.62 361 ILE A CA 1
ATOM 2863 C C . ILE A 1 361 ? -11.293 -0.827 -9.373 1.00 94.62 361 ILE A C 1
ATOM 2865 O O . ILE A 1 361 ? -12.234 -0.082 -9.655 1.00 94.62 361 ILE A O 1
ATOM 2869 N N . PHE A 1 362 ? -10.524 -0.618 -8.302 1.00 93.44 362 PHE A N 1
ATOM 2870 C CA . PHE A 1 362 ? -10.745 0.494 -7.383 1.00 93.44 362 PHE A CA 1
ATOM 2871 C C . PHE A 1 362 ? -10.660 1.850 -8.097 1.00 93.44 362 PHE A C 1
ATOM 2873 O O . PHE A 1 362 ? -11.537 2.699 -7.927 1.00 93.44 362 PHE A O 1
ATOM 2880 N N . SER A 1 363 ? -9.650 2.041 -8.949 1.00 91.38 363 SER A N 1
ATOM 2881 C CA . SER A 1 363 ? -9.464 3.270 -9.721 1.00 91.38 363 SER A CA 1
ATOM 2882 C C . SER A 1 363 ? -10.624 3.543 -10.676 1.00 91.38 363 SER A C 1
ATOM 2884 O O . SER A 1 363 ? -11.135 4.666 -10.710 1.00 91.38 363 SER A O 1
ATOM 2886 N N . ALA A 1 364 ? -11.118 2.516 -11.370 1.00 90.88 364 ALA A N 1
ATOM 2887 C CA . ALA A 1 364 ? -12.295 2.624 -12.227 1.00 90.88 364 ALA A CA 1
ATOM 2888 C C . ALA A 1 364 ? -13.551 3.033 -11.433 1.00 90.88 364 ALA A C 1
ATOM 2890 O O . ALA A 1 364 ? -14.281 3.939 -11.849 1.00 90.88 364 ALA A O 1
ATOM 2891 N N . ILE A 1 365 ? -13.772 2.432 -10.256 1.00 91.06 365 ILE A N 1
ATOM 2892 C CA . ILE A 1 365 ? -14.903 2.763 -9.372 1.00 91.06 365 ILE A CA 1
ATOM 2893 C C . ILE A 1 365 ? -14.817 4.218 -8.893 1.00 91.06 365 ILE A C 1
ATOM 2895 O O . ILE A 1 365 ? -15.814 4.944 -8.950 1.00 91.06 365 ILE A O 1
ATOM 2899 N N . VAL A 1 366 ? -13.642 4.666 -8.440 1.00 88.38 366 VAL A N 1
ATOM 2900 C CA . VAL A 1 366 ? -13.435 6.048 -7.974 1.00 88.38 366 VAL A CA 1
ATOM 2901 C C . VAL A 1 366 ? -13.622 7.043 -9.121 1.00 88.38 366 VAL A C 1
ATOM 2903 O O . VAL A 1 366 ? -14.300 8.060 -8.941 1.00 88.38 366 VAL A O 1
ATOM 2906 N N . HIS A 1 367 ? -13.089 6.744 -10.308 1.00 85.44 367 HIS A N 1
ATOM 2907 C CA . HIS A 1 367 ? -13.234 7.599 -11.484 1.00 85.44 367 HIS A CA 1
ATOM 2908 C C . HIS A 1 367 ? -14.706 7.777 -11.884 1.00 85.44 367 HIS A C 1
ATOM 2910 O O . HIS A 1 367 ? -15.144 8.904 -12.118 1.00 85.44 367 HIS A O 1
ATOM 2916 N N . TYR A 1 368 ? -15.487 6.690 -11.894 1.00 85.69 368 TYR A N 1
ATOM 2917 C CA . TYR A 1 368 ? -16.893 6.727 -12.299 1.00 85.69 368 TYR A CA 1
ATOM 2918 C C . TYR A 1 368 ? -17.813 7.347 -11.235 1.00 85.69 368 TYR A C 1
ATOM 2920 O O . TYR A 1 368 ? -18.660 8.178 -11.565 1.00 85.69 368 TYR A O 1
ATOM 2928 N N . LYS A 1 369 ? -17.657 6.971 -9.955 1.00 85.31 369 LYS A N 1
ATOM 2929 C CA . LYS A 1 369 ? -18.579 7.396 -8.883 1.00 85.31 369 LYS A CA 1
ATOM 2930 C C . LYS A 1 369 ? -18.210 8.713 -8.211 1.00 85.31 369 LYS A C 1
ATOM 2932 O O . LYS A 1 369 ? -19.104 9.489 -7.890 1.00 85.31 369 LYS A O 1
ATOM 2937 N N . LEU A 1 370 ? -16.930 8.937 -7.916 1.00 73.12 370 LEU A N 1
ATOM 2938 C CA . LEU A 1 370 ? -16.515 10.041 -7.046 1.00 73.12 370 LEU A CA 1
ATOM 2939 C C . LEU A 1 370 ? -16.089 11.283 -7.832 1.00 73.12 370 LEU A C 1
ATOM 2941 O O . LEU A 1 370 ? -16.245 12.385 -7.316 1.00 73.12 370 LEU A O 1
ATOM 2945 N N . ARG A 1 371 ? -15.547 11.130 -9.051 1.00 68.56 371 ARG A N 1
ATOM 2946 C CA . ARG A 1 371 ? -14.889 12.218 -9.813 1.00 68.56 371 ARG A CA 1
ATOM 2947 C C . ARG A 1 371 ? -13.913 13.062 -8.965 1.00 68.56 371 ARG A C 1
ATOM 2949 O O . ARG A 1 371 ? -13.651 14.220 -9.277 1.00 68.56 371 ARG A O 1
ATOM 2956 N N . VAL A 1 372 ? -13.379 12.494 -7.881 1.00 69.62 372 VAL A N 1
ATOM 2957 C CA . VAL A 1 372 ? -12.421 13.151 -6.986 1.00 69.62 372 VAL A CA 1
ATOM 2958 C C . VAL A 1 372 ? -11.016 12.970 -7.552 1.00 69.62 372 VAL A C 1
ATOM 2960 O O . VAL A 1 372 ? -10.641 11.878 -7.980 1.00 69.62 372 VAL A O 1
ATOM 2963 N N . GLN A 1 373 ? -10.219 14.038 -7.524 1.00 70.50 373 GLN A N 1
ATOM 2964 C CA . GLN A 1 373 ? -8.805 13.994 -7.886 1.00 70.50 373 GLN A CA 1
ATOM 2965 C C . GLN A 1 373 ? -7.994 13.335 -6.762 1.00 70.50 373 GLN A C 1
ATOM 2967 O O . GLN A 1 373 ? -7.663 13.959 -5.757 1.00 70.50 373 GLN A O 1
ATOM 2972 N N . TRP A 1 374 ? -7.673 12.055 -6.937 1.00 79.44 374 TRP A N 1
ATOM 2973 C CA . TRP A 1 374 ? -6.795 11.283 -6.047 1.00 79.44 374 TRP A CA 1
ATOM 2974 C C . TRP A 1 374 ? -5.489 10.866 -6.747 1.00 79.44 374 TRP A C 1
ATOM 2976 O O . TRP A 1 374 ? -4.776 9.981 -6.273 1.00 79.44 374 TRP A O 1
ATOM 2986 N N . GLN A 1 375 ? -5.155 11.531 -7.865 1.00 81.12 375 GLN A N 1
ATOM 2987 C CA . GLN A 1 375 ? -4.059 11.138 -8.756 1.00 81.12 375 GLN A CA 1
ATOM 2988 C C . GLN A 1 375 ? -2.709 11.063 -8.041 1.00 81.12 375 GLN A C 1
ATOM 2990 O O . GLN A 1 375 ? -1.952 10.143 -8.310 1.00 81.12 375 GLN A O 1
ATOM 2995 N N . SER A 1 376 ? -2.399 11.964 -7.101 1.00 82.81 376 SER A N 1
ATOM 2996 C CA . SER A 1 376 ? -1.119 11.917 -6.375 1.00 82.81 376 SER A CA 1
ATOM 2997 C C . SER A 1 376 ? -0.964 10.637 -5.552 1.00 82.81 376 SER A C 1
ATOM 2999 O O . SER A 1 376 ? 0.104 10.034 -5.547 1.00 82.81 376 SER A O 1
ATOM 3001 N N . LEU A 1 377 ? -2.037 10.197 -4.887 1.00 87.12 377 LEU A N 1
ATOM 3002 C CA . LEU A 1 377 ? -2.031 8.956 -4.116 1.00 87.12 377 LEU A CA 1
ATOM 3003 C C . LEU A 1 377 ? -1.988 7.741 -5.044 1.00 87.12 377 LEU A C 1
ATOM 3005 O O . LEU A 1 377 ? -1.196 6.830 -4.816 1.00 87.12 377 LEU A O 1
ATOM 3009 N N . GLN A 1 378 ? -2.787 7.761 -6.116 1.00 89.56 378 GLN A N 1
ATOM 3010 C CA . GLN A 1 378 ? -2.767 6.717 -7.137 1.00 89.56 378 GLN A CA 1
ATOM 3011 C C . GLN A 1 378 ? -1.363 6.557 -7.734 1.00 89.56 378 GLN A C 1
ATOM 3013 O O . GLN A 1 378 ? -0.875 5.434 -7.803 1.00 89.56 378 GLN A O 1
ATOM 3018 N N . LEU A 1 379 ? -0.695 7.661 -8.095 1.00 89.62 379 LEU A N 1
ATOM 3019 C CA . LEU A 1 379 ? 0.658 7.673 -8.656 1.00 89.62 379 LEU A CA 1
ATOM 3020 C C . LEU A 1 379 ? 1.675 7.053 -7.704 1.00 89.62 379 LEU A C 1
ATOM 3022 O O . LEU A 1 379 ? 2.476 6.239 -8.149 1.00 89.62 379 LEU A O 1
ATOM 3026 N N . ILE A 1 380 ? 1.630 7.376 -6.409 1.00 91.31 380 ILE A N 1
ATOM 3027 C CA . ILE A 1 380 ? 2.526 6.771 -5.411 1.00 91.31 380 ILE A CA 1
ATOM 3028 C C . ILE A 1 380 ? 2.333 5.248 -5.367 1.00 91.31 380 ILE A C 1
ATOM 3030 O O . ILE A 1 380 ? 3.313 4.507 -5.441 1.00 91.31 380 ILE A O 1
ATOM 3034 N N . LEU A 1 381 ? 1.082 4.776 -5.309 1.00 93.12 381 LEU A N 1
ATOM 3035 C CA . LEU A 1 381 ? 0.775 3.344 -5.239 1.00 93.12 381 LEU A CA 1
ATOM 3036 C C . LEU A 1 381 ? 1.200 2.591 -6.506 1.00 93.12 381 LEU A C 1
ATOM 3038 O O . LEU A 1 381 ? 1.868 1.564 -6.411 1.00 93.12 381 LEU A O 1
ATOM 3042 N N . ILE A 1 382 ? 0.868 3.102 -7.695 1.00 94.56 382 ILE A N 1
ATOM 3043 C CA . ILE A 1 382 ? 1.253 2.436 -8.951 1.00 94.56 382 ILE A CA 1
ATOM 3044 C C . ILE A 1 382 ? 2.762 2.529 -9.218 1.00 94.56 382 ILE A C 1
ATOM 3046 O O . ILE A 1 382 ? 3.320 1.626 -9.833 1.00 94.56 382 ILE A O 1
ATOM 3050 N N . SER A 1 383 ? 3.449 3.561 -8.713 1.00 94.38 383 SER A N 1
ATOM 3051 C CA . SER A 1 383 ? 4.919 3.649 -8.771 1.00 94.38 383 SER A CA 1
ATOM 3052 C C . SER A 1 383 ? 5.587 2.606 -7.881 1.00 94.38 383 SER A C 1
ATOM 3054 O O . SER A 1 383 ? 6.577 2.004 -8.290 1.00 94.38 383 SER A O 1
ATOM 3056 N N . LEU A 1 384 ? 5.032 2.351 -6.691 1.00 95.38 384 LEU A N 1
ATOM 3057 C CA . LEU A 1 384 ? 5.483 1.267 -5.816 1.00 95.38 384 LEU A CA 1
ATOM 3058 C C . LEU A 1 384 ? 5.293 -0.100 -6.495 1.00 95.38 384 LEU A C 1
ATOM 3060 O O . LEU A 1 384 ? 6.207 -0.918 -6.492 1.00 95.38 384 LEU A O 1
ATOM 3064 N N . LEU A 1 385 ? 4.138 -0.330 -7.128 1.00 95.94 385 LEU A N 1
ATOM 3065 C CA . LEU A 1 385 ? 3.883 -1.565 -7.880 1.00 95.94 385 LEU A CA 1
ATOM 3066 C C . LEU A 1 385 ? 4.830 -1.709 -9.080 1.00 95.94 385 LEU A C 1
ATOM 3068 O O . LEU A 1 385 ? 5.342 -2.800 -9.310 1.00 95.94 385 LEU A O 1
ATOM 3072 N N . LEU A 1 386 ? 5.134 -0.620 -9.797 1.00 96.38 386 LEU A N 1
ATOM 3073 C CA . LEU A 1 386 ? 6.126 -0.630 -10.877 1.00 96.38 386 LEU A CA 1
ATOM 3074 C C . LEU A 1 386 ? 7.520 -1.014 -10.375 1.00 96.38 386 LEU A C 1
ATOM 3076 O O . LEU A 1 386 ? 8.205 -1.796 -11.028 1.00 96.38 386 LEU A O 1
ATOM 3080 N N . LEU A 1 387 ? 7.934 -0.499 -9.214 1.00 96.38 387 LEU A N 1
ATOM 3081 C CA . LEU A 1 387 ? 9.210 -0.866 -8.602 1.00 96.38 387 LEU A CA 1
ATOM 3082 C C . LEU A 1 387 ? 9.272 -2.371 -8.298 1.00 96.38 387 LEU A C 1
ATOM 3084 O O . LEU A 1 387 ? 10.293 -2.999 -8.565 1.00 96.38 387 LEU A O 1
ATOM 3088 N N . LEU A 1 388 ? 8.181 -2.954 -7.791 1.00 95.62 388 LEU A N 1
ATOM 3089 C CA . LEU A 1 388 ? 8.098 -4.393 -7.523 1.00 95.62 388 LEU A CA 1
ATOM 3090 C C . LEU A 1 388 ? 8.123 -5.230 -8.810 1.00 95.62 388 LEU A C 1
ATOM 3092 O O . LEU A 1 388 ? 8.831 -6.230 -8.860 1.00 95.62 388 LEU A O 1
ATOM 3096 N N . VAL A 1 389 ? 7.416 -4.797 -9.861 1.00 95.00 389 VAL A N 1
ATOM 3097 C CA . VAL A 1 389 ? 7.447 -5.431 -11.194 1.00 95.00 389 VAL A CA 1
ATOM 3098 C C . VAL A 1 389 ? 8.864 -5.417 -11.776 1.00 95.00 389 VAL A C 1
ATOM 3100 O O . VAL A 1 389 ? 9.344 -6.432 -12.278 1.00 95.00 389 VAL A O 1
ATOM 3103 N N . LEU A 1 390 ? 9.559 -4.277 -11.697 1.00 94.06 390 LEU A N 1
ATOM 3104 C CA . LEU A 1 390 ? 10.949 -4.170 -12.143 1.00 94.06 390 LEU A CA 1
ATOM 3105 C C . LEU A 1 390 ? 11.861 -5.079 -11.311 1.00 94.06 390 LEU A C 1
ATOM 3107 O O . LEU A 1 390 ? 12.683 -5.795 -11.878 1.00 94.06 390 LEU A O 1
ATOM 3111 N N . GLY A 1 391 ? 11.681 -5.098 -9.987 1.00 93.75 391 GLY A N 1
ATOM 3112 C CA . GLY A 1 391 ? 12.398 -6.000 -9.086 1.00 93.75 391 GLY A CA 1
ATOM 3113 C C . GLY A 1 391 ? 12.212 -7.471 -9.462 1.00 93.75 391 GLY A C 1
ATOM 3114 O O . GLY A 1 391 ? 13.194 -8.206 -9.542 1.00 93.75 391 GLY A O 1
ATOM 3115 N N . GLU A 1 392 ? 10.987 -7.895 -9.778 1.00 92.06 392 GLU A N 1
ATOM 3116 C CA . GLU A 1 392 ? 10.724 -9.260 -10.241 1.00 92.06 392 GLU A CA 1
ATOM 3117 C C . GLU A 1 392 ? 11.420 -9.567 -11.575 1.00 92.06 392 GLU A C 1
ATOM 3119 O O . GLU A 1 392 ? 11.996 -10.646 -11.720 1.00 92.06 392 GLU A O 1
ATOM 3124 N N . ALA A 1 393 ? 11.423 -8.642 -12.539 1.00 91.25 393 ALA A N 1
ATOM 3125 C CA . ALA A 1 393 ? 12.100 -8.850 -13.823 1.00 91.25 393 ALA A CA 1
ATOM 3126 C C . ALA A 1 393 ? 13.612 -9.107 -13.660 1.00 91.25 393 ALA A C 1
ATOM 3128 O O . ALA A 1 393 ? 14.192 -9.918 -14.384 1.00 91.25 393 ALA A O 1
ATOM 3129 N N . PHE A 1 394 ? 14.250 -8.453 -12.684 1.00 91.38 394 PHE A N 1
ATOM 3130 C CA . PHE A 1 394 ? 15.649 -8.720 -12.339 1.00 91.38 394 PHE A CA 1
ATOM 3131 C C . PHE A 1 394 ? 15.821 -10.038 -11.575 1.00 91.38 394 PHE A C 1
ATOM 3133 O O . PHE A 1 394 ? 16.719 -10.813 -11.901 1.00 91.38 394 PHE A O 1
ATOM 3140 N N . MET A 1 395 ? 14.951 -10.327 -10.603 1.00 90.75 395 MET A N 1
ATOM 3141 C CA . MET A 1 395 ? 15.018 -11.561 -9.806 1.00 90.75 395 MET A CA 1
ATOM 3142 C C . MET A 1 395 ? 14.753 -12.824 -10.629 1.00 90.75 395 MET A C 1
ATOM 3144 O O . MET A 1 395 ? 15.355 -13.862 -10.376 1.00 90.75 395 MET A O 1
ATOM 3148 N N . SER A 1 396 ? 13.892 -12.729 -11.640 1.00 88.12 396 SER A N 1
ATOM 3149 C CA . SER A 1 396 ? 13.626 -13.800 -12.608 1.00 88.12 396 SER A CA 1
ATOM 3150 C C . SER A 1 396 ? 14.755 -13.993 -13.626 1.00 88.12 396 SER A C 1
ATOM 3152 O O . SER A 1 396 ? 14.692 -14.924 -14.423 1.00 88.12 396 SER A O 1
ATOM 3154 N N . GLN A 1 397 ? 15.794 -13.144 -13.595 1.00 89.62 397 GLN A N 1
ATOM 3155 C CA . GLN A 1 397 ? 16.986 -13.248 -14.440 1.00 89.62 397 GLN A CA 1
ATOM 3156 C C . GLN A 1 397 ? 16.677 -13.292 -15.948 1.00 89.62 397 GLN A C 1
ATOM 3158 O O . GLN A 1 397 ? 17.457 -13.813 -16.742 1.00 89.62 397 GLN A O 1
ATOM 3163 N N . VAL A 1 398 ? 15.561 -12.701 -16.386 1.00 89.75 398 VAL A N 1
ATOM 3164 C CA . VAL A 1 398 ? 15.133 -12.750 -17.798 1.00 89.75 398 VAL A CA 1
ATOM 3165 C C . VAL A 1 398 ? 16.147 -12.069 -18.721 1.00 89.75 398 VAL A C 1
ATOM 3167 O O . VAL A 1 398 ? 16.350 -12.509 -19.849 1.00 89.75 398 VAL A O 1
ATOM 3170 N N . PHE A 1 399 ? 16.850 -11.045 -18.227 1.00 88.31 399 PHE A N 1
ATOM 3171 C CA . PHE A 1 399 ? 17.904 -10.346 -18.967 1.00 88.31 399 PHE A CA 1
ATOM 3172 C C . PHE A 1 399 ? 19.181 -11.171 -19.191 1.00 88.31 399 PHE A C 1
ATOM 3174 O O . PHE A 1 399 ? 19.997 -10.777 -20.018 1.00 88.31 399 PHE A O 1
ATOM 3181 N N . THR A 1 400 ? 19.369 -12.284 -18.474 1.00 88.56 400 THR A N 1
ATOM 3182 C CA . THR A 1 400 ? 20.551 -13.156 -18.603 1.00 88.56 400 THR A CA 1
ATOM 3183 C C . THR A 1 400 ? 2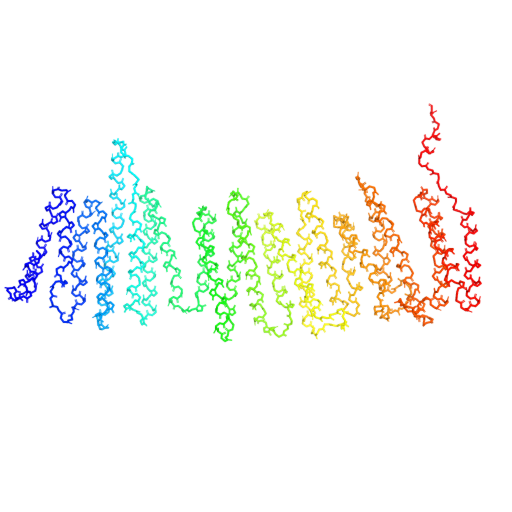0.201 -14.549 -19.118 1.00 88.56 400 THR A C 1
ATOM 3185 O O . THR A 1 400 ? 20.972 -15.129 -19.877 1.00 88.56 400 THR A O 1
ATOM 3188 N N . LEU A 1 401 ? 19.049 -15.098 -18.722 1.00 89.25 401 LEU A N 1
ATOM 3189 C CA . LEU A 1 401 ? 18.579 -16.421 -19.142 1.00 89.25 401 LEU A CA 1
ATOM 3190 C C . LEU A 1 401 ? 17.786 -16.385 -20.454 1.00 89.25 401 LEU A C 1
ATOM 3192 O O . LEU A 1 401 ? 17.602 -17.435 -21.071 1.00 89.25 401 LEU A O 1
ATOM 3196 N N . PHE A 1 402 ? 17.300 -15.208 -20.869 1.00 89.81 402 PHE A N 1
ATOM 3197 C CA . PHE A 1 402 ? 16.545 -14.989 -22.113 1.00 89.81 402 PHE A CA 1
ATOM 3198 C C . PHE A 1 402 ? 15.259 -15.828 -22.239 1.00 89.81 402 PHE A C 1
ATOM 3200 O O . PHE A 1 402 ? 14.726 -16.059 -23.330 1.00 89.81 402 PHE A O 1
ATOM 3207 N N . LYS A 1 403 ? 14.750 -16.304 -21.100 1.00 90.38 403 LYS A N 1
ATOM 3208 C CA . LYS A 1 403 ? 13.515 -17.075 -20.956 1.00 90.38 403 LYS A CA 1
ATOM 3209 C C . LYS A 1 403 ? 12.911 -16.825 -19.579 1.00 90.38 403 LYS A C 1
ATOM 3211 O O . LYS A 1 403 ? 13.630 -16.526 -18.630 1.00 90.38 403 LYS A O 1
ATOM 3216 N N . TRP A 1 404 ? 11.599 -16.989 -19.485 1.00 89.75 404 TRP A N 1
ATOM 3217 C CA . TRP A 1 404 ? 10.903 -17.061 -18.203 1.00 89.75 404 TRP A CA 1
ATOM 3218 C C . TRP A 1 404 ? 11.020 -18.472 -17.626 1.00 89.75 404 TRP A C 1
ATOM 3220 O O . TRP A 1 404 ? 11.212 -19.430 -18.379 1.00 89.75 404 TRP A O 1
ATOM 3230 N N . VAL A 1 405 ? 10.929 -18.588 -16.300 1.00 86.88 405 VAL A N 1
ATOM 3231 C CA . VAL A 1 405 ? 11.010 -19.882 -15.605 1.00 86.88 405 VAL A CA 1
ATOM 3232 C C . VAL A 1 405 ? 9.803 -20.740 -15.974 1.00 86.88 405 VAL A C 1
ATOM 3234 O O . VAL A 1 405 ? 9.977 -21.849 -16.469 1.00 86.88 405 VAL A O 1
ATOM 3237 N N . ASP A 1 406 ? 8.604 -20.165 -15.848 1.00 89.31 406 ASP A N 1
ATOM 3238 C CA . ASP A 1 406 ? 7.336 -20.838 -16.123 1.00 89.31 406 ASP A CA 1
ATOM 3239 C C . ASP A 1 406 ? 6.453 -20.030 -17.078 1.00 89.31 406 ASP A C 1
ATOM 3241 O O . ASP A 1 406 ? 6.439 -18.794 -17.064 1.00 89.31 406 ASP A O 1
ATOM 3245 N N . SER A 1 407 ? 5.624 -20.732 -17.859 1.00 90.81 407 SER A N 1
ATOM 3246 C CA . SER A 1 407 ? 4.622 -20.085 -18.718 1.00 90.81 407 SER A CA 1
ATOM 3247 C C . SER A 1 407 ? 3.601 -19.291 -17.903 1.00 90.81 407 SER A C 1
ATOM 3249 O O . SER A 1 407 ? 3.166 -18.230 -18.348 1.00 90.81 407 SER A O 1
ATOM 3251 N N . LEU A 1 408 ? 3.221 -19.778 -16.714 1.00 91.88 408 LEU A N 1
ATOM 3252 C CA . LEU A 1 408 ? 2.286 -19.063 -15.848 1.00 91.88 408 LEU A CA 1
ATOM 3253 C C . LEU A 1 408 ? 2.878 -17.714 -15.428 1.00 91.88 408 LEU A C 1
ATOM 3255 O O . LEU A 1 408 ? 2.219 -16.696 -15.620 1.00 91.88 408 LEU A O 1
ATOM 3259 N N . GLN A 1 409 ? 4.140 -17.700 -14.982 1.00 91.50 409 GLN A N 1
ATOM 3260 C CA . GLN A 1 409 ? 4.858 -16.481 -14.598 1.00 91.50 409 GLN A CA 1
ATOM 3261 C C . GLN A 1 409 ? 4.901 -15.455 -15.739 1.00 91.50 409 GLN A C 1
ATOM 3263 O O . GLN A 1 409 ? 4.651 -14.270 -15.525 1.00 91.50 409 GLN A O 1
ATOM 3268 N N . GLN A 1 410 ? 5.172 -15.904 -16.968 1.00 93.38 410 GLN A N 1
ATOM 3269 C CA . GLN A 1 410 ? 5.170 -15.022 -18.136 1.00 93.38 410 GLN A CA 1
ATOM 3270 C C . GLN A 1 410 ? 3.784 -14.403 -18.378 1.00 93.38 410 GLN A C 1
ATOM 3272 O O . GLN A 1 410 ? 3.682 -13.205 -18.648 1.00 93.38 410 GLN A O 1
ATOM 3277 N N . THR A 1 411 ? 2.710 -15.195 -18.267 1.00 93.56 411 THR A N 1
ATOM 3278 C CA . THR A 1 411 ? 1.339 -14.706 -18.494 1.00 93.56 411 THR A CA 1
ATOM 3279 C C . THR A 1 411 ? 0.863 -13.746 -17.407 1.00 93.56 411 THR A C 1
ATOM 3281 O O . THR A 1 411 ? 0.319 -12.688 -17.726 1.00 93.56 411 THR A O 1
ATOM 3284 N N . THR A 1 412 ? 1.105 -14.056 -16.133 1.00 94.19 412 THR A N 1
ATOM 3285 C CA . THR A 1 412 ? 0.726 -13.197 -15.003 1.00 94.19 412 THR A CA 1
ATOM 3286 C C . THR A 1 412 ? 1.509 -11.887 -15.026 1.00 94.19 412 THR A C 1
ATOM 3288 O O . THR A 1 412 ? 0.924 -10.828 -14.790 1.00 94.19 412 THR A O 1
ATOM 3291 N N . PHE A 1 413 ? 2.795 -11.921 -15.390 1.00 94.94 413 PHE A N 1
ATOM 3292 C CA . PHE A 1 413 ? 3.613 -10.719 -15.569 1.00 94.94 413 PHE A CA 1
ATOM 3293 C C . PHE A 1 413 ? 3.160 -9.875 -16.774 1.00 94.94 413 PHE A C 1
ATOM 3295 O O . PHE A 1 413 ? 3.099 -8.646 -16.694 1.00 94.94 413 PHE A O 1
ATOM 3302 N N . LEU A 1 414 ? 2.790 -10.501 -17.895 1.00 95.75 414 LEU A N 1
ATOM 3303 C CA . LEU A 1 414 ? 2.248 -9.785 -19.057 1.00 95.75 414 LEU A CA 1
ATOM 3304 C C . LEU A 1 414 ? 0.947 -9.055 -18.686 1.00 95.75 414 LEU A C 1
ATOM 3306 O O . LEU A 1 414 ? 0.795 -7.866 -18.963 1.00 95.75 414 LEU A O 1
ATOM 3310 N N . VAL A 1 415 ? 0.018 -9.743 -18.017 1.00 95.88 415 VAL A N 1
ATOM 3311 C CA . VAL A 1 415 ? -1.256 -9.145 -17.584 1.00 95.88 415 VAL A CA 1
ATOM 3312 C C . VAL A 1 415 ? -1.013 -8.002 -16.596 1.00 95.88 415 VAL A C 1
ATOM 3314 O O . VAL A 1 415 ? -1.593 -6.924 -16.748 1.00 95.88 415 VAL A O 1
ATOM 3317 N N . SER A 1 416 ? -0.132 -8.204 -15.612 1.00 95.12 416 SER A N 1
ATOM 3318 C CA . SER A 1 416 ? 0.170 -7.201 -14.589 1.00 95.12 416 SER A CA 1
ATOM 3319 C C . SER A 1 416 ? 0.769 -5.928 -15.206 1.00 95.12 416 SER A C 1
ATOM 3321 O O . SER A 1 416 ? 0.303 -4.822 -14.920 1.00 95.12 416 SER A O 1
ATOM 3323 N N . THR A 1 417 ? 1.724 -6.067 -16.129 1.00 95.50 417 THR A N 1
ATOM 3324 C CA . THR A 1 417 ? 2.377 -4.936 -16.808 1.00 95.50 417 THR A CA 1
ATOM 3325 C C . THR A 1 417 ? 1.449 -4.190 -17.764 1.00 95.50 417 THR A C 1
ATOM 3327 O O . THR A 1 417 ? 1.460 -2.956 -17.775 1.00 95.50 417 THR A O 1
ATOM 3330 N N . ILE A 1 418 ? 0.587 -4.891 -18.513 1.00 96.19 418 ILE A N 1
ATOM 3331 C CA . ILE A 1 418 ? -0.411 -4.250 -19.385 1.00 96.19 418 ILE A CA 1
ATOM 3332 C C . ILE A 1 418 ? -1.368 -3.393 -18.553 1.00 96.19 418 ILE A C 1
ATOM 3334 O O . ILE A 1 418 ? -1.534 -2.206 -18.850 1.00 96.19 418 ILE A O 1
ATOM 3338 N N . ILE A 1 419 ? -1.958 -3.954 -17.491 1.00 96.81 419 ILE A N 1
ATOM 3339 C CA . ILE A 1 419 ? -2.899 -3.215 -16.635 1.00 96.81 419 ILE A CA 1
ATOM 3340 C C . ILE A 1 419 ? -2.191 -2.021 -15.984 1.00 96.81 419 ILE A C 1
ATOM 3342 O O . ILE A 1 419 ? -2.725 -0.909 -15.994 1.00 96.81 419 ILE A O 1
ATOM 3346 N N . LEU A 1 420 ? -0.971 -2.218 -15.476 1.00 96.12 420 LEU A N 1
ATOM 3347 C CA . LEU A 1 420 ? -0.186 -1.156 -14.852 1.00 96.12 420 LEU A CA 1
ATOM 3348 C C . LEU A 1 420 ? 0.113 -0.010 -15.829 1.00 96.12 420 LEU A C 1
ATOM 3350 O O . LEU A 1 420 ? -0.067 1.157 -15.476 1.00 96.12 420 LEU A O 1
ATOM 3354 N N . SER A 1 421 ? 0.513 -0.325 -17.064 1.00 95.19 421 SER A N 1
ATOM 3355 C CA . SER A 1 421 ? 0.764 0.680 -18.104 1.00 95.19 421 SER A CA 1
ATOM 3356 C C . SER A 1 421 ? -0.501 1.484 -18.442 1.00 95.19 421 SER A C 1
ATOM 3358 O O . SER A 1 421 ? -0.451 2.714 -18.527 1.00 95.19 421 SER A O 1
ATOM 3360 N N . GLY A 1 422 ? -1.659 0.816 -18.518 1.00 94.00 422 GLY A N 1
ATOM 3361 C CA . GLY A 1 422 ? -2.960 1.462 -18.689 1.00 94.00 422 GLY A CA 1
ATOM 3362 C C . GLY A 1 422 ? -3.297 2.407 -17.534 1.00 94.00 422 GLY A C 1
ATOM 3363 O O . GLY A 1 422 ? -3.719 3.541 -17.770 1.00 94.00 422 GLY A O 1
ATOM 3364 N N . LEU A 1 423 ? -3.037 1.993 -16.289 1.00 93.62 423 LEU A N 1
ATOM 3365 C CA . LEU A 1 423 ? -3.246 2.841 -15.112 1.00 93.62 423 LEU A CA 1
ATOM 3366 C C . LEU A 1 423 ? -2.361 4.084 -15.114 1.00 93.62 423 LEU A C 1
ATOM 3368 O O . LEU A 1 423 ? -2.855 5.157 -14.770 1.00 93.62 423 LEU A O 1
ATOM 3372 N N . PHE A 1 424 ? -1.094 3.971 -15.521 1.00 93.38 424 PHE A N 1
ATOM 3373 C CA . PHE A 1 424 ? -0.217 5.133 -15.675 1.00 93.38 424 PHE A CA 1
ATOM 3374 C C . PHE A 1 424 ? -0.776 6.115 -16.705 1.00 93.38 424 PHE A C 1
ATOM 3376 O O . PHE A 1 424 ? -0.891 7.301 -16.400 1.00 93.38 424 PHE A O 1
ATOM 3383 N N . ILE A 1 425 ? -1.209 5.639 -17.876 1.00 91.12 425 ILE A N 1
ATOM 3384 C CA . ILE A 1 425 ? -1.796 6.500 -18.916 1.00 91.12 425 ILE A CA 1
ATOM 3385 C C . ILE A 1 425 ? -3.070 7.196 -18.406 1.00 91.12 425 ILE A C 1
ATOM 3387 O O . ILE A 1 425 ? -3.255 8.391 -18.637 1.00 91.12 425 ILE A O 1
ATOM 3391 N N . MET A 1 426 ? -3.932 6.482 -17.675 1.00 88.88 426 MET A N 1
ATOM 3392 C CA . MET A 1 426 ? -5.153 7.052 -17.086 1.00 88.88 426 MET A CA 1
ATOM 3393 C C . MET A 1 426 ? -4.868 8.039 -15.943 1.00 88.88 426 MET A C 1
ATOM 3395 O O . MET A 1 426 ? -5.642 8.972 -15.731 1.00 88.88 426 MET A O 1
ATOM 3399 N N . ALA A 1 427 ? -3.765 7.859 -15.214 1.00 87.06 427 ALA A N 1
ATOM 3400 C CA . ALA A 1 427 ? -3.371 8.678 -14.068 1.00 87.06 427 ALA A CA 1
ATOM 3401 C C . ALA A 1 427 ? -2.613 9.965 -14.452 1.00 87.06 427 ALA A C 1
ATOM 3403 O O . ALA A 1 427 ? -1.880 10.510 -13.624 1.00 87.06 427 ALA A O 1
ATOM 3404 N N . GLN A 1 428 ? -2.777 10.464 -15.683 1.00 86.56 428 GLN A N 1
ATOM 3405 C CA . GLN A 1 428 ? -2.116 11.686 -16.139 1.00 86.56 428 GLN A CA 1
ATOM 3406 C C . GLN A 1 428 ? -2.391 12.862 -15.170 1.00 86.56 428 GLN A C 1
ATOM 3408 O O . GLN A 1 428 ? -3.557 13.216 -14.950 1.00 86.56 428 GLN A O 1
ATOM 3413 N N . PRO A 1 429 ? -1.345 13.49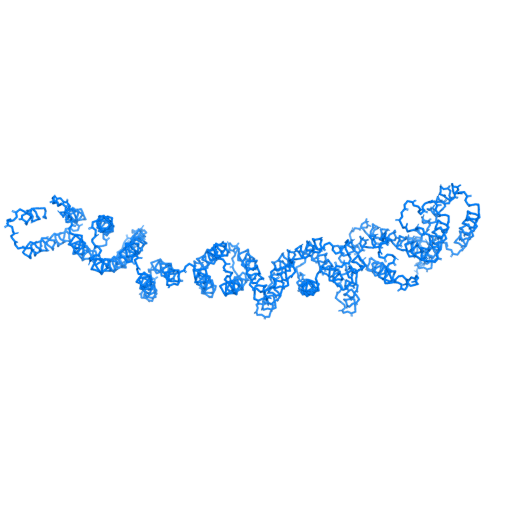3 -14.592 1.00 81.69 429 PRO A N 1
ATOM 3414 C CA . PRO A 1 429 ? -1.515 14.621 -13.685 1.00 81.69 429 PRO A CA 1
ATOM 3415 C C . PRO A 1 429 ? -2.192 15.799 -14.392 1.00 81.69 429 PRO A C 1
ATOM 3417 O O . PRO A 1 429 ? -1.748 16.227 -15.455 1.00 81.69 429 PRO A O 1
ATOM 3420 N N . GLN A 1 430 ? -3.243 16.351 -13.781 1.00 72.88 430 GLN A N 1
ATOM 3421 C CA . GLN A 1 430 ? -3.924 17.563 -14.266 1.00 72.88 430 GLN A CA 1
ATOM 3422 C C . GLN A 1 430 ? -3.306 18.856 -13.706 1.00 72.88 430 GLN A C 1
ATOM 3424 O O . GLN A 1 430 ? -3.583 19.943 -14.204 1.00 72.88 430 GLN A O 1
ATOM 3429 N N . SER A 1 431 ? -2.474 18.758 -12.665 1.00 65.81 431 SER A N 1
ATOM 3430 C CA . SER A 1 431 ? -1.827 19.908 -12.032 1.00 65.81 431 SER A CA 1
ATOM 3431 C C . SER A 1 431 ? -0.711 20.485 -12.905 1.00 65.81 431 SER A C 1
ATOM 3433 O O . SER A 1 431 ? 0.145 19.740 -13.379 1.00 65.81 431 SER A O 1
ATOM 3435 N N . SER A 1 432 ? -0.640 21.814 -13.000 1.00 57.38 432 SER A N 1
ATOM 3436 C CA . SER A 1 432 ? 0.392 22.571 -13.728 1.00 57.38 432 SER A CA 1
ATOM 3437 C C . SER A 1 432 ? 1.799 22.505 -13.115 1.00 57.38 432 SER A C 1
ATOM 3439 O O . SER A 1 432 ? 2.728 23.129 -13.626 1.00 57.38 432 SER A O 1
ATOM 3441 N N . LEU A 1 433 ? 1.991 21.765 -12.016 1.00 68.94 433 LEU A N 1
ATOM 3442 C CA . LEU A 1 433 ? 3.287 21.669 -11.359 1.00 68.94 433 LEU A CA 1
ATOM 3443 C C . LEU A 1 433 ? 4.227 20.780 -12.189 1.00 68.94 433 LEU A C 1
ATOM 3445 O O . LEU A 1 433 ? 4.126 19.550 -12.177 1.00 68.94 433 LEU A O 1
ATOM 3449 N N . LEU A 1 434 ? 5.158 21.429 -12.893 1.00 66.44 434 LEU A N 1
ATOM 3450 C CA . LEU A 1 434 ? 6.084 20.841 -13.872 1.00 66.44 434 LEU A CA 1
ATOM 3451 C C . LEU A 1 434 ? 6.825 19.582 -13.378 1.00 66.44 434 LEU A C 1
ATOM 3453 O O . LEU A 1 434 ? 7.157 18.714 -14.181 1.00 66.44 434 LEU A O 1
ATOM 3457 N N . GLY A 1 435 ? 7.073 19.450 -12.070 1.00 79.31 435 GLY A N 1
ATOM 3458 C CA . GLY A 1 435 ? 7.748 18.283 -11.490 1.00 79.31 435 GLY A CA 1
ATOM 3459 C C . GLY A 1 435 ? 6.946 16.979 -11.595 1.00 79.31 435 GLY A C 1
ATOM 3460 O O . GLY A 1 435 ? 7.498 15.950 -11.980 1.00 79.31 435 GLY A O 1
ATOM 3461 N N . TYR A 1 436 ? 5.638 17.011 -11.319 1.00 82.19 436 TYR A N 1
ATOM 3462 C CA . TYR A 1 436 ? 4.810 15.797 -11.292 1.00 82.19 436 TYR A CA 1
ATOM 3463 C C . TYR A 1 436 ? 4.617 15.190 -12.684 1.00 82.19 436 TYR A C 1
ATOM 3465 O O . TYR A 1 436 ? 4.646 13.971 -12.830 1.00 82.19 436 TYR A O 1
ATOM 3473 N N . VAL A 1 437 ? 4.473 16.030 -13.713 1.00 87.56 437 VAL A N 1
ATOM 3474 C CA . VAL A 1 437 ? 4.315 15.575 -15.105 1.00 87.56 437 VAL A CA 1
ATOM 3475 C C . VAL A 1 437 ? 5.592 14.905 -15.615 1.00 87.56 437 VAL A C 1
ATOM 3477 O O . VAL A 1 437 ? 5.513 13.864 -16.266 1.00 87.56 437 VAL A O 1
ATOM 3480 N N . LYS A 1 438 ? 6.771 15.443 -15.268 1.00 89.44 438 LYS A N 1
ATOM 3481 C CA . LYS A 1 438 ? 8.067 14.837 -15.618 1.00 89.44 438 LYS A CA 1
ATOM 3482 C C . LYS A 1 438 ? 8.217 13.446 -14.995 1.00 89.44 438 LYS A C 1
ATOM 3484 O O . LYS A 1 438 ? 8.520 12.491 -15.707 1.00 89.44 438 LYS A O 1
ATOM 3489 N N . VAL A 1 439 ? 7.962 13.322 -13.689 1.00 90.50 439 VAL A N 1
ATOM 3490 C CA . VAL A 1 439 ? 8.045 12.036 -12.970 1.00 90.50 439 VAL A CA 1
ATOM 3491 C C . VAL A 1 439 ? 7.048 11.028 -13.543 1.00 90.50 439 VAL A C 1
ATOM 3493 O O . VAL A 1 439 ? 7.431 9.908 -13.873 1.00 90.50 439 VAL A O 1
ATOM 3496 N N . TRP A 1 440 ? 5.795 11.443 -13.744 1.00 93.00 440 TRP A N 1
ATOM 3497 C CA . TRP A 1 440 ? 4.768 10.606 -14.362 1.00 93.00 440 TRP A CA 1
ATOM 3498 C C . TRP A 1 440 ? 5.183 10.091 -15.742 1.00 93.00 440 TRP A C 1
ATOM 3500 O O . TRP A 1 440 ? 5.029 8.902 -16.014 1.00 93.00 440 TRP A O 1
ATOM 3510 N N . ALA A 1 441 ? 5.725 10.950 -16.607 1.00 92.75 441 ALA A N 1
ATOM 3511 C CA . ALA A 1 441 ? 6.087 10.561 -17.965 1.00 92.75 441 ALA A CA 1
ATOM 3512 C C . ALA A 1 441 ? 7.254 9.566 -18.000 1.00 92.75 441 ALA A C 1
ATOM 3514 O O . ALA A 1 441 ? 7.193 8.592 -18.749 1.00 92.75 441 ALA A O 1
ATOM 3515 N N . GLY A 1 442 ? 8.276 9.763 -17.158 1.00 93.50 442 GLY A N 1
ATOM 3516 C CA . GLY A 1 442 ? 9.382 8.808 -17.031 1.00 93.50 442 GLY A CA 1
ATOM 3517 C C . GLY A 1 442 ? 8.912 7.436 -16.539 1.00 93.50 442 GLY A C 1
ATOM 3518 O O . GLY A 1 442 ? 9.248 6.414 -17.133 1.00 93.50 442 GLY A O 1
ATOM 3519 N N . LEU A 1 443 ? 8.065 7.410 -15.507 1.00 94.88 443 LEU A N 1
ATOM 3520 C CA . LEU A 1 443 ? 7.506 6.164 -14.973 1.00 94.88 443 LEU A CA 1
ATOM 3521 C C . LEU A 1 443 ? 6.545 5.483 -15.955 1.00 94.88 443 LEU A C 1
ATOM 3523 O O . LEU A 1 443 ? 6.569 4.265 -16.085 1.00 94.88 443 LEU A O 1
ATOM 3527 N N . SER A 1 444 ? 5.752 6.258 -16.698 1.00 94.38 444 SER A N 1
ATOM 3528 C CA . SER A 1 444 ? 4.860 5.732 -17.739 1.00 94.38 444 SER A CA 1
ATOM 3529 C C . SER A 1 444 ? 5.647 5.091 -18.883 1.00 94.38 444 SER A C 1
ATOM 3531 O O . SER A 1 444 ? 5.248 4.044 -19.387 1.00 94.38 444 SER A O 1
ATOM 3533 N N . TRP A 1 445 ? 6.785 5.679 -19.271 1.00 95.44 445 TRP A N 1
ATOM 3534 C CA . TRP A 1 445 ? 7.678 5.079 -20.265 1.00 95.44 445 TRP A CA 1
ATOM 3535 C C . TRP A 1 445 ? 8.246 3.745 -19.773 1.00 95.44 445 TRP A C 1
ATOM 3537 O O . TRP A 1 445 ? 8.197 2.764 -20.509 1.00 95.44 445 TRP A O 1
ATOM 3547 N N . LEU A 1 446 ? 8.708 3.678 -18.519 1.00 95.50 446 LEU A N 1
ATOM 3548 C CA . LEU A 1 446 ? 9.203 2.433 -17.917 1.00 95.50 446 LEU A CA 1
ATOM 3549 C C . LEU A 1 446 ? 8.109 1.360 -17.819 1.00 95.50 446 LEU A C 1
ATOM 3551 O O . LEU A 1 446 ? 8.358 0.200 -18.145 1.00 95.50 446 LEU A O 1
ATOM 3555 N N . ALA A 1 447 ? 6.893 1.748 -17.424 1.00 95.62 447 ALA A N 1
ATOM 3556 C CA . ALA A 1 447 ? 5.745 0.849 -17.345 1.00 95.62 447 ALA A CA 1
ATOM 3557 C C . ALA A 1 447 ? 5.341 0.290 -18.718 1.00 95.62 447 ALA A C 1
ATOM 3559 O O . ALA A 1 447 ? 4.949 -0.867 -18.807 1.00 95.62 447 ALA A O 1
ATOM 3560 N N . LEU A 1 448 ? 5.458 1.080 -19.789 1.00 95.44 448 LEU A N 1
ATOM 3561 C CA . LEU A 1 448 ? 5.257 0.592 -21.156 1.00 95.44 448 LEU A CA 1
ATOM 3562 C C . LEU A 1 448 ? 6.413 -0.312 -21.599 1.00 95.44 448 LEU A C 1
ATOM 3564 O O . LEU A 1 448 ? 6.170 -1.370 -22.168 1.00 95.44 448 LEU A O 1
ATOM 3568 N N . ALA A 1 449 ? 7.659 0.072 -21.320 1.00 94.94 449 ALA A N 1
ATOM 3569 C CA . ALA A 1 449 ? 8.843 -0.665 -21.753 1.00 94.94 449 ALA A CA 1
ATOM 3570 C C . ALA A 1 449 ? 8.870 -2.097 -21.203 1.00 94.94 449 ALA A C 1
ATOM 3572 O O . ALA A 1 449 ? 9.108 -3.048 -21.949 1.00 94.94 449 ALA A O 1
ATOM 3573 N N . ILE A 1 450 ? 8.560 -2.269 -19.916 1.00 94.75 450 ILE A N 1
ATOM 3574 C CA . ILE A 1 450 ? 8.643 -3.573 -19.248 1.00 94.75 450 ILE A CA 1
ATOM 3575 C C . ILE A 1 450 ? 7.652 -4.610 -19.803 1.00 94.75 450 ILE A C 1
ATOM 3577 O O . ILE A 1 450 ? 7.945 -5.804 -19.770 1.00 94.75 450 ILE A O 1
ATOM 3581 N N . VAL A 1 451 ? 6.531 -4.174 -20.398 1.00 95.12 451 VAL A N 1
ATOM 3582 C CA . VAL A 1 451 ? 5.586 -5.066 -21.099 1.00 95.12 451 VAL A CA 1
ATOM 3583 C C . VAL A 1 451 ? 6.310 -5.835 -22.207 1.00 95.12 451 VAL A C 1
ATOM 3585 O O . VAL A 1 451 ? 6.110 -7.038 -22.369 1.00 95.12 451 VAL A O 1
ATOM 3588 N N . GLY A 1 452 ? 7.206 -5.171 -22.941 1.00 91.81 452 GLY A N 1
ATOM 3589 C CA . GLY A 1 452 ? 7.925 -5.775 -24.060 1.00 91.81 452 GLY A CA 1
ATOM 3590 C C . GLY A 1 452 ? 8.737 -7.013 -23.674 1.00 91.81 452 GLY A C 1
ATOM 3591 O O . GLY A 1 452 ? 8.741 -7.990 -24.422 1.00 91.81 452 GLY A O 1
ATOM 3592 N N . VAL A 1 453 ? 9.343 -7.025 -22.481 1.00 91.75 453 VAL A N 1
ATOM 3593 C CA . VAL A 1 453 ? 10.191 -8.131 -21.988 1.00 91.75 453 VAL A CA 1
ATOM 3594 C C . VAL A 1 453 ? 9.439 -9.468 -21.943 1.00 91.75 453 VAL A C 1
ATOM 3596 O O . VAL A 1 453 ? 10.030 -10.528 -22.143 1.00 91.75 453 VAL A O 1
ATOM 3599 N N . THR A 1 454 ? 8.120 -9.442 -21.742 1.00 89.38 454 THR A N 1
ATOM 3600 C CA . THR A 1 454 ? 7.295 -10.662 -21.796 1.00 89.38 454 THR A CA 1
ATOM 3601 C C . THR A 1 454 ? 6.929 -11.108 -23.200 1.00 89.38 454 THR A C 1
ATOM 3603 O O . THR A 1 454 ? 6.766 -12.306 -23.420 1.00 89.38 454 THR A O 1
ATOM 3606 N N . ILE A 1 455 ? 6.811 -10.178 -24.149 1.00 89.12 455 ILE A N 1
ATOM 3607 C CA . ILE A 1 455 ? 6.457 -10.481 -25.541 1.00 89.12 455 ILE A CA 1
ATOM 3608 C C . ILE A 1 455 ? 7.652 -11.139 -26.241 1.00 89.12 455 ILE A C 1
ATOM 3610 O O . ILE A 1 455 ? 7.494 -12.156 -26.915 1.00 89.12 455 ILE A O 1
ATOM 3614 N N . PHE A 1 456 ? 8.856 -10.593 -26.039 1.00 88.38 456 PHE A N 1
ATOM 3615 C CA . PHE A 1 456 ? 10.091 -11.088 -26.651 1.00 88.38 456 PHE A CA 1
ATOM 3616 C C . PHE A 1 456 ? 11.162 -11.392 -25.587 1.00 88.38 456 PHE A C 1
ATOM 3618 O O . PHE A 1 456 ? 12.147 -10.658 -25.481 1.00 88.38 456 PHE A O 1
ATOM 3625 N N . PRO A 1 457 ? 11.029 -12.495 -24.820 1.00 88.81 457 PRO A N 1
ATOM 3626 C CA . PRO A 1 457 ? 11.966 -12.815 -23.736 1.00 88.81 457 PRO A CA 1
ATOM 3627 C C . PRO A 1 457 ? 13.386 -13.107 -24.233 1.00 88.81 457 PRO A C 1
ATOM 3629 O O . PRO A 1 457 ? 14.344 -12.921 -23.492 1.00 88.81 457 PRO A O 1
ATOM 3632 N N . LYS A 1 458 ? 13.525 -13.514 -25.501 1.00 88.62 458 LYS A N 1
ATOM 3633 C CA . LYS A 1 458 ? 14.815 -13.817 -26.134 1.00 88.62 458 LYS A CA 1
ATOM 3634 C C . LYS A 1 458 ? 15.629 -12.580 -26.524 1.00 88.62 458 LYS A C 1
ATOM 3636 O O . LYS A 1 458 ? 16.821 -12.689 -26.759 1.00 88.62 458 LYS A O 1
ATOM 3641 N N . MET A 1 459 ? 14.989 -11.415 -26.611 1.00 90.19 459 MET A N 1
ATOM 3642 C CA . MET A 1 459 ? 15.639 -10.137 -26.919 1.00 90.19 459 MET A CA 1
ATOM 3643 C C . MET A 1 459 ? 15.150 -9.068 -25.934 1.00 90.19 459 MET A C 1
ATOM 3645 O O . MET A 1 459 ? 14.511 -8.093 -26.340 1.00 90.19 459 MET A O 1
ATOM 3649 N N . PRO A 1 460 ? 15.396 -9.239 -24.625 1.00 90.56 460 PRO A N 1
ATOM 3650 C CA . PRO A 1 460 ? 14.720 -8.459 -23.595 1.00 90.56 460 PRO A CA 1
ATOM 3651 C C . PRO A 1 460 ? 15.057 -6.966 -23.692 1.00 90.56 460 PRO A C 1
ATOM 3653 O O . PRO A 1 460 ? 14.180 -6.132 -23.492 1.00 90.56 460 PRO A O 1
ATOM 3656 N N . ILE A 1 461 ? 16.289 -6.617 -24.085 1.00 92.12 461 ILE A N 1
ATOM 3657 C CA . ILE A 1 461 ? 16.723 -5.224 -24.275 1.00 92.12 461 ILE A CA 1
ATOM 3658 C C . ILE A 1 461 ? 15.987 -4.584 -25.453 1.00 92.12 461 ILE A C 1
ATOM 3660 O O . ILE A 1 461 ? 15.470 -3.477 -25.327 1.00 92.12 461 ILE A O 1
ATOM 3664 N N . VAL A 1 462 ? 15.891 -5.277 -26.587 1.00 91.94 462 VAL A N 1
ATOM 3665 C CA . VAL A 1 462 ? 15.202 -4.774 -27.787 1.00 91.94 462 VAL A CA 1
ATOM 3666 C C . VAL A 1 462 ? 13.709 -4.608 -27.516 1.00 91.94 462 VAL A C 1
ATOM 3668 O O . VAL A 1 462 ? 13.096 -3.613 -27.911 1.00 91.94 462 VAL A O 1
ATOM 3671 N N . ALA A 1 463 ? 13.135 -5.558 -26.780 1.00 92.12 463 ALA A N 1
ATOM 3672 C CA . ALA A 1 463 ? 11.724 -5.581 -26.450 1.00 92.12 463 ALA A CA 1
ATOM 3673 C C . ALA A 1 463 ? 11.277 -4.354 -25.639 1.00 92.12 463 ALA A C 1
ATOM 3675 O O . ALA A 1 463 ? 10.142 -3.909 -25.806 1.00 92.12 463 ALA A O 1
ATOM 3676 N N . LEU A 1 464 ? 12.169 -3.750 -24.840 1.00 93.56 464 LEU A N 1
ATOM 3677 C CA . LEU A 1 464 ? 11.876 -2.531 -24.074 1.00 93.56 464 LEU A CA 1
ATOM 3678 C C . LEU A 1 464 ? 11.403 -1.358 -24.949 1.00 93.56 464 LEU A C 1
ATOM 3680 O O . LEU A 1 464 ? 10.652 -0.521 -24.460 1.00 93.56 464 LEU A O 1
ATOM 3684 N N . ALA A 1 465 ? 11.782 -1.282 -26.230 1.00 93.19 465 ALA A N 1
ATOM 3685 C CA . ALA A 1 465 ? 11.280 -0.232 -27.124 1.00 93.19 465 ALA A CA 1
ATOM 3686 C C . ALA A 1 465 ? 9.959 -0.578 -27.816 1.00 93.19 465 ALA A C 1
ATOM 3688 O O . ALA A 1 465 ? 9.273 0.335 -28.272 1.00 93.19 465 ALA A O 1
ATOM 3689 N N . PHE A 1 466 ? 9.573 -1.855 -27.885 1.00 93.19 466 PHE A N 1
ATOM 3690 C CA . PHE A 1 466 ? 8.434 -2.306 -28.688 1.00 93.19 466 PHE A CA 1
ATOM 3691 C C . PHE A 1 466 ? 7.139 -1.567 -28.317 1.00 93.19 466 PHE A C 1
ATOM 3693 O O . PHE A 1 466 ? 6.546 -0.866 -29.138 1.00 93.19 466 PHE A O 1
ATOM 3700 N N . VAL A 1 467 ? 6.723 -1.668 -27.053 1.00 95.00 467 VAL A N 1
ATOM 3701 C CA . VAL A 1 467 ? 5.461 -1.083 -26.579 1.00 95.00 467 VAL A CA 1
ATOM 3702 C C . VAL A 1 467 ? 5.517 0.452 -26.492 1.00 95.00 467 VAL A C 1
ATOM 3704 O O . VAL A 1 467 ? 4.568 1.084 -26.967 1.00 95.00 467 VAL A O 1
ATOM 3707 N N . PRO A 1 468 ? 6.593 1.098 -25.988 1.00 94.12 468 PRO A N 1
ATOM 3708 C CA . PRO A 1 468 ? 6.717 2.557 -26.038 1.00 94.12 468 PRO A CA 1
ATOM 3709 C C . PRO A 1 468 ? 6.636 3.142 -27.452 1.00 94.12 468 PRO A C 1
ATOM 3711 O O . PRO A 1 468 ? 6.034 4.200 -27.632 1.00 94.12 468 PRO A O 1
ATOM 3714 N N . VAL A 1 469 ? 7.199 2.464 -28.459 1.00 93.19 469 VAL A N 1
ATOM 3715 C CA . VAL A 1 469 ? 7.134 2.895 -29.865 1.00 93.19 469 VAL A CA 1
ATOM 3716 C C . VAL A 1 469 ? 5.725 2.749 -30.432 1.00 93.19 469 VAL A C 1
ATOM 3718 O O . VAL A 1 469 ? 5.213 3.668 -31.068 1.00 93.19 469 VAL A O 1
ATOM 3721 N N . VAL A 1 470 ? 5.057 1.623 -30.178 1.00 93.88 470 VAL A N 1
ATOM 3722 C CA . VAL A 1 470 ? 3.659 1.440 -30.604 1.00 93.88 470 VAL A CA 1
ATOM 3723 C C . VAL A 1 470 ? 2.762 2.506 -29.966 1.00 93.88 470 VAL A C 1
ATOM 3725 O O . VAL A 1 470 ? 1.949 3.133 -30.654 1.00 93.88 470 VAL A O 1
ATOM 3728 N N . TYR A 1 471 ? 2.951 2.773 -28.671 1.00 93.19 471 TYR A N 1
ATOM 3729 C CA . TYR A 1 471 ? 2.226 3.827 -27.968 1.00 93.19 471 TYR A CA 1
ATOM 3730 C C . TYR A 1 471 ? 2.546 5.218 -28.525 1.00 93.19 471 TYR A C 1
ATOM 3732 O O . TYR A 1 471 ? 1.626 6.012 -28.703 1.00 93.19 471 TYR A O 1
ATOM 3740 N N . SER A 1 472 ? 3.808 5.528 -28.837 1.00 91.38 472 SER A N 1
ATOM 3741 C CA . SER A 1 472 ? 4.193 6.845 -29.359 1.00 91.38 472 SER A CA 1
ATOM 3742 C C . SER A 1 472 ? 3.589 7.129 -30.734 1.00 91.38 472 SER A C 1
ATOM 3744 O O . SER A 1 472 ? 3.071 8.227 -30.949 1.00 91.38 472 SER A O 1
ATOM 3746 N N . LEU A 1 473 ? 3.553 6.136 -31.627 1.00 92.31 473 LEU A N 1
ATOM 3747 C CA . LEU A 1 473 ? 2.893 6.240 -32.933 1.00 92.31 473 LEU A CA 1
ATOM 3748 C C . LEU A 1 473 ? 1.384 6.482 -32.785 1.00 92.31 473 LEU A C 1
ATOM 3750 O O . LEU A 1 473 ? 0.821 7.364 -33.442 1.00 92.31 473 LEU A O 1
ATOM 3754 N N . TRP A 1 474 ? 0.726 5.743 -31.887 1.00 93.12 474 TRP A N 1
ATOM 3755 C CA . TRP A 1 474 ? -0.694 5.943 -31.591 1.00 93.12 474 TRP A CA 1
ATOM 3756 C C . TRP A 1 474 ? -0.972 7.307 -30.944 1.00 93.12 474 TRP A C 1
ATOM 3758 O O . TRP A 1 474 ? -1.925 7.991 -31.328 1.00 93.12 474 TRP A O 1
ATOM 3768 N N . ALA A 1 475 ? -0.139 7.722 -29.989 1.00 90.62 475 ALA A N 1
ATOM 3769 C CA . ALA A 1 475 ? -0.257 8.984 -29.266 1.00 90.62 475 ALA A CA 1
ATOM 3770 C C . ALA A 1 475 ? -0.075 10.185 -30.201 1.00 90.62 475 ALA A C 1
ATOM 3772 O O . ALA A 1 475 ? -0.822 11.160 -30.100 1.00 90.62 475 ALA A O 1
ATOM 3773 N N . TYR A 1 476 ? 0.860 10.086 -31.151 1.00 89.50 476 TYR A N 1
ATOM 3774 C CA . TYR A 1 476 ? 1.052 11.080 -32.201 1.00 89.50 476 TYR A CA 1
ATOM 3775 C C . TYR A 1 476 ? -0.173 11.172 -33.122 1.00 89.50 476 TYR A C 1
ATOM 3777 O O . TYR A 1 476 ? -0.716 12.261 -33.307 1.00 89.50 476 TYR A O 1
ATOM 3785 N N . LYS A 1 477 ? -0.682 10.029 -33.611 1.00 92.25 477 LYS A N 1
ATOM 3786 C CA . LYS A 1 477 ? -1.896 9.972 -34.449 1.00 92.25 477 LYS A CA 1
ATOM 3787 C C . LYS A 1 477 ? -3.145 10.496 -33.727 1.00 92.25 477 LYS A C 1
ATOM 3789 O O . LYS A 1 477 ? -4.017 11.082 -34.355 1.00 92.25 477 LYS A O 1
ATOM 3794 N N . SER A 1 478 ? -3.230 10.288 -32.416 1.00 89.12 478 SER A N 1
ATOM 3795 C CA . SER A 1 478 ? -4.369 10.700 -31.583 1.00 89.12 478 SER A CA 1
ATOM 3796 C C . SER A 1 478 ? -4.221 12.112 -30.998 1.00 89.12 478 SER A C 1
ATOM 3798 O O . SER A 1 478 ? -5.024 12.494 -30.148 1.00 89.12 478 SER A O 1
ATOM 3800 N N . HIS A 1 479 ? -3.184 12.866 -31.389 1.00 84.62 479 HIS A N 1
ATOM 3801 C CA . HIS A 1 479 ? -2.834 14.189 -30.847 1.00 84.62 479 HIS A CA 1
ATOM 3802 C C . HIS A 1 479 ? -2.641 14.241 -29.311 1.00 84.62 479 HIS A C 1
ATOM 3804 O O . HIS A 1 479 ? -2.692 15.310 -28.704 1.00 84.62 479 HIS A O 1
ATOM 3810 N N . LYS A 1 480 ? -2.368 13.101 -28.660 1.00 85.38 480 LYS A N 1
ATOM 3811 C CA . LYS A 1 480 ? -2.108 12.977 -27.210 1.00 85.38 480 LYS A CA 1
ATOM 3812 C C . LYS A 1 480 ? -0.607 12.910 -26.926 1.00 85.38 480 LYS A C 1
ATOM 3814 O O . LYS A 1 480 ? -0.095 11.935 -26.387 1.00 85.38 480 LYS A O 1
ATOM 3819 N N . THR A 1 481 ? 0.120 13.954 -27.300 1.00 85.31 481 THR A N 1
ATOM 3820 C CA . THR A 1 481 ? 1.593 13.958 -27.325 1.00 85.31 481 THR A CA 1
ATOM 3821 C C . THR A 1 481 ? 2.253 14.389 -26.010 1.00 85.31 481 THR A C 1
ATOM 3823 O O . THR A 1 481 ? 3.476 14.492 -25.942 1.00 85.31 481 THR A O 1
ATOM 3826 N N . THR A 1 482 ? 1.478 14.601 -24.942 1.00 87.00 482 THR A N 1
ATOM 3827 C CA . THR A 1 482 ? 1.963 15.153 -23.663 1.00 87.00 482 THR A CA 1
ATOM 3828 C C . THR A 1 482 ? 3.129 14.373 -23.063 1.00 87.00 482 THR A C 1
ATOM 3830 O O . THR A 1 482 ? 4.059 14.995 -22.559 1.00 87.00 482 THR A O 1
ATOM 3833 N N . LEU A 1 483 ? 3.097 13.039 -23.147 1.00 88.25 483 LEU A N 1
ATOM 3834 C CA . LEU A 1 483 ? 4.160 12.148 -22.674 1.00 88.25 483 LEU A CA 1
ATOM 3835 C C . LEU A 1 483 ? 5.436 12.276 -23.518 1.00 88.25 483 LEU A C 1
ATOM 3837 O O . LEU A 1 483 ? 6.534 12.293 -22.973 1.00 88.25 483 LEU A O 1
ATOM 3841 N N . LEU A 1 484 ? 5.294 12.403 -24.840 1.00 88.88 484 LEU A N 1
ATOM 3842 C CA . LEU A 1 484 ? 6.409 12.382 -25.792 1.00 88.88 484 LEU A CA 1
ATOM 3843 C C . LEU A 1 484 ? 7.317 13.605 -25.671 1.00 88.88 484 LEU A C 1
ATOM 3845 O O . LEU A 1 484 ? 8.516 13.492 -25.894 1.00 88.88 484 LEU A O 1
ATOM 3849 N N . TYR A 1 485 ? 6.765 14.756 -25.294 1.00 89.12 485 TYR A N 1
ATOM 3850 C CA . TYR A 1 485 ? 7.525 15.999 -25.144 1.00 89.12 485 TYR A CA 1
ATOM 3851 C C . TYR A 1 485 ? 8.212 16.151 -23.776 1.00 89.12 485 TYR A C 1
ATOM 3853 O O . TYR A 1 485 ? 8.782 17.204 -23.499 1.00 89.12 485 TYR A O 1
ATOM 3861 N N . GLN A 1 486 ? 8.159 15.143 -22.897 1.00 90.69 486 GLN A N 1
ATOM 3862 C CA . GLN A 1 486 ? 8.793 15.235 -21.580 1.00 90.69 486 GLN A CA 1
ATOM 3863 C C . GLN A 1 486 ? 10.257 14.792 -21.616 1.00 90.69 486 GLN A C 1
ATOM 3865 O O . GLN A 1 486 ? 10.583 13.700 -22.075 1.00 90.69 486 GLN A O 1
ATOM 3870 N N . ILE A 1 487 ? 11.128 15.602 -21.008 1.00 90.81 487 ILE A N 1
ATOM 3871 C CA . ILE A 1 487 ? 12.579 15.366 -20.933 1.00 90.81 487 ILE A CA 1
ATOM 3872 C C . ILE A 1 487 ? 12.950 13.950 -20.434 1.00 90.81 487 ILE A C 1
ATOM 3874 O O . ILE A 1 487 ? 13.809 13.324 -21.055 1.00 90.81 487 ILE A O 1
ATOM 3878 N N . PRO A 1 488 ? 12.325 13.382 -19.375 1.00 93.25 488 PRO A N 1
ATOM 3879 C CA . PRO A 1 488 ? 12.675 12.036 -18.908 1.00 93.25 488 PRO A CA 1
ATOM 3880 C C . PRO A 1 488 ? 12.481 10.948 -19.967 1.00 93.25 488 PRO A C 1
ATOM 3882 O O . PRO A 1 488 ? 13.262 10.002 -20.012 1.00 93.25 488 PRO A O 1
ATOM 3885 N N . VAL A 1 489 ? 11.490 11.102 -20.851 1.00 93.44 489 VAL A N 1
ATOM 3886 C CA . VAL A 1 489 ? 11.242 10.165 -21.955 1.00 93.44 489 VAL A CA 1
ATOM 3887 C C . VAL A 1 489 ? 12.381 10.216 -22.970 1.00 93.44 489 VAL A C 1
ATOM 3889 O O . VAL A 1 489 ? 12.817 9.169 -23.450 1.00 93.44 489 VAL A O 1
ATOM 3892 N N . TRP A 1 490 ? 12.919 11.406 -23.255 1.00 93.62 490 TRP A N 1
ATOM 3893 C CA . TRP A 1 490 ? 14.075 11.560 -24.141 1.00 93.62 490 TRP A CA 1
ATOM 3894 C C . TRP A 1 490 ? 15.327 10.941 -23.534 1.00 93.62 490 TRP A C 1
ATOM 3896 O O . TRP A 1 490 ? 16.003 10.169 -24.207 1.00 93.62 490 TRP A O 1
ATOM 3906 N N . CYS A 1 491 ? 15.605 11.215 -22.256 1.00 94.56 491 CYS A N 1
ATOM 3907 C CA . CYS A 1 491 ? 16.751 10.635 -21.558 1.00 94.56 491 CYS A CA 1
ATOM 3908 C C . CYS A 1 491 ? 16.695 9.102 -21.555 1.00 94.56 491 CYS A C 1
ATOM 3910 O O . CYS A 1 491 ? 17.673 8.458 -21.922 1.00 94.56 491 CYS A O 1
ATOM 3912 N N . LEU A 1 492 ? 15.548 8.518 -21.192 1.00 94.94 492 LEU A N 1
ATOM 3913 C CA . LEU A 1 492 ? 15.369 7.064 -21.163 1.00 94.94 492 LEU A CA 1
ATOM 3914 C C . LEU A 1 492 ? 15.503 6.440 -22.556 1.00 94.94 492 LEU A C 1
ATOM 3916 O O . LEU A 1 492 ? 16.169 5.420 -22.707 1.00 94.94 492 LEU A O 1
ATOM 3920 N N . SER A 1 493 ? 14.945 7.084 -23.583 1.00 94.88 493 SER A N 1
ATOM 3921 C CA . SER A 1 493 ? 15.052 6.603 -24.964 1.00 94.88 493 SER A CA 1
ATOM 3922 C C . SER A 1 493 ? 16.487 6.708 -25.506 1.00 94.88 493 SER A C 1
ATOM 3924 O O . SER A 1 493 ? 16.934 5.810 -26.213 1.00 94.88 493 SER A O 1
ATOM 3926 N N . LEU A 1 494 ? 17.241 7.757 -25.147 1.00 95.06 494 LEU A N 1
ATOM 3927 C CA . LEU A 1 494 ? 18.664 7.892 -25.493 1.00 95.06 494 LEU A CA 1
ATOM 3928 C C . LEU A 1 494 ? 19.525 6.843 -24.779 1.00 95.06 494 LEU A C 1
ATOM 3930 O O . LEU A 1 494 ? 20.382 6.232 -25.413 1.00 95.06 494 LEU A O 1
ATOM 3934 N N . ILE A 1 495 ? 19.281 6.597 -23.487 1.00 95.69 495 ILE A N 1
ATOM 3935 C CA . ILE A 1 495 ? 19.957 5.532 -22.728 1.00 95.69 495 ILE A CA 1
ATOM 3936 C C . ILE A 1 495 ? 19.661 4.171 -23.361 1.00 95.69 495 ILE A C 1
ATOM 3938 O O . ILE A 1 495 ? 20.578 3.385 -23.582 1.00 95.69 495 ILE A O 1
ATOM 3942 N N . TRP A 1 496 ? 18.401 3.909 -23.712 1.00 95.81 496 TRP A N 1
ATOM 3943 C CA . TRP A 1 496 ? 18.021 2.676 -24.391 1.00 95.81 496 TRP A CA 1
ATOM 3944 C C . TRP A 1 496 ? 18.747 2.510 -25.735 1.00 95.81 496 TRP A C 1
ATOM 3946 O O . TRP A 1 496 ? 19.298 1.441 -25.991 1.00 95.81 496 TRP A O 1
ATOM 3956 N N . LEU A 1 497 ? 18.835 3.570 -26.552 1.00 95.56 497 LEU A N 1
ATOM 3957 C CA . LEU A 1 497 ? 19.584 3.551 -27.815 1.00 95.56 497 LEU A CA 1
ATOM 3958 C C . LEU A 1 497 ? 21.076 3.250 -27.615 1.00 95.56 497 LEU A C 1
ATOM 3960 O O . LEU A 1 497 ? 21.660 2.533 -28.427 1.00 95.56 497 LEU A O 1
ATOM 3964 N N . LEU A 1 498 ? 21.695 3.765 -26.549 1.00 94.50 498 LEU A N 1
ATOM 3965 C CA . LEU A 1 498 ? 23.086 3.448 -26.213 1.00 94.50 498 LEU A CA 1
ATOM 3966 C C . LEU A 1 498 ? 23.253 1.964 -25.866 1.00 94.50 498 LEU A C 1
ATOM 3968 O O . LEU A 1 498 ? 24.134 1.304 -26.414 1.00 94.50 498 LEU A O 1
ATOM 3972 N N . VAL A 1 499 ? 22.387 1.437 -24.997 1.00 94.12 499 VAL A N 1
ATOM 3973 C CA . VAL A 1 499 ? 22.460 0.043 -24.532 1.00 94.12 499 VAL A CA 1
ATOM 3974 C C . VAL A 1 499 ? 22.204 -0.935 -25.681 1.00 94.12 499 VAL A C 1
ATOM 3976 O O . VAL A 1 499 ? 23.002 -1.842 -25.898 1.00 94.12 499 VAL A O 1
ATOM 3979 N N . VAL A 1 500 ? 21.147 -0.725 -26.474 1.00 92.44 500 VAL A N 1
ATOM 3980 C CA . VAL A 1 500 ? 20.794 -1.623 -27.590 1.00 92.44 500 VAL A CA 1
ATOM 3981 C C . VAL A 1 500 ? 21.821 -1.588 -28.730 1.00 92.44 500 VAL A C 1
ATOM 3983 O O . VAL A 1 500 ? 21.942 -2.540 -29.496 1.00 92.44 500 VAL A O 1
ATOM 3986 N N . SER A 1 501 ? 22.580 -0.495 -28.864 1.00 91.56 501 SER A N 1
ATOM 3987 C CA . SER A 1 501 ? 23.613 -0.369 -29.900 1.00 91.56 501 SER A CA 1
ATOM 3988 C C . SER A 1 501 ? 24.835 -1.247 -29.626 1.00 91.56 501 SER A C 1
ATOM 3990 O O . SER A 1 501 ? 25.450 -1.739 -30.570 1.00 91.56 501 SER A O 1
ATOM 3992 N N . VAL A 1 502 ? 25.169 -1.462 -28.351 1.00 90.19 502 VAL A N 1
ATOM 3993 C CA . VAL A 1 502 ? 26.351 -2.228 -27.918 1.00 90.19 502 VAL A CA 1
ATOM 3994 C C . VAL A 1 502 ? 26.000 -3.679 -27.565 1.00 90.19 502 VAL A C 1
ATOM 3996 O O . VAL A 1 502 ? 26.895 -4.508 -27.434 1.00 90.19 502 VAL A O 1
ATOM 3999 N N . ASP A 1 503 ? 24.713 -4.012 -27.443 1.00 88.44 503 ASP A N 1
ATOM 4000 C CA . ASP A 1 503 ? 24.279 -5.356 -27.070 1.00 88.44 503 ASP A CA 1
ATOM 4001 C C . ASP A 1 503 ? 24.692 -6.422 -28.101 1.00 88.44 503 ASP A C 1
ATOM 4003 O O . ASP A 1 503 ? 24.288 -6.393 -29.266 1.00 88.44 503 ASP A O 1
ATOM 4007 N N . VAL A 1 504 ? 25.497 -7.378 -27.637 1.00 86.12 504 VAL A N 1
ATOM 4008 C CA . VAL A 1 504 ? 26.057 -8.474 -28.438 1.00 86.12 504 VAL A CA 1
ATOM 4009 C C . VAL A 1 504 ? 25.037 -9.598 -28.597 1.00 86.12 504 VAL A C 1
ATOM 4011 O O . VAL A 1 504 ? 24.904 -10.154 -29.682 1.00 86.12 504 VAL A O 1
ATOM 4014 N N . HIS A 1 505 ? 24.270 -9.908 -27.546 1.00 82.88 505 HIS A N 1
ATOM 4015 C CA . HIS A 1 505 ? 23.383 -11.071 -27.559 1.00 82.88 505 HIS A CA 1
ATOM 4016 C C . HIS A 1 505 ? 22.232 -10.897 -28.550 1.00 82.88 505 HIS A C 1
ATOM 4018 O O . HIS A 1 505 ? 21.985 -11.763 -29.390 1.00 82.88 505 HIS A O 1
ATOM 4024 N N . SER A 1 506 ? 21.547 -9.750 -28.500 1.00 79.06 506 SER A N 1
ATOM 4025 C CA . SER A 1 506 ? 20.452 -9.503 -29.437 1.00 79.06 506 SER A CA 1
ATOM 4026 C C . SER A 1 506 ? 20.966 -9.390 -30.879 1.00 79.06 506 SER A C 1
ATOM 4028 O O . SER A 1 506 ? 20.241 -9.746 -31.802 1.00 79.06 506 SER A O 1
ATOM 4030 N N . ALA A 1 507 ? 22.212 -8.946 -31.095 1.00 76.50 507 ALA A N 1
ATOM 4031 C CA . ALA A 1 507 ? 22.794 -8.796 -32.430 1.00 76.50 507 ALA A CA 1
ATOM 4032 C C . ALA A 1 507 ? 22.910 -10.116 -33.213 1.00 76.50 507 ALA A C 1
ATOM 4034 O O . ALA A 1 507 ? 22.803 -10.090 -34.439 1.00 76.50 507 ALA A O 1
ATOM 4035 N N . GLU A 1 508 ? 23.105 -11.242 -32.525 1.00 76.50 508 GLU A N 1
ATOM 4036 C CA . GLU A 1 508 ? 23.224 -12.573 -33.139 1.00 76.50 508 GLU A CA 1
ATOM 4037 C C . GLU A 1 508 ? 21.858 -13.243 -33.362 1.00 76.50 508 GLU A C 1
ATOM 4039 O O . GLU A 1 508 ? 21.688 -14.063 -34.267 1.00 76.50 508 GLU A O 1
ATOM 4044 N N . TYR A 1 509 ? 20.853 -12.890 -32.558 1.00 75.50 509 TYR A N 1
ATOM 4045 C CA . TYR A 1 509 ? 19.537 -13.514 -32.622 1.00 75.50 509 TYR A CA 1
ATOM 4046 C C . TYR A 1 509 ? 18.703 -12.945 -33.793 1.00 75.50 509 TYR A C 1
ATOM 4048 O O . TYR A 1 509 ? 18.529 -11.738 -33.915 1.00 75.50 509 TYR A O 1
ATOM 4056 N N . LEU A 1 510 ? 18.159 -13.815 -34.659 1.00 70.56 510 LEU A N 1
ATOM 4057 C CA . LEU A 1 510 ? 17.259 -13.469 -35.786 1.00 70.56 510 LEU A CA 1
ATOM 4058 C C . LEU A 1 510 ? 17.757 -12.340 -36.722 1.00 70.56 510 LEU A C 1
ATOM 4060 O O . LEU A 1 510 ? 16.963 -11.538 -37.218 1.00 70.56 510 LEU A O 1
ATOM 4064 N N . TYR A 1 511 ? 19.060 -12.285 -37.011 1.00 78.12 511 TYR A N 1
ATOM 4065 C CA . TYR A 1 511 ? 19.597 -11.350 -38.002 1.00 78.12 511 TYR A CA 1
ATOM 4066 C C . TYR A 1 511 ? 19.320 -11.841 -39.434 1.00 78.12 511 TYR A C 1
ATOM 4068 O O . TYR A 1 511 ? 19.771 -12.916 -39.818 1.00 78.12 511 TYR A O 1
ATOM 4076 N N . PHE A 1 512 ? 18.586 -11.056 -40.231 1.00 75.75 512 PHE A N 1
ATOM 4077 C CA . PHE A 1 512 ? 18.283 -11.382 -41.635 1.00 75.75 512 PHE A CA 1
ATOM 4078 C C . PHE A 1 512 ? 19.053 -10.497 -42.616 1.00 75.75 512 PHE A C 1
ATOM 4080 O O . PHE A 1 512 ? 19.911 -10.964 -43.361 1.00 75.75 512 PHE A O 1
ATOM 4087 N N . VAL A 1 513 ? 18.708 -9.210 -42.638 1.00 80.88 513 VAL A N 1
ATOM 4088 C CA . VAL A 1 513 ? 19.277 -8.196 -43.529 1.00 80.88 513 VAL A CA 1
ATOM 4089 C C . VAL A 1 513 ? 19.421 -6.904 -42.718 1.00 80.88 513 VAL A C 1
ATOM 4091 O O . VAL A 1 513 ? 18.518 -6.597 -41.925 1.00 80.88 513 VAL A O 1
ATOM 4094 N N . PRO A 1 514 ? 20.508 -6.131 -42.911 1.00 78.31 514 PRO A N 1
ATOM 4095 C CA . PRO A 1 514 ? 20.660 -4.815 -42.302 1.00 78.31 514 PRO A CA 1
ATOM 4096 C C . PRO A 1 514 ? 19.421 -3.946 -42.522 1.00 78.31 514 PRO A C 1
ATOM 4098 O O . PRO A 1 514 ? 18.801 -4.010 -43.584 1.00 78.31 514 PRO A O 1
ATOM 4101 N N . LEU A 1 515 ? 19.068 -3.120 -41.532 1.00 78.75 515 LEU A N 1
ATOM 4102 C CA . LEU A 1 515 ? 17.895 -2.218 -41.530 1.00 78.75 515 LEU A CA 1
ATOM 4103 C C . LEU A 1 515 ? 16.529 -2.905 -41.365 1.00 78.75 515 LEU A C 1
ATOM 4105 O O . LEU A 1 515 ? 15.624 -2.297 -40.796 1.00 78.75 515 LEU A O 1
ATOM 4109 N N . ILE A 1 516 ? 16.369 -4.144 -41.838 1.00 80.50 516 ILE A N 1
ATOM 4110 C CA . ILE A 1 516 ? 15.110 -4.908 -41.739 1.00 80.50 516 ILE A CA 1
ATOM 4111 C C . ILE A 1 516 ? 15.053 -5.714 -40.437 1.00 80.50 516 ILE A C 1
ATOM 4113 O O . ILE A 1 516 ? 13.967 -6.034 -39.952 1.00 80.50 516 ILE A O 1
ATOM 4117 N N . ASN A 1 517 ? 16.208 -6.020 -39.840 1.00 86.31 517 ASN A N 1
ATOM 4118 C CA . ASN A 1 517 ? 16.250 -6.665 -38.536 1.00 86.31 517 ASN A CA 1
ATOM 4119 C C . ASN A 1 517 ? 15.482 -5.838 -37.487 1.00 86.31 517 ASN A C 1
ATOM 4121 O O . ASN A 1 517 ? 15.550 -4.610 -37.474 1.00 86.31 517 ASN A O 1
ATOM 4125 N N . LEU A 1 518 ? 14.798 -6.525 -36.573 1.00 86.44 518 LEU A N 1
ATOM 4126 C CA . LEU A 1 518 ? 13.949 -5.952 -35.530 1.00 86.44 518 LEU A CA 1
ATOM 4127 C C . LEU A 1 518 ? 14.713 -4.901 -34.699 1.00 86.44 518 LEU A C 1
ATOM 4129 O O . LEU A 1 518 ? 14.187 -3.831 -34.403 1.00 86.44 518 LEU A O 1
ATOM 4133 N N . ILE A 1 519 ? 15.990 -5.155 -34.409 1.00 89.44 519 ILE A N 1
ATOM 4134 C CA . ILE A 1 519 ? 16.883 -4.240 -33.676 1.00 89.44 519 ILE A CA 1
ATOM 4135 C C . ILE A 1 519 ? 17.178 -2.970 -34.468 1.00 89.44 519 ILE A C 1
ATOM 4137 O O . ILE A 1 519 ? 17.073 -1.857 -33.947 1.00 89.44 519 ILE A O 1
ATOM 4141 N N . ASP A 1 520 ? 17.560 -3.133 -35.732 1.00 90.19 520 ASP A N 1
ATOM 4142 C CA . ASP A 1 520 ? 17.912 -2.021 -36.610 1.00 90.19 520 ASP A CA 1
ATOM 4143 C C . ASP A 1 520 ? 16.671 -1.159 -36.875 1.00 90.19 520 ASP A C 1
ATOM 4145 O O . ASP A 1 520 ? 16.723 0.063 -36.749 1.00 90.19 520 ASP A O 1
ATOM 4149 N N . PHE A 1 521 ? 15.526 -1.799 -37.122 1.00 90.44 521 PHE A N 1
ATOM 4150 C CA . PHE A 1 521 ? 14.245 -1.135 -37.319 1.00 90.44 521 PHE A CA 1
ATOM 4151 C C . PHE A 1 521 ? 13.836 -0.296 -36.101 1.00 90.44 521 PHE A C 1
ATOM 4153 O O . PHE A 1 521 ? 13.582 0.902 -36.244 1.00 90.44 521 PHE A O 1
ATOM 4160 N N . PHE A 1 522 ? 13.812 -0.877 -34.892 1.00 91.31 522 PHE A N 1
ATOM 4161 C CA . PHE A 1 522 ? 13.424 -0.126 -33.692 1.00 91.31 522 PHE A CA 1
ATOM 4162 C C . PHE A 1 522 ? 14.437 0.955 -33.314 1.00 91.31 522 PHE A C 1
ATOM 4164 O O . PHE A 1 522 ? 14.026 2.049 -32.929 1.00 91.31 522 PHE A O 1
ATOM 4171 N N . SER A 1 523 ? 15.742 0.698 -33.447 1.00 92.69 523 SER A N 1
ATOM 4172 C CA . SER A 1 523 ? 16.766 1.710 -33.148 1.00 92.69 523 SER A CA 1
ATOM 4173 C C . SER A 1 523 ? 16.671 2.921 -34.081 1.00 92.69 523 SER A C 1
ATOM 4175 O O . SER A 1 523 ? 16.682 4.057 -33.602 1.00 92.69 523 SER A O 1
ATOM 4177 N N . ILE A 1 524 ? 16.471 2.707 -35.386 1.00 92.88 524 ILE A N 1
ATOM 4178 C CA . ILE A 1 524 ? 16.271 3.792 -36.359 1.00 92.88 524 ILE A CA 1
ATOM 4179 C C . ILE A 1 524 ? 14.947 4.515 -36.106 1.00 92.88 524 ILE A C 1
ATOM 4181 O O . ILE A 1 524 ? 14.910 5.745 -36.145 1.00 92.88 524 ILE A O 1
ATOM 4185 N N . LEU A 1 525 ? 13.869 3.784 -35.813 1.00 93.62 525 LEU A N 1
ATOM 4186 C CA . LEU A 1 525 ? 12.550 4.367 -35.574 1.00 93.62 525 LEU A CA 1
ATOM 4187 C C . LEU A 1 525 ? 12.524 5.244 -34.312 1.00 93.62 525 LEU A C 1
ATOM 4189 O O . LEU A 1 525 ? 12.028 6.371 -34.360 1.00 93.62 525 LEU A O 1
ATOM 4193 N N . VAL A 1 526 ? 13.103 4.771 -33.202 1.00 94.00 526 VAL A N 1
ATOM 4194 C CA . VAL A 1 526 ? 13.240 5.556 -31.962 1.00 94.00 526 VAL A CA 1
ATOM 4195 C C . VAL A 1 526 ? 14.133 6.772 -32.195 1.00 94.00 526 VAL A C 1
ATOM 4197 O O . VAL A 1 526 ? 13.773 7.876 -31.788 1.00 94.00 526 VAL A O 1
ATOM 4200 N N . PHE A 1 527 ? 15.262 6.604 -32.889 1.00 94.81 527 PHE A N 1
ATOM 4201 C CA . PHE A 1 527 ? 16.162 7.707 -33.222 1.00 94.81 527 PHE A CA 1
ATOM 4202 C C . PHE A 1 527 ? 15.475 8.786 -34.076 1.00 94.81 527 PHE A C 1
ATOM 4204 O O . PHE A 1 527 ? 15.534 9.970 -33.738 1.00 94.81 527 PHE A O 1
ATOM 4211 N N . ALA A 1 528 ? 14.771 8.391 -35.141 1.00 92.44 528 ALA A N 1
ATOM 4212 C CA . ALA A 1 528 ? 14.029 9.307 -36.004 1.00 92.44 528 ALA A CA 1
ATOM 4213 C C . ALA A 1 528 ? 12.903 10.024 -35.240 1.00 92.44 528 ALA A C 1
ATOM 4215 O O . ALA A 1 528 ? 12.736 11.237 -35.382 1.00 92.44 528 ALA A O 1
ATOM 4216 N N . GLY A 1 529 ? 12.174 9.297 -34.386 1.00 91.38 529 GLY A N 1
ATOM 4217 C CA . GLY A 1 529 ? 11.140 9.863 -33.521 1.00 91.38 529 GLY A CA 1
ATOM 4218 C C . GLY A 1 529 ? 11.693 10.893 -32.533 1.00 91.38 529 GLY A C 1
ATOM 4219 O O . GLY A 1 529 ? 11.138 11.986 -32.416 1.00 91.38 529 GLY A O 1
ATOM 4220 N N . LEU A 1 530 ? 12.814 10.593 -31.867 1.00 92.00 530 LEU A N 1
ATOM 4221 C CA . LEU A 1 530 ? 13.480 11.529 -30.955 1.00 92.00 530 LEU A CA 1
ATOM 4222 C C . LEU A 1 530 ? 13.972 12.781 -31.676 1.00 92.00 530 LEU A C 1
ATOM 4224 O O . LEU A 1 530 ? 13.715 13.886 -31.200 1.00 92.00 530 LEU A O 1
ATOM 4228 N N . LEU A 1 531 ? 14.630 12.629 -32.830 1.00 90.12 531 LEU A N 1
ATOM 4229 C CA . LEU A 1 531 ? 15.060 13.770 -33.640 1.00 90.12 531 LEU A CA 1
ATOM 4230 C C . LEU A 1 531 ? 13.880 14.669 -34.013 1.00 90.12 531 LEU A C 1
ATOM 4232 O O . LEU A 1 531 ? 13.969 15.889 -33.879 1.00 90.12 531 LEU A O 1
ATOM 4236 N N . PHE A 1 532 ? 12.772 14.070 -34.448 1.00 89.38 532 PHE A N 1
ATOM 4237 C CA . PHE A 1 532 ? 11.565 14.799 -34.814 1.00 89.38 532 PHE A CA 1
ATOM 4238 C C . PHE A 1 532 ? 10.974 15.572 -33.625 1.00 89.38 532 PHE A C 1
ATOM 4240 O O . PHE A 1 532 ? 10.693 16.765 -33.743 1.00 89.38 532 PHE A O 1
ATOM 4247 N N . ILE A 1 533 ? 10.839 14.922 -32.466 1.00 89.31 533 ILE A N 1
ATOM 4248 C CA . ILE A 1 533 ? 10.256 15.522 -31.257 1.00 89.31 533 ILE A CA 1
ATOM 4249 C C . ILE A 1 533 ? 11.146 16.643 -30.701 1.00 89.31 533 ILE A C 1
ATOM 4251 O O . ILE A 1 533 ? 10.642 17.727 -30.407 1.00 89.31 533 ILE A O 1
ATOM 4255 N N . ILE A 1 534 ? 12.457 16.410 -30.582 1.00 86.19 534 ILE A N 1
ATOM 4256 C CA . ILE A 1 534 ? 13.413 17.383 -30.025 1.00 86.19 534 ILE A CA 1
ATOM 4257 C C . ILE A 1 534 ? 13.515 18.619 -30.924 1.00 86.19 534 ILE A C 1
ATOM 4259 O O . ILE A 1 534 ? 13.634 19.733 -30.421 1.00 86.19 534 ILE A O 1
ATOM 4263 N N . TYR A 1 535 ? 13.447 18.451 -32.248 1.00 82.75 535 TYR A N 1
ATOM 4264 C CA . TYR A 1 535 ? 13.532 19.578 -33.178 1.00 82.75 535 TYR A CA 1
ATOM 4265 C C . TYR A 1 535 ? 12.251 20.425 -33.221 1.00 82.75 535 TYR A C 1
ATOM 4267 O O . TYR A 1 535 ? 12.318 21.615 -33.518 1.00 82.75 535 TYR A O 1
ATOM 4275 N N . GLN A 1 536 ? 11.091 19.834 -32.913 1.00 82.56 536 GLN A N 1
ATOM 4276 C CA . GLN A 1 536 ? 9.828 20.569 -32.785 1.00 82.56 536 GLN A CA 1
ATOM 4277 C C . GLN A 1 536 ? 9.648 21.249 -31.426 1.00 82.56 536 GLN A C 1
ATOM 4279 O O . GLN A 1 536 ? 8.807 22.138 -31.299 1.00 82.56 536 GLN A O 1
ATOM 4284 N N . HIS A 1 537 ? 10.390 20.827 -30.404 1.00 82.62 537 HIS A N 1
ATOM 4285 C CA . HIS A 1 537 ? 10.248 21.382 -29.068 1.00 82.62 537 HIS A CA 1
ATOM 4286 C C . HIS A 1 537 ? 10.846 22.793 -28.982 1.00 82.62 537 HIS A C 1
ATOM 4288 O O . HIS A 1 537 ? 12.013 23.006 -29.311 1.00 82.62 537 HIS A O 1
ATOM 4294 N N . ALA A 1 538 ? 10.050 23.755 -28.511 1.00 76.69 538 ALA A N 1
ATOM 4295 C CA . ALA A 1 538 ? 10.509 25.112 -28.241 1.00 76.69 538 ALA A CA 1
ATOM 4296 C C . ALA A 1 538 ? 11.194 25.167 -26.865 1.00 76.69 538 ALA A C 1
ATOM 4298 O O . ALA A 1 538 ? 10.561 24.968 -25.830 1.00 76.69 538 ALA A O 1
ATOM 4299 N N . PHE A 1 539 ? 12.504 25.414 -26.852 1.00 77.56 539 PHE A N 1
ATOM 4300 C CA . PHE A 1 539 ? 13.276 25.602 -25.624 1.00 77.56 539 PHE A CA 1
ATOM 4301 C C . PHE A 1 539 ? 13.188 27.073 -25.200 1.00 77.56 539 PHE A C 1
ATOM 4303 O O . PHE A 1 539 ? 14.061 27.877 -25.516 1.00 77.56 539 PHE A O 1
ATOM 4310 N N . ASP A 1 540 ? 12.106 27.437 -24.510 1.00 64.44 540 ASP A N 1
ATOM 4311 C CA . ASP A 1 540 ? 11.755 28.844 -24.258 1.00 64.44 540 ASP A CA 1
ATOM 4312 C C . ASP A 1 540 ? 12.734 29.600 -23.333 1.00 64.44 540 ASP A C 1
ATOM 4314 O O . ASP A 1 540 ? 12.723 30.830 -23.320 1.00 64.44 540 ASP A O 1
ATOM 4318 N N . GLN A 1 541 ? 13.584 28.909 -22.552 1.00 64.75 541 GLN A N 1
ATOM 4319 C CA . GLN A 1 541 ? 14.447 29.559 -21.542 1.00 64.75 541 GLN A CA 1
ATOM 4320 C C . GLN A 1 541 ? 15.901 29.044 -21.478 1.00 64.75 541 GLN A C 1
ATOM 4322 O O . GLN A 1 541 ? 16.799 29.840 -21.213 1.00 64.75 541 GLN A O 1
ATOM 4327 N N . ASP A 1 542 ? 16.179 27.777 -21.819 1.00 77.62 542 ASP A N 1
ATOM 4328 C CA . ASP A 1 542 ? 17.507 27.162 -21.641 1.00 77.62 542 ASP A CA 1
ATOM 4329 C C . ASP A 1 542 ? 18.158 26.731 -22.964 1.00 77.62 542 ASP A C 1
ATOM 4331 O O . ASP A 1 542 ? 18.101 25.568 -23.377 1.00 77.62 542 ASP A O 1
ATOM 4335 N N . LYS A 1 543 ? 18.860 27.669 -23.611 1.00 79.31 543 LYS A N 1
ATOM 4336 C CA . LYS A 1 543 ? 19.633 27.385 -24.836 1.00 79.31 543 LYS A CA 1
ATOM 4337 C C . LYS A 1 543 ? 20.714 26.320 -24.624 1.00 79.31 543 LYS A C 1
ATOM 4339 O O . LYS A 1 543 ? 21.024 25.579 -25.548 1.00 79.31 543 LYS A O 1
ATOM 4344 N N . SER A 1 544 ? 21.302 26.220 -23.432 1.00 83.94 544 SER A N 1
ATOM 4345 C CA . SER A 1 544 ? 22.302 25.186 -23.131 1.00 83.94 544 SER A CA 1
ATOM 4346 C C . SER A 1 544 ? 21.706 23.777 -23.221 1.00 83.94 544 SER A C 1
ATOM 4348 O O . SER A 1 544 ? 22.284 22.920 -23.884 1.00 83.94 544 SER A O 1
ATOM 4350 N N . LEU A 1 545 ? 20.524 23.559 -22.632 1.00 84.00 545 LEU A N 1
ATOM 4351 C CA . LEU A 1 545 ? 19.825 22.271 -22.653 1.00 84.00 545 LEU A CA 1
ATOM 4352 C C . LEU A 1 545 ? 19.420 21.861 -24.069 1.00 84.00 545 LEU A C 1
ATOM 4354 O O . LEU A 1 545 ? 19.590 20.699 -24.438 1.00 84.00 545 LEU A O 1
ATOM 4358 N N . GLU A 1 546 ? 18.942 22.810 -24.876 1.00 85.31 546 GLU A N 1
ATOM 4359 C CA . GLU A 1 546 ? 18.649 22.582 -26.295 1.00 85.31 546 GLU A CA 1
ATOM 4360 C C . GLU A 1 546 ? 19.870 22.014 -27.032 1.00 85.31 546 GLU A C 1
ATOM 4362 O O . GLU A 1 546 ? 19.782 20.991 -27.719 1.00 85.31 546 GLU A O 1
ATOM 4367 N N . TRP A 1 547 ? 21.024 22.665 -26.866 1.00 82.38 547 TRP A N 1
ATOM 4368 C CA . TRP A 1 547 ? 22.271 22.246 -27.500 1.00 82.38 547 TRP A CA 1
ATOM 4369 C C . TRP A 1 547 ? 22.736 20.881 -27.002 1.00 82.38 547 TRP A C 1
ATOM 4371 O O . TRP A 1 547 ? 23.126 20.049 -27.822 1.00 82.38 547 TRP A O 1
ATOM 4381 N N . THR A 1 548 ? 22.649 20.617 -25.696 1.00 87.38 548 THR A N 1
ATOM 4382 C CA . THR A 1 548 ? 22.996 19.310 -25.129 1.00 87.38 548 THR A CA 1
ATOM 4383 C C . THR A 1 548 ? 22.153 18.201 -25.753 1.00 87.38 548 THR A C 1
ATOM 4385 O O . THR A 1 548 ? 22.718 17.263 -26.305 1.00 87.38 548 THR A O 1
ATOM 4388 N N . PHE A 1 549 ? 20.820 18.315 -25.764 1.00 88.19 549 PHE A N 1
ATOM 4389 C CA . PHE A 1 549 ? 19.963 17.264 -26.328 1.00 88.19 549 PHE A CA 1
ATOM 4390 C C . PHE A 1 549 ? 20.169 17.072 -27.831 1.00 88.19 549 PHE A C 1
ATOM 4392 O O . PHE A 1 549 ? 20.216 15.928 -28.292 1.00 88.19 549 PHE A O 1
ATOM 4399 N N . LYS A 1 550 ? 20.341 18.153 -28.600 1.00 86.88 550 LYS A N 1
ATOM 4400 C CA . LYS A 1 550 ? 20.621 18.060 -30.041 1.00 86.88 550 LYS A CA 1
ATOM 4401 C C . LYS A 1 550 ? 21.958 17.367 -30.314 1.00 86.88 550 LYS A C 1
ATOM 4403 O O . LYS A 1 550 ? 21.990 16.421 -31.099 1.00 86.88 550 LYS A O 1
ATOM 4408 N N . ILE A 1 551 ? 23.038 17.782 -29.645 1.00 85.44 551 ILE A N 1
ATOM 4409 C CA . ILE A 1 551 ? 24.368 17.169 -29.810 1.00 85.44 551 ILE A CA 1
ATOM 4410 C C . ILE A 1 551 ? 24.342 15.705 -29.366 1.00 85.44 551 ILE A C 1
ATOM 4412 O O . ILE A 1 551 ? 24.775 14.837 -30.124 1.00 85.44 551 ILE A O 1
ATOM 4416 N N . THR A 1 552 ? 23.811 15.411 -28.175 1.00 89.00 552 THR A N 1
ATOM 4417 C CA . THR A 1 552 ? 23.739 14.042 -27.649 1.00 89.00 552 THR A CA 1
ATOM 4418 C C . THR A 1 552 ? 22.930 13.140 -28.574 1.00 89.00 552 THR A C 1
ATOM 4420 O O . THR A 1 552 ? 23.377 12.037 -28.873 1.00 89.00 552 THR A O 1
ATOM 4423 N N . THR A 1 553 ? 21.791 13.606 -29.096 1.00 90.62 553 THR A N 1
ATOM 4424 C CA . THR A 1 553 ? 20.983 12.812 -30.034 1.00 90.62 553 THR A CA 1
ATOM 4425 C C . THR A 1 553 ? 21.756 12.515 -31.316 1.00 90.62 553 THR A C 1
ATOM 4427 O O . THR A 1 553 ? 21.740 11.376 -31.771 1.00 90.62 553 THR A O 1
ATOM 4430 N N . ILE A 1 554 ? 22.489 13.483 -31.878 1.00 88.06 554 ILE A N 1
ATOM 4431 C CA . ILE A 1 554 ? 23.299 13.249 -33.086 1.00 88.06 554 ILE A CA 1
ATOM 4432 C C . ILE A 1 554 ? 24.451 12.269 -32.812 1.00 88.06 554 ILE A C 1
ATOM 4434 O O . ILE A 1 554 ? 24.689 11.372 -33.621 1.00 88.06 554 ILE A O 1
ATOM 4438 N N . LEU A 1 555 ? 25.133 12.396 -31.669 1.00 88.94 555 LEU A N 1
ATOM 4439 C CA . LEU A 1 555 ? 26.207 11.481 -31.268 1.00 88.94 555 LEU A CA 1
ATOM 4440 C C . LEU A 1 555 ? 25.687 10.044 -31.092 1.00 88.94 555 LEU A C 1
ATOM 4442 O O . LEU A 1 555 ? 26.294 9.099 -31.594 1.00 88.94 555 LEU A O 1
ATOM 4446 N N . VAL A 1 556 ? 24.538 9.882 -30.430 1.00 92.12 556 VAL A N 1
ATOM 4447 C CA . VAL A 1 556 ? 23.857 8.585 -30.297 1.00 92.12 556 VAL A CA 1
ATOM 4448 C C . VAL A 1 556 ? 23.426 8.062 -31.669 1.00 92.12 556 VAL A C 1
ATOM 4450 O O . VAL A 1 556 ? 23.600 6.881 -31.947 1.00 92.12 556 VAL A O 1
ATOM 4453 N N . GLY A 1 557 ? 22.947 8.929 -32.563 1.00 91.69 557 GLY A N 1
ATOM 4454 C CA . GLY A 1 557 ? 22.635 8.573 -33.948 1.00 91.69 557 GLY A CA 1
ATOM 4455 C C . GLY A 1 557 ? 23.829 7.980 -34.689 1.00 91.69 557 GLY A C 1
ATOM 4456 O O . GLY A 1 557 ? 23.707 6.933 -35.321 1.00 91.69 557 GLY A O 1
ATOM 4457 N N . LEU A 1 558 ? 25.007 8.596 -34.559 1.00 91.19 558 LEU A N 1
ATOM 4458 C CA . LEU A 1 558 ? 26.244 8.063 -35.130 1.00 91.19 558 LEU A CA 1
ATOM 4459 C C . LEU A 1 558 ? 26.567 6.664 -34.591 1.00 91.19 558 LEU A C 1
ATOM 4461 O O . LEU A 1 558 ? 26.957 5.794 -35.374 1.00 91.19 558 LEU A O 1
ATOM 4465 N N . LEU A 1 559 ? 26.374 6.425 -33.290 1.00 92.31 559 LEU A N 1
ATOM 4466 C CA . LEU A 1 559 ? 26.543 5.097 -32.695 1.00 92.31 559 LEU A CA 1
ATOM 4467 C C . LEU A 1 559 ? 25.530 4.092 -33.262 1.00 92.31 559 LEU A C 1
ATOM 4469 O O . LEU A 1 559 ? 25.925 2.980 -33.611 1.00 92.31 559 LEU A O 1
ATOM 4473 N N . VAL A 1 560 ? 24.257 4.477 -33.400 1.00 93.31 560 VAL A N 1
ATOM 4474 C CA . VAL A 1 560 ? 23.192 3.624 -33.958 1.00 93.31 560 VAL A CA 1
ATOM 4475 C C . VAL A 1 560 ? 23.549 3.191 -35.379 1.00 93.31 560 VAL A C 1
ATOM 4477 O O . VAL A 1 560 ? 23.618 1.992 -35.646 1.00 93.31 560 VAL A O 1
ATOM 4480 N N . PHE A 1 561 ? 23.867 4.134 -36.273 1.00 92.69 561 PHE A N 1
ATOM 4481 C CA . PHE A 1 561 ? 24.246 3.812 -37.656 1.00 92.69 561 PHE A CA 1
ATOM 4482 C C . PHE A 1 561 ? 25.536 2.987 -37.736 1.00 92.69 561 PHE A C 1
ATOM 4484 O O . PHE A 1 561 ? 25.614 2.042 -38.521 1.00 92.69 561 PHE A O 1
ATOM 4491 N N . SER A 1 562 ? 26.526 3.294 -36.892 1.00 93.19 562 SER A N 1
ATOM 4492 C CA . SER A 1 562 ? 27.756 2.497 -36.796 1.00 93.19 562 SER A CA 1
ATOM 4493 C C . SER A 1 562 ? 27.453 1.060 -36.364 1.00 93.19 562 SER A C 1
ATOM 4495 O O . SER A 1 562 ? 28.005 0.119 -36.925 1.00 93.19 562 SER A O 1
ATOM 4497 N N . SER A 1 563 ? 26.531 0.875 -35.418 1.00 91.81 563 SER A N 1
ATOM 4498 C CA . SER A 1 563 ? 26.153 -0.441 -34.895 1.00 91.81 563 SER A CA 1
ATOM 4499 C C . SER A 1 563 ? 25.355 -1.269 -35.900 1.00 91.81 563 SER A C 1
ATOM 4501 O O . SER A 1 563 ? 25.577 -2.472 -35.986 1.00 91.81 563 SER A O 1
ATOM 4503 N N . VAL A 1 564 ? 24.495 -0.644 -36.714 1.00 91.62 564 VAL A N 1
ATOM 4504 C CA . VAL A 1 564 ? 23.816 -1.316 -37.841 1.00 91.62 564 VAL A CA 1
ATOM 4505 C C . VAL A 1 564 ? 24.844 -1.906 -38.812 1.00 91.62 564 VAL A C 1
ATOM 4507 O O . VAL A 1 564 ? 24.729 -3.069 -39.200 1.00 91.62 564 VAL A O 1
ATOM 4510 N N . VAL A 1 565 ? 25.883 -1.138 -39.167 1.00 91.25 565 VAL A N 1
ATOM 4511 C CA . VAL A 1 565 ? 26.957 -1.630 -40.045 1.00 91.25 565 VAL A CA 1
ATOM 4512 C C . VAL A 1 565 ? 27.784 -2.715 -39.374 1.00 91.25 565 VAL A C 1
ATOM 4514 O O . VAL A 1 565 ? 28.022 -3.741 -39.999 1.00 91.25 565 VAL A O 1
ATOM 4517 N N . VAL A 1 566 ? 28.179 -2.541 -38.111 1.00 91.50 566 VAL A N 1
ATOM 4518 C CA . VAL A 1 566 ? 28.940 -3.563 -37.369 1.00 91.50 566 VAL A CA 1
ATOM 4519 C C . VAL A 1 566 ? 28.176 -4.889 -37.312 1.00 91.50 566 VAL A C 1
ATOM 4521 O O . VAL A 1 566 ? 28.767 -5.934 -37.578 1.00 91.50 566 VAL A O 1
ATOM 4524 N N . ARG A 1 567 ? 26.861 -4.862 -37.052 1.00 90.06 567 ARG A N 1
ATOM 4525 C CA . ARG A 1 567 ? 26.021 -6.071 -37.074 1.00 90.06 567 ARG A CA 1
ATOM 4526 C C . ARG A 1 567 ? 25.943 -6.700 -38.467 1.00 90.06 567 ARG A C 1
ATOM 4528 O O . ARG A 1 567 ? 26.087 -7.912 -38.593 1.00 90.06 567 ARG A O 1
ATOM 4535 N N . GLY A 1 568 ? 25.787 -5.886 -39.513 1.00 89.25 568 GLY A N 1
ATOM 4536 C CA . GLY A 1 568 ? 25.784 -6.372 -40.896 1.00 89.25 568 GLY A CA 1
ATOM 4537 C C . GLY A 1 568 ? 27.110 -7.018 -41.300 1.00 89.25 568 GLY A C 1
ATOM 4538 O O . GLY A 1 568 ? 27.119 -8.095 -41.893 1.00 89.25 568 GLY A O 1
ATOM 4539 N N . LEU A 1 569 ? 28.236 -6.402 -40.934 1.00 90.12 569 LEU A N 1
ATOM 4540 C CA . LEU A 1 569 ? 29.569 -6.949 -41.191 1.00 90.12 569 LEU A CA 1
ATOM 4541 C C . LEU A 1 569 ? 29.814 -8.249 -40.426 1.00 90.12 569 LEU A C 1
ATOM 4543 O O . LEU A 1 569 ? 30.398 -9.178 -40.980 1.00 90.12 569 LEU A O 1
ATOM 4547 N N . HIS A 1 570 ? 29.345 -8.334 -39.180 1.00 89.62 570 HIS A N 1
ATOM 4548 C CA . HIS A 1 570 ? 29.433 -9.562 -38.400 1.00 89.62 570 HIS A CA 1
ATOM 4549 C C . HIS A 1 570 ? 28.685 -10.707 -39.088 1.00 89.62 570 HIS A C 1
ATOM 4551 O O . HIS A 1 570 ? 29.249 -11.783 -39.258 1.00 89.62 570 HIS A O 1
ATOM 4557 N N . TYR A 1 571 ? 27.465 -10.457 -39.567 1.00 87.31 571 TYR A N 1
ATOM 4558 C CA . TYR A 1 571 ? 26.661 -11.482 -40.229 1.00 87.31 571 TYR A CA 1
ATOM 4559 C C . TYR A 1 571 ? 27.237 -11.932 -41.585 1.00 87.31 571 TYR A C 1
ATOM 4561 O O . TYR A 1 571 ? 27.307 -13.128 -41.855 1.00 87.31 571 TYR A O 1
ATOM 4569 N N . TYR A 1 572 ? 27.674 -11.001 -42.443 1.00 88.56 572 TYR A N 1
ATOM 4570 C CA . TYR A 1 572 ? 28.134 -11.342 -43.802 1.00 88.56 572 TYR A CA 1
ATOM 4571 C C . TYR A 1 572 ? 29.627 -11.676 -43.912 1.00 88.56 572 TYR A C 1
ATOM 4573 O O . TYR A 1 572 ? 30.012 -12.449 -44.787 1.00 88.56 572 TYR A O 1
ATOM 4581 N N . TRP A 1 573 ? 30.473 -11.096 -43.059 1.00 86.94 573 TRP A N 1
ATOM 4582 C CA . TRP A 1 573 ? 31.936 -11.224 -43.124 1.00 86.94 573 TRP A CA 1
ATOM 4583 C C . TRP A 1 573 ? 32.561 -11.788 -41.839 1.00 86.94 573 TRP A C 1
ATOM 4585 O O . TRP A 1 573 ? 33.786 -11.784 -41.718 1.00 86.94 573 TRP A O 1
ATOM 4595 N N . ALA A 1 574 ? 31.755 -12.270 -40.883 1.00 87.75 574 ALA A N 1
ATOM 4596 C CA . ALA A 1 574 ? 32.214 -12.849 -39.613 1.00 87.75 574 ALA A CA 1
ATOM 4597 C C . ALA A 1 574 ? 33.173 -11.932 -38.819 1.00 87.75 574 ALA A C 1
ATOM 4599 O O . ALA A 1 574 ? 34.054 -12.391 -38.091 1.00 87.75 574 ALA A O 1
ATOM 4600 N N . THR A 1 575 ? 33.029 -10.610 -38.965 1.00 89.50 575 THR A N 1
ATOM 4601 C CA . THR A 1 575 ? 33.846 -9.618 -38.248 1.00 89.50 575 THR A CA 1
ATOM 4602 C C . THR A 1 575 ? 33.435 -9.508 -36.778 1.00 89.50 575 THR A C 1
ATOM 4604 O O . THR A 1 575 ? 32.275 -9.753 -36.474 1.00 89.50 575 THR A O 1
ATOM 4607 N N . PRO A 1 576 ? 34.298 -9.076 -35.846 1.00 89.38 576 PRO A N 1
ATOM 4608 C CA . PRO A 1 576 ? 33.919 -8.958 -34.436 1.00 89.38 576 PRO A CA 1
ATOM 4609 C C . PRO A 1 576 ? 32.815 -7.915 -34.176 1.00 89.38 576 PRO A C 1
ATOM 4611 O O . PRO A 1 576 ? 32.811 -6.842 -34.782 1.00 89.38 576 PRO A O 1
ATOM 4614 N N . LEU A 1 577 ? 31.921 -8.218 -33.226 1.00 88.81 577 LEU A N 1
ATOM 4615 C CA . LEU A 1 577 ? 30.958 -7.272 -32.636 1.00 88.81 577 LEU A CA 1
ATOM 4616 C C . LEU A 1 577 ? 31.647 -6.328 -31.632 1.00 88.81 577 LEU A C 1
ATOM 4618 O O . LEU A 1 577 ? 32.838 -6.487 -31.347 1.00 88.81 577 LEU A O 1
ATOM 4622 N N . TRP A 1 578 ? 30.911 -5.336 -31.106 1.00 87.56 578 TRP A N 1
ATOM 4623 C CA . TRP A 1 578 ? 31.423 -4.286 -30.208 1.00 87.56 578 TRP A CA 1
ATOM 4624 C C . TRP A 1 578 ? 32.226 -4.846 -29.026 1.00 87.56 578 TRP A C 1
ATOM 4626 O O . TRP A 1 578 ? 31.685 -5.268 -28.012 1.00 87.56 578 TRP A O 1
ATOM 4636 N N . SER A 1 579 ? 33.550 -4.845 -29.184 1.00 87.38 579 SER A N 1
ATOM 4637 C CA . SER A 1 579 ? 34.533 -5.392 -28.249 1.00 87.38 579 SER A CA 1
ATOM 4638 C C . SER A 1 579 ? 35.928 -4.846 -28.586 1.00 87.38 579 SER A C 1
ATOM 4640 O O . SER A 1 579 ? 36.103 -4.114 -29.565 1.00 87.38 579 SER A O 1
ATOM 4642 N N . ALA A 1 580 ? 36.949 -5.204 -27.800 1.00 85.81 580 ALA A N 1
ATOM 4643 C CA . ALA A 1 580 ? 38.322 -4.741 -28.025 1.00 85.81 580 ALA A CA 1
ATOM 4644 C C . ALA A 1 580 ? 38.881 -5.120 -29.416 1.00 85.81 580 ALA A C 1
ATOM 4646 O O . ALA A 1 580 ? 39.729 -4.408 -29.950 1.00 85.81 580 ALA A O 1
ATOM 4647 N N . SER A 1 581 ? 38.380 -6.195 -30.034 1.00 86.12 581 SER A N 1
ATOM 4648 C CA . SER A 1 581 ? 38.851 -6.697 -31.333 1.00 86.12 581 SER A CA 1
ATOM 4649 C C . SER A 1 581 ? 38.356 -5.890 -32.540 1.00 86.12 581 SER A C 1
ATOM 4651 O O . SER A 1 581 ? 38.922 -6.012 -33.626 1.00 86.12 581 SER A O 1
ATOM 4653 N N . ILE A 1 582 ? 37.362 -5.005 -32.380 1.00 86.75 582 ILE A N 1
ATOM 4654 C CA . ILE A 1 582 ? 36.963 -4.078 -33.455 1.00 86.75 582 ILE A CA 1
ATOM 4655 C C . ILE A 1 582 ? 38.116 -3.147 -33.835 1.00 86.75 582 ILE A C 1
ATOM 4657 O O . ILE A 1 582 ? 38.293 -2.811 -35.007 1.00 86.75 582 ILE A O 1
ATOM 4661 N N . TRP A 1 583 ? 38.914 -2.726 -32.855 1.00 83.75 583 TRP A N 1
ATOM 4662 C CA . TRP A 1 583 ? 39.984 -1.750 -33.060 1.00 83.75 583 TRP A CA 1
ATOM 4663 C C . TRP A 1 583 ? 41.173 -2.306 -33.843 1.00 83.75 583 TRP A C 1
ATOM 4665 O O . TRP A 1 583 ? 41.959 -1.531 -34.380 1.00 83.75 583 TRP A O 1
ATOM 4675 N N . THR A 1 584 ? 41.284 -3.629 -33.960 1.00 82.75 584 THR A N 1
ATOM 4676 C CA . THR A 1 584 ? 42.335 -4.302 -34.733 1.00 82.75 584 THR A CA 1
ATOM 4677 C C . THR A 1 584 ? 41.843 -4.825 -36.084 1.00 82.75 584 THR A C 1
ATOM 4679 O O . THR A 1 584 ? 42.660 -5.164 -36.938 1.00 82.75 584 THR A O 1
ATOM 4682 N N . ASN A 1 585 ? 40.525 -4.869 -36.319 1.00 86.75 585 ASN A N 1
ATOM 4683 C CA . ASN A 1 585 ? 39.955 -5.379 -37.563 1.00 86.75 585 ASN A CA 1
ATOM 4684 C C . ASN A 1 585 ? 39.863 -4.288 -38.648 1.00 86.75 585 ASN A C 1
ATOM 4686 O O . ASN A 1 585 ? 39.047 -3.368 -38.563 1.00 86.75 585 ASN A O 1
ATOM 4690 N N . GLY A 1 586 ? 40.662 -4.428 -39.709 1.00 84.19 586 GLY A N 1
ATOM 4691 C CA . GLY A 1 586 ? 40.724 -3.445 -40.796 1.00 84.19 586 GLY A CA 1
ATOM 4692 C C . GLY A 1 586 ? 39.448 -3.313 -41.635 1.00 84.19 586 GLY A C 1
ATOM 4693 O O . GLY A 1 586 ? 39.160 -2.221 -42.120 1.00 84.19 586 GLY A O 1
ATOM 4694 N N . VAL A 1 587 ? 38.651 -4.380 -41.780 1.00 87.19 587 VAL A N 1
ATOM 4695 C CA . VAL A 1 587 ? 37.389 -4.344 -42.549 1.00 87.19 587 VAL A CA 1
ATOM 4696 C C . VAL A 1 587 ? 36.337 -3.515 -41.812 1.00 87.19 587 VAL A C 1
ATOM 4698 O O . VAL A 1 587 ? 35.656 -2.685 -42.421 1.00 87.19 587 VAL A O 1
ATOM 4701 N N . VAL A 1 588 ? 36.242 -3.688 -40.490 1.00 88.56 588 VAL A N 1
ATOM 4702 C CA . VAL A 1 588 ? 35.327 -2.903 -39.650 1.00 88.56 588 VAL A CA 1
ATOM 4703 C C . VAL A 1 588 ? 35.748 -1.436 -39.623 1.00 88.56 588 VAL A C 1
ATOM 4705 O O . VAL A 1 588 ? 34.903 -0.560 -39.806 1.00 88.56 588 VAL A O 1
ATOM 4708 N N . GLN A 1 589 ? 37.044 -1.147 -39.460 1.00 88.50 589 GLN A N 1
ATOM 4709 C CA . GLN A 1 589 ? 37.520 0.239 -39.435 1.00 88.50 589 GLN A CA 1
ATOM 4710 C C . GLN A 1 589 ? 37.262 0.978 -40.749 1.00 88.50 589 GLN A C 1
ATOM 4712 O O . GLN A 1 589 ? 36.695 2.071 -40.692 1.00 88.50 589 GLN A O 1
ATOM 4717 N N . LEU A 1 590 ? 37.574 0.360 -41.897 1.00 87.88 590 LEU A N 1
ATOM 4718 C CA . LEU A 1 590 ? 37.283 0.909 -43.228 1.00 87.88 590 LEU A CA 1
ATOM 4719 C C . LEU A 1 590 ? 35.787 1.180 -43.409 1.00 87.88 590 LEU A C 1
ATOM 4721 O O . LEU A 1 590 ? 35.382 2.240 -43.881 1.00 87.88 590 LEU A O 1
ATOM 4725 N N . SER A 1 591 ? 34.939 0.230 -43.025 1.00 90.12 591 SER A N 1
ATOM 4726 C CA . SER A 1 591 ? 33.492 0.383 -43.192 1.00 90.12 591 SER A CA 1
ATOM 4727 C C . SER A 1 591 ? 32.938 1.511 -42.317 1.00 90.12 591 SER A C 1
ATOM 4729 O O . SER A 1 591 ? 32.082 2.278 -42.757 1.00 90.12 591 SER A O 1
ATOM 4731 N N . LEU A 1 592 ? 33.461 1.661 -41.094 1.00 90.12 592 LEU A N 1
ATOM 4732 C CA . LEU A 1 592 ? 33.108 2.763 -40.199 1.00 90.12 592 LEU A CA 1
ATOM 4733 C C . LEU A 1 592 ? 33.612 4.117 -40.716 1.00 90.12 592 LEU A C 1
ATOM 4735 O O . LEU A 1 592 ? 32.871 5.094 -40.625 1.00 90.12 592 LEU A O 1
ATOM 4739 N N . THR A 1 593 ? 34.835 4.209 -41.259 1.00 89.31 593 THR A N 1
ATOM 4740 C CA . THR A 1 593 ? 35.331 5.471 -41.843 1.00 89.31 593 THR A CA 1
ATOM 4741 C C . THR A 1 593 ? 34.485 5.881 -43.040 1.00 89.31 593 THR A C 1
ATOM 4743 O O . THR A 1 593 ? 34.028 7.023 -43.094 1.00 89.31 593 THR A O 1
ATOM 4746 N N . LEU A 1 594 ? 34.187 4.946 -43.942 1.00 89.75 594 LEU A N 1
ATOM 4747 C CA . LEU A 1 594 ? 33.339 5.197 -45.103 1.00 89.75 594 LEU A CA 1
ATOM 4748 C C . LEU A 1 594 ? 31.920 5.619 -44.690 1.00 89.75 594 LEU A C 1
ATOM 4750 O O . LEU A 1 594 ? 31.398 6.596 -45.229 1.00 89.75 594 LEU A 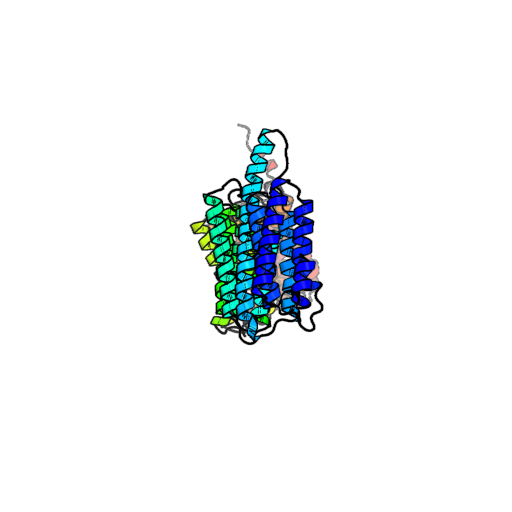O 1
ATOM 4754 N N . LEU A 1 595 ? 31.321 4.969 -43.682 1.00 92.19 595 LEU A N 1
ATOM 4755 C CA . LEU A 1 595 ? 30.018 5.382 -43.146 1.00 92.19 595 LEU A CA 1
ATOM 4756 C C . LEU A 1 595 ? 30.057 6.804 -42.581 1.00 92.19 595 LEU A C 1
ATOM 4758 O O . LEU A 1 595 ? 29.174 7.603 -42.890 1.00 92.19 595 LEU A O 1
ATOM 4762 N N . TRP A 1 596 ? 31.057 7.139 -41.763 1.00 92.69 596 TRP A N 1
ATOM 4763 C CA . TRP A 1 596 ? 31.151 8.463 -41.136 1.00 92.69 596 TRP A CA 1
ATOM 4764 C C . TRP A 1 596 ? 31.359 9.569 -42.172 1.00 92.69 596 TRP A C 1
ATOM 4766 O O . TRP A 1 596 ? 30.777 10.644 -42.043 1.00 92.69 596 TRP A O 1
ATOM 4776 N N . VAL A 1 597 ? 32.127 9.292 -43.227 1.00 90.88 597 VAL A N 1
ATOM 4777 C CA . VAL A 1 597 ? 32.328 10.200 -44.363 1.00 90.88 597 VAL A CA 1
ATOM 4778 C C . VAL A 1 597 ? 31.028 10.427 -45.136 1.00 90.88 597 VAL A C 1
ATOM 4780 O O . VAL A 1 597 ? 30.675 11.575 -45.410 1.00 90.88 597 VAL A O 1
ATOM 4783 N N . ILE A 1 598 ? 30.284 9.360 -45.450 1.00 91.19 598 ILE A N 1
ATOM 4784 C CA . ILE A 1 598 ? 28.978 9.470 -46.119 1.00 91.19 598 ILE A CA 1
ATOM 4785 C C . ILE A 1 598 ? 27.992 10.242 -45.239 1.00 91.19 598 ILE A C 1
ATOM 4787 O O . ILE A 1 598 ? 27.293 11.130 -45.727 1.00 91.19 598 ILE A O 1
ATOM 4791 N N . LEU A 1 599 ? 27.955 9.956 -43.936 1.00 91.12 599 LEU A N 1
ATOM 4792 C CA . LEU A 1 599 ? 27.078 10.652 -42.999 1.00 91.12 599 LEU A CA 1
ATOM 4793 C C . LEU A 1 599 ? 27.440 12.141 -42.902 1.00 91.12 599 LEU A C 1
ATOM 4795 O O . LEU A 1 599 ? 26.547 12.988 -42.938 1.00 91.12 599 LEU A O 1
ATOM 4799 N N . ALA A 1 600 ? 28.733 12.478 -42.856 1.00 89.81 600 ALA A N 1
ATOM 4800 C CA . ALA A 1 600 ? 29.206 13.860 -42.897 1.00 89.81 600 ALA A CA 1
ATOM 4801 C C . ALA A 1 600 ? 28.795 14.567 -44.199 1.00 89.81 600 ALA A C 1
ATOM 4803 O O . ALA A 1 600 ? 28.302 15.697 -44.148 1.00 89.81 600 ALA A O 1
ATOM 4804 N N . PHE A 1 601 ? 28.926 13.902 -45.352 1.00 90.19 601 PHE A N 1
ATOM 4805 C CA . PHE A 1 601 ? 28.465 14.417 -46.646 1.00 90.19 601 PHE A CA 1
ATOM 4806 C C . PHE A 1 601 ? 26.954 14.681 -46.668 1.00 90.19 601 PHE A C 1
ATOM 4808 O O . PHE A 1 601 ? 26.521 15.759 -47.080 1.00 90.19 601 PHE A O 1
ATOM 4815 N N . VAL A 1 602 ? 26.141 13.742 -46.176 1.00 89.69 602 VAL A N 1
ATOM 4816 C CA . VAL A 1 602 ? 24.681 13.907 -46.098 1.00 89.69 602 VAL A CA 1
ATOM 4817 C C . VAL A 1 602 ? 24.313 15.066 -45.170 1.00 89.69 602 VAL A C 1
ATOM 4819 O O . VAL A 1 602 ? 23.505 15.914 -45.552 1.00 89.69 602 VAL A O 1
ATOM 4822 N N . LEU A 1 603 ? 24.927 15.156 -43.985 1.00 87.12 603 LEU A N 1
ATOM 4823 C CA . LEU A 1 603 ? 24.664 16.224 -43.014 1.00 87.12 603 LEU A CA 1
ATOM 4824 C C . LEU A 1 603 ? 25.043 17.609 -43.559 1.00 87.12 603 LEU A C 1
ATOM 4826 O O . LEU A 1 603 ? 24.245 18.545 -43.470 1.00 87.12 603 LEU A O 1
ATOM 4830 N N . THR A 1 604 ? 26.230 17.752 -44.151 1.00 87.75 604 THR A N 1
ATOM 4831 C CA . THR A 1 604 ? 26.707 19.020 -44.743 1.00 87.75 604 THR A CA 1
ATOM 4832 C C . THR A 1 604 ? 25.883 19.432 -45.965 1.00 87.75 604 THR A C 1
ATOM 4834 O O . THR A 1 604 ? 25.479 20.590 -46.074 1.00 87.75 604 THR A O 1
ATOM 4837 N N . THR A 1 605 ? 25.522 18.489 -46.835 1.00 86.69 605 THR A N 1
ATOM 4838 C CA . THR A 1 605 ? 24.688 18.774 -48.013 1.00 86.69 605 THR A CA 1
ATOM 4839 C C . THR A 1 605 ? 23.257 19.143 -47.617 1.00 86.69 605 THR A C 1
ATOM 4841 O O . THR A 1 605 ? 22.703 20.129 -48.107 1.00 86.69 605 THR A O 1
ATOM 4844 N N . TYR A 1 606 ? 22.643 18.386 -46.702 1.00 85.56 606 TYR A N 1
ATOM 4845 C CA . TYR A 1 606 ? 21.284 18.657 -46.229 1.00 85.56 606 TYR A CA 1
ATOM 4846 C C . TYR A 1 606 ? 21.201 19.991 -45.478 1.00 85.56 606 TYR A C 1
ATOM 4848 O O .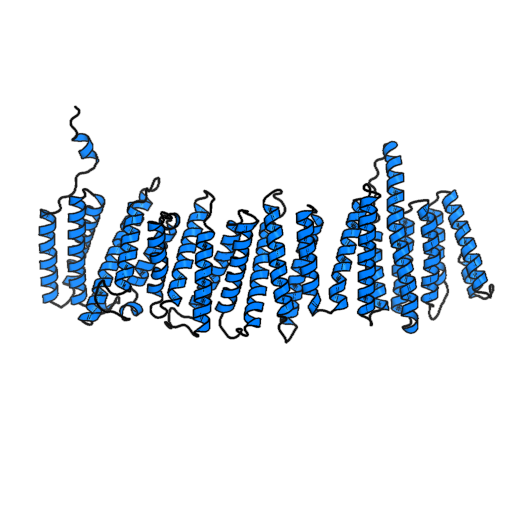 TYR A 1 606 ? 20.280 20.776 -45.706 1.00 85.56 606 TYR A O 1
ATOM 4856 N N . SER A 1 607 ? 22.185 20.282 -44.623 1.00 83.88 607 SER A N 1
ATOM 4857 C CA . SER A 1 607 ? 22.252 21.545 -43.882 1.00 83.88 607 SER A CA 1
ATOM 4858 C C . SER A 1 607 ? 22.452 22.762 -44.784 1.00 83.88 607 SER A C 1
ATOM 4860 O O . SER A 1 607 ? 21.805 23.781 -44.541 1.00 83.88 607 SER A O 1
ATOM 4862 N N . SER A 1 608 ? 23.263 22.651 -45.842 1.00 84.50 608 SER A N 1
ATOM 4863 C CA . SER A 1 608 ? 23.439 23.710 -46.845 1.00 84.50 608 SER A CA 1
ATOM 4864 C C . SER A 1 608 ? 22.138 23.959 -47.626 1.00 84.50 608 SER A C 1
ATOM 4866 O O . SER A 1 608 ? 21.688 25.097 -47.730 1.00 84.50 608 SER A O 1
ATOM 4868 N N . ARG A 1 609 ? 21.429 22.895 -48.045 1.00 84.56 609 ARG A N 1
ATOM 4869 C CA . ARG A 1 609 ? 20.127 23.009 -48.741 1.00 84.56 609 ARG A CA 1
ATOM 4870 C C . ARG A 1 609 ? 19.002 23.575 -47.873 1.00 84.56 609 ARG A C 1
ATOM 4872 O O . ARG A 1 609 ? 18.118 24.255 -48.384 1.00 84.56 609 ARG A O 1
ATOM 4879 N N . LYS A 1 610 ? 18.989 23.259 -46.575 1.00 79.81 610 LYS A N 1
ATOM 4880 C CA . LYS A 1 610 ? 17.963 23.723 -45.623 1.00 79.81 610 LYS A CA 1
ATOM 4881 C C . LYS A 1 610 ? 18.355 25.000 -44.876 1.00 79.81 610 LYS A C 1
ATOM 4883 O O . LYS A 1 610 ? 17.577 25.454 -44.044 1.00 79.81 610 LYS A O 1
ATOM 4888 N N . MET A 1 611 ? 19.526 25.575 -45.163 1.00 78.38 611 MET A N 1
ATOM 4889 C CA . MET A 1 611 ? 20.058 26.777 -44.506 1.00 78.38 611 MET A CA 1
ATOM 4890 C C . MET A 1 611 ? 20.196 26.633 -42.975 1.00 78.38 611 MET A C 1
ATOM 4892 O O . MET A 1 611 ? 20.031 27.592 -42.223 1.00 78.38 611 MET A O 1
ATOM 4896 N N . ILE A 1 612 ? 20.524 25.428 -42.487 1.00 79.06 612 ILE A N 1
ATOM 4897 C CA . ILE A 1 612 ? 20.648 25.124 -41.049 1.00 79.06 612 ILE A CA 1
ATOM 4898 C C . ILE A 1 612 ? 22.128 25.111 -40.649 1.00 79.06 612 ILE A C 1
ATOM 4900 O O . ILE A 1 612 ? 22.791 24.073 -40.672 1.00 79.06 612 ILE A O 1
ATOM 4904 N N . ARG A 1 613 ? 22.654 26.264 -40.223 1.00 80.31 613 ARG A N 1
ATOM 4905 C CA . ARG A 1 613 ? 24.085 26.438 -39.895 1.00 80.31 613 ARG A CA 1
ATOM 4906 C C . ARG A 1 613 ? 24.607 25.500 -38.800 1.00 80.31 613 ARG A C 1
ATOM 4908 O O . ARG A 1 613 ? 25.737 25.035 -38.885 1.00 80.31 613 ARG A O 1
ATOM 4915 N N . GLN A 1 614 ? 23.790 25.192 -37.793 1.00 78.69 614 GLN A N 1
ATOM 4916 C CA . GLN A 1 614 ? 24.178 24.299 -36.690 1.00 78.69 614 GLN A CA 1
ATOM 4917 C C . GLN A 1 614 ? 24.498 22.883 -37.188 1.00 78.69 614 GLN A C 1
ATOM 4919 O O . GLN A 1 614 ? 25.526 22.316 -36.833 1.00 78.69 614 GLN A O 1
ATOM 4924 N N . LEU A 1 615 ? 23.648 22.336 -38.060 1.00 78.25 615 LEU A N 1
ATOM 4925 C CA . LEU A 1 615 ? 23.796 20.981 -38.588 1.00 78.25 615 LEU A CA 1
ATOM 4926 C C . LEU A 1 615 ? 25.008 20.858 -39.529 1.00 78.25 615 LEU A C 1
ATOM 4928 O O . LEU A 1 615 ? 25.642 19.806 -39.578 1.00 78.25 615 LEU A O 1
ATOM 4932 N N . TRP A 1 616 ? 25.371 21.950 -40.212 1.00 86.75 616 TRP A N 1
ATOM 4933 C CA . TRP A 1 616 ? 26.573 22.013 -41.048 1.00 86.75 616 TRP A CA 1
ATOM 4934 C C . TRP A 1 616 ? 27.848 21.854 -40.217 1.00 86.75 616 TRP A C 1
ATOM 4936 O O . TRP A 1 616 ? 28.699 21.030 -40.545 1.00 86.75 616 TRP A O 1
ATOM 4946 N N . PHE A 1 617 ? 27.950 22.576 -39.093 1.00 85.38 617 PHE A N 1
ATOM 4947 C CA . PHE A 1 617 ? 29.100 22.454 -38.191 1.00 85.38 617 PHE A CA 1
ATOM 4948 C C . PHE A 1 617 ? 29.219 21.062 -37.570 1.00 85.38 617 PHE A C 1
ATOM 4950 O O . PHE A 1 617 ? 30.334 20.587 -37.384 1.00 85.38 617 PHE A O 1
ATOM 4957 N N . VAL A 1 618 ? 28.101 20.382 -37.298 1.00 84.75 618 VAL A N 1
ATOM 4958 C CA . VAL A 1 618 ? 28.135 18.993 -36.815 1.00 84.75 618 VAL A CA 1
ATOM 4959 C C . VAL A 1 618 ? 28.696 18.047 -37.882 1.00 84.75 618 VAL A C 1
ATOM 4961 O O . VAL A 1 618 ? 29.543 17.212 -37.571 1.00 84.75 618 VAL A O 1
ATOM 4964 N N . GLY A 1 619 ? 28.295 18.210 -39.147 1.00 86.38 619 GLY A N 1
ATOM 4965 C CA . GLY A 1 619 ? 28.868 17.449 -40.262 1.00 86.38 619 GLY A CA 1
ATOM 4966 C C . GLY A 1 619 ? 30.363 17.728 -40.475 1.00 86.38 619 GLY A C 1
ATOM 4967 O O . GLY A 1 619 ? 31.141 16.795 -40.667 1.00 86.38 619 GLY A O 1
ATOM 4968 N N . ALA A 1 620 ? 30.788 18.990 -40.365 1.00 87.25 620 ALA A N 1
ATOM 4969 C CA . ALA A 1 620 ? 32.200 19.373 -40.442 1.00 87.25 620 ALA A CA 1
ATOM 4970 C C . ALA A 1 620 ? 33.028 18.818 -39.265 1.00 87.25 620 ALA A C 1
ATOM 4972 O O . ALA A 1 620 ? 34.139 18.330 -39.465 1.00 87.25 620 ALA A O 1
ATOM 4973 N N . ALA A 1 621 ? 32.482 18.836 -38.045 1.00 88.81 621 ALA A N 1
ATOM 4974 C CA . ALA A 1 621 ? 33.120 18.241 -36.872 1.00 88.81 621 ALA A CA 1
ATOM 4975 C C . ALA A 1 621 ? 33.285 16.722 -37.029 1.00 88.81 621 ALA A C 1
ATOM 4977 O O . ALA A 1 621 ? 34.353 16.190 -36.730 1.00 88.81 621 ALA A O 1
ATOM 4978 N N . LEU A 1 622 ? 32.267 16.033 -37.560 1.00 89.50 622 LEU A N 1
ATOM 4979 C CA . LEU A 1 622 ? 32.347 14.606 -37.877 1.00 89.50 622 LEU A CA 1
ATOM 4980 C C . LEU A 1 622 ? 33.456 14.310 -38.899 1.00 89.50 622 LEU A C 1
ATOM 4982 O O . LEU A 1 622 ? 34.230 13.376 -38.709 1.00 89.50 622 LEU A O 1
ATOM 4986 N N . LEU A 1 623 ? 33.580 15.130 -39.943 1.00 88.69 623 LEU A N 1
ATOM 4987 C CA . LEU A 1 623 ? 34.663 15.027 -40.925 1.00 88.69 623 LEU A CA 1
ATOM 4988 C C . LEU A 1 623 ? 36.038 15.210 -40.256 1.00 88.69 623 LEU A C 1
ATOM 4990 O O . LEU A 1 623 ? 36.943 14.413 -40.495 1.00 88.69 623 LEU A O 1
ATOM 4994 N N . GLY A 1 624 ? 36.179 16.187 -39.356 1.00 88.38 624 GLY A N 1
ATOM 4995 C CA . GLY A 1 624 ? 37.393 16.368 -38.553 1.00 88.38 624 GLY A CA 1
ATOM 4996 C C . GLY A 1 624 ? 37.740 15.143 -37.696 1.00 88.38 624 GLY A C 1
ATOM 4997 O O . GLY A 1 624 ? 38.898 14.726 -37.663 1.00 88.38 624 GLY A O 1
ATOM 4998 N N . ILE A 1 625 ? 36.739 14.513 -37.069 1.00 89.38 625 ILE A N 1
ATOM 4999 C CA . ILE A 1 625 ? 36.910 13.256 -36.317 1.00 89.38 625 ILE A CA 1
ATOM 5000 C C . ILE A 1 625 ? 37.386 12.128 -37.239 1.00 89.38 625 ILE A C 1
ATOM 5002 O O . ILE A 1 625 ? 38.276 11.370 -36.856 1.00 89.38 625 ILE A O 1
ATOM 5006 N N . VAL A 1 626 ? 36.839 12.018 -38.454 1.00 89.25 626 VAL A N 1
ATOM 5007 C CA . VAL A 1 626 ? 37.302 11.030 -39.439 1.00 89.25 626 VAL A CA 1
ATOM 5008 C C . VAL A 1 626 ? 38.765 11.266 -39.799 1.00 89.25 626 VAL A C 1
ATOM 5010 O O . VAL A 1 626 ? 39.538 10.317 -39.774 1.00 89.25 626 VAL A O 1
ATOM 5013 N N . VAL A 1 627 ? 39.170 12.504 -40.101 1.00 87.31 627 VAL A N 1
ATOM 5014 C CA . VAL A 1 627 ? 40.574 12.820 -40.435 1.00 87.31 627 VAL A CA 1
ATOM 5015 C C . VAL A 1 627 ? 41.503 12.419 -39.292 1.00 87.31 627 VAL A C 1
ATOM 5017 O O . VAL A 1 627 ? 42.517 11.759 -39.519 1.00 87.31 627 VAL A O 1
ATOM 5020 N N . LEU A 1 628 ? 41.132 12.755 -38.055 1.00 87.88 628 LEU A N 1
ATOM 5021 C CA . LEU A 1 628 ? 41.896 12.364 -36.875 1.00 87.88 628 LEU A CA 1
ATOM 5022 C C . LEU A 1 628 ? 41.972 10.835 -36.734 1.00 87.88 628 LEU A C 1
ATOM 5024 O O . LEU A 1 628 ? 43.044 10.291 -36.472 1.00 87.88 628 LEU A O 1
ATOM 5028 N N . LYS A 1 629 ? 40.857 10.132 -36.963 1.00 87.12 629 LYS A N 1
ATOM 5029 C CA . LYS A 1 629 ? 40.793 8.666 -36.948 1.00 87.12 629 LYS A CA 1
ATOM 5030 C C . LYS A 1 629 ? 41.705 8.040 -38.008 1.00 87.12 629 LYS A C 1
ATOM 5032 O O . LYS A 1 629 ? 42.424 7.096 -37.685 1.00 87.12 629 LYS A O 1
ATOM 5037 N N . LEU A 1 630 ? 41.710 8.569 -39.233 1.00 84.88 630 LEU A N 1
ATOM 5038 C CA . LEU A 1 630 ? 42.567 8.084 -40.319 1.00 84.88 630 LEU A CA 1
ATOM 5039 C C . LEU A 1 630 ? 44.051 8.154 -39.932 1.00 84.88 630 LEU A C 1
ATOM 5041 O O . LEU A 1 630 ? 44.807 7.229 -40.218 1.00 84.88 630 LEU A O 1
ATOM 5045 N N . ILE A 1 631 ? 44.459 9.227 -39.247 1.00 83.12 631 ILE A N 1
ATOM 5046 C CA . ILE A 1 631 ? 45.844 9.431 -38.805 1.00 83.12 631 ILE A CA 1
ATOM 5047 C C . ILE A 1 631 ? 46.189 8.539 -37.603 1.00 83.12 631 ILE A C 1
ATOM 5049 O O . ILE A 1 631 ? 47.256 7.938 -37.574 1.00 83.12 631 ILE A O 1
ATOM 5053 N N . LEU A 1 632 ? 45.320 8.445 -36.595 1.00 81.62 632 LEU A N 1
ATOM 5054 C CA . LEU A 1 632 ? 45.658 7.757 -35.342 1.00 81.62 632 LEU A CA 1
ATOM 5055 C C . LEU A 1 632 ? 45.476 6.234 -35.413 1.00 81.62 632 LEU A C 1
ATOM 5057 O O . LEU A 1 632 ? 46.302 5.479 -34.900 1.00 81.62 632 LEU A O 1
ATOM 5061 N N . LEU A 1 633 ? 44.382 5.776 -36.023 1.00 76.00 633 LEU A N 1
ATOM 5062 C CA . LEU A 1 633 ? 43.961 4.375 -35.975 1.00 76.00 633 LEU A CA 1
ATOM 5063 C C . LEU A 1 633 ? 44.249 3.643 -37.290 1.00 76.00 633 LEU A C 1
ATOM 5065 O O . LEU A 1 633 ? 44.803 2.548 -37.262 1.00 76.00 633 LEU A O 1
ATOM 5069 N N . ASP A 1 634 ? 43.971 4.250 -38.444 1.00 75.25 634 ASP A N 1
ATOM 5070 C CA . ASP A 1 634 ? 44.148 3.553 -39.730 1.00 75.25 634 ASP A CA 1
ATOM 5071 C C . ASP A 1 634 ? 45.627 3.511 -40.187 1.00 75.25 634 ASP A C 1
ATOM 5073 O O . ASP A 1 634 ? 46.030 2.596 -40.916 1.00 75.25 634 ASP A O 1
ATOM 5077 N N . LEU A 1 635 ? 46.479 4.444 -39.727 1.00 73.94 635 LEU A N 1
ATOM 5078 C CA . LEU A 1 635 ? 47.934 4.397 -39.970 1.00 73.94 635 LEU A CA 1
ATOM 5079 C C . LEU A 1 635 ? 48.661 3.322 -39.147 1.00 73.94 635 LEU A C 1
ATOM 5081 O O . LEU A 1 635 ? 49.740 2.886 -39.556 1.00 73.94 635 LEU A O 1
ATOM 5085 N N . SER A 1 636 ? 48.101 2.881 -38.016 1.00 67.06 636 SER A N 1
ATOM 5086 C CA . SER A 1 636 ? 48.754 1.913 -37.120 1.00 67.06 636 SER A CA 1
ATOM 5087 C C . SER A 1 636 ? 48.438 0.445 -37.450 1.00 67.06 636 SER A C 1
ATOM 5089 O O . SER A 1 636 ? 49.162 -0.444 -37.008 1.00 67.06 636 SER A O 1
ATOM 5091 N N . GLN A 1 637 ? 47.422 0.162 -38.276 1.00 64.00 637 GLN A N 1
ATOM 5092 C CA . GLN A 1 637 ? 47.049 -1.208 -38.667 1.00 64.00 637 GLN A CA 1
ATOM 5093 C C . GLN A 1 637 ? 47.880 -1.751 -39.844 1.00 64.00 637 GLN A C 1
ATOM 5095 O O . GLN A 1 637 ? 48.087 -1.051 -40.830 1.00 64.00 637 GLN A O 1
ATOM 5100 N N . SER A 1 638 ? 48.312 -3.016 -39.796 1.00 53.28 638 SER A N 1
ATOM 5101 C CA . SER A 1 638 ? 49.245 -3.629 -40.766 1.00 53.28 638 SER A CA 1
ATOM 5102 C C . SER A 1 638 ? 48.674 -3.932 -42.165 1.00 53.28 638 SER A C 1
ATOM 5104 O O . SER A 1 638 ? 49.438 -4.254 -43.075 1.00 53.28 638 SER A O 1
ATOM 5106 N N . ALA A 1 639 ? 47.357 -3.820 -42.376 1.00 64.25 639 ALA A N 1
ATOM 5107 C CA . ALA A 1 639 ? 46.719 -4.109 -43.662 1.00 64.25 639 ALA A CA 1
ATOM 5108 C C . ALA A 1 639 ? 46.848 -2.921 -44.639 1.00 64.25 639 ALA A C 1
ATOM 5110 O O . ALA A 1 639 ? 46.132 -1.923 -44.551 1.00 64.25 639 ALA A O 1
ATOM 5111 N N . THR A 1 640 ? 47.766 -3.030 -45.600 1.00 68.19 640 THR A N 1
ATOM 5112 C CA . THR A 1 640 ? 48.090 -1.967 -46.571 1.00 68.19 640 THR A CA 1
ATOM 5113 C C . THR A 1 640 ? 46.937 -1.615 -47.518 1.00 68.19 640 THR A C 1
ATOM 5115 O O . THR A 1 640 ? 46.761 -0.443 -47.845 1.00 68.19 640 THR A O 1
ATOM 5118 N N . LEU A 1 641 ? 46.116 -2.586 -47.933 1.00 76.69 641 LEU A N 1
ATOM 5119 C CA . LEU A 1 641 ? 45.034 -2.365 -48.905 1.00 76.69 641 LEU A CA 1
ATOM 5120 C C . LEU A 1 641 ? 43.848 -1.575 -48.325 1.00 76.69 641 LEU A C 1
ATOM 5122 O O . LEU A 1 641 ? 43.375 -0.623 -48.946 1.00 76.69 641 LEU A O 1
ATOM 5126 N N . THR A 1 642 ? 43.373 -1.940 -47.130 1.00 77.88 642 THR A N 1
ATOM 5127 C CA . THR A 1 642 ? 42.224 -1.274 -46.487 1.00 77.88 642 THR A CA 1
ATOM 5128 C C . THR A 1 642 ? 42.532 0.187 -46.176 1.00 77.88 642 THR A C 1
ATOM 5130 O O . THR A 1 642 ? 41.682 1.057 -46.357 1.00 77.88 642 THR A O 1
ATOM 5133 N N . ARG A 1 643 ? 43.781 0.472 -45.799 1.00 75.62 643 ARG A N 1
ATOM 5134 C CA . ARG A 1 643 ? 44.281 1.826 -45.572 1.00 75.62 643 ARG A CA 1
ATOM 5135 C C . ARG A 1 643 ? 44.170 2.697 -46.827 1.00 75.62 643 ARG A C 1
ATOM 5137 O O . ARG A 1 643 ? 43.580 3.771 -46.761 1.00 75.62 643 ARG A O 1
ATOM 5144 N N . VAL A 1 644 ? 44.701 2.241 -47.966 1.00 80.00 644 VAL A N 1
ATOM 5145 C CA . VAL A 1 644 ? 44.679 3.010 -49.229 1.00 80.00 644 VAL A CA 1
ATOM 5146 C C . VAL A 1 644 ? 43.243 3.336 -49.647 1.00 80.00 644 VAL A C 1
ATOM 5148 O O . VAL A 1 644 ? 42.948 4.480 -49.991 1.00 80.00 644 VAL A O 1
ATOM 5151 N N . ILE A 1 645 ? 42.335 2.361 -49.548 1.00 79.62 645 ILE A N 1
ATOM 5152 C CA . ILE A 1 645 ? 40.918 2.547 -49.891 1.00 79.62 645 ILE A CA 1
ATOM 5153 C C . ILE A 1 645 ? 40.238 3.538 -48.930 1.00 79.62 645 ILE A C 1
ATOM 5155 O O . ILE A 1 645 ? 39.503 4.410 -49.392 1.00 79.62 645 ILE A O 1
ATOM 5159 N N . SER A 1 646 ? 40.516 3.460 -47.622 1.00 80.81 646 SER A N 1
ATOM 5160 C CA . SER A 1 646 ? 39.991 4.395 -46.610 1.00 80.81 646 SER A CA 1
ATOM 5161 C C . SER A 1 646 ? 40.427 5.841 -46.902 1.00 80.81 646 SER A C 1
ATOM 5163 O O . SER A 1 646 ? 39.588 6.743 -46.930 1.00 80.81 646 SER A O 1
ATOM 5165 N N . PHE A 1 647 ? 41.709 6.069 -47.228 1.00 82.81 647 PHE A N 1
ATOM 5166 C CA . PHE A 1 647 ? 42.234 7.404 -47.556 1.00 82.81 647 PHE A CA 1
ATOM 5167 C C . PHE A 1 647 ? 41.683 7.972 -48.868 1.00 82.81 647 PHE A C 1
ATOM 5169 O O . PHE A 1 647 ? 41.270 9.132 -48.897 1.00 82.81 647 PHE A O 1
ATOM 5176 N N . ILE A 1 648 ? 41.652 7.177 -49.945 1.00 85.69 648 ILE A N 1
ATOM 5177 C CA . ILE A 1 648 ? 41.116 7.624 -51.242 1.00 85.69 648 ILE A CA 1
ATOM 5178 C C . ILE A 1 648 ? 39.612 7.896 -51.126 1.00 85.69 648 ILE A C 1
ATOM 5180 O O . ILE A 1 648 ? 39.139 8.935 -51.587 1.00 85.69 648 ILE A O 1
ATOM 5184 N N . GLY A 1 649 ? 38.866 6.997 -50.476 1.00 81.88 649 GLY A N 1
ATOM 5185 C CA . GLY A 1 649 ? 37.426 7.142 -50.272 1.00 81.88 649 GLY A CA 1
ATOM 5186 C C . GLY A 1 649 ? 37.079 8.374 -49.437 1.00 81.88 649 GLY A C 1
ATOM 5187 O O . GLY A 1 649 ? 36.258 9.191 -49.854 1.00 81.88 649 GLY A O 1
ATOM 5188 N N . ALA A 1 650 ? 37.744 8.556 -48.293 1.00 81.94 650 ALA A N 1
ATOM 5189 C CA . ALA A 1 650 ? 37.530 9.721 -47.441 1.00 81.94 650 ALA A CA 1
ATOM 5190 C C . ALA A 1 650 ? 37.933 11.030 -48.138 1.00 81.94 650 ALA A C 1
ATOM 5192 O O . ALA A 1 650 ? 37.137 11.969 -48.177 1.00 81.94 650 ALA A O 1
ATOM 5193 N N . GLY A 1 651 ? 39.128 11.084 -48.738 1.00 83.31 651 GLY A N 1
ATOM 5194 C CA . GLY A 1 651 ? 39.633 12.277 -49.425 1.00 83.31 651 GLY A CA 1
ATOM 5195 C C . GLY A 1 651 ? 38.787 12.681 -50.636 1.00 83.31 651 GLY A C 1
ATOM 5196 O O . GLY A 1 651 ? 38.510 13.867 -50.828 1.00 83.31 651 GLY A O 1
ATOM 5197 N N . GLY A 1 652 ? 38.302 11.706 -51.411 1.00 85.44 652 GLY A N 1
ATOM 5198 C CA . GLY A 1 652 ? 37.408 11.954 -52.542 1.00 85.44 652 GLY A CA 1
ATOM 5199 C C . GLY A 1 652 ? 36.091 12.603 -52.115 1.00 85.44 652 GLY A C 1
ATOM 5200 O O . GLY A 1 652 ? 35.678 13.610 -52.690 1.00 85.44 652 GLY A O 1
ATOM 5201 N N . VAL A 1 653 ? 35.454 12.094 -51.059 1.00 83.56 653 VAL A N 1
ATOM 5202 C CA . VAL A 1 653 ? 34.207 12.690 -50.554 1.00 83.56 653 VAL A CA 1
ATOM 5203 C C . VAL A 1 653 ? 34.445 14.070 -49.935 1.00 83.56 653 VAL A C 1
ATOM 5205 O O . VAL A 1 653 ? 33.597 14.946 -50.087 1.00 83.56 653 VAL A O 1
ATOM 5208 N N . MET A 1 654 ? 35.597 14.322 -49.302 1.00 83.88 654 MET A N 1
ATOM 5209 C CA . MET A 1 654 ? 35.938 15.659 -48.790 1.00 83.88 654 MET A CA 1
ATOM 5210 C C . MET A 1 654 ? 36.007 16.713 -49.905 1.00 83.88 654 MET A C 1
ATOM 5212 O O . MET A 1 654 ? 35.484 17.814 -49.728 1.00 83.88 654 MET A O 1
ATOM 5216 N N . LEU A 1 655 ? 36.574 16.370 -51.069 1.00 85.00 655 LEU A N 1
ATOM 5217 C CA . LEU A 1 655 ? 36.562 17.245 -52.251 1.00 85.00 655 LEU A CA 1
ATOM 5218 C C . LEU A 1 655 ? 35.133 17.526 -52.736 1.00 85.00 655 LEU A C 1
ATOM 5220 O O . LEU A 1 655 ? 34.796 18.666 -53.053 1.00 85.00 655 LEU A O 1
ATOM 5224 N N . ILE A 1 656 ? 34.273 16.504 -52.740 1.00 84.50 656 ILE A N 1
ATOM 5225 C CA . ILE A 1 656 ? 32.862 16.644 -53.125 1.00 84.50 656 ILE A CA 1
ATOM 5226 C C . ILE A 1 656 ? 32.109 17.555 -52.138 1.00 84.50 656 ILE A C 1
ATOM 5228 O O . ILE A 1 656 ? 31.352 18.424 -52.572 1.00 84.50 656 ILE A O 1
ATOM 5232 N N . ILE A 1 657 ? 32.331 17.402 -50.826 1.00 83.44 657 ILE A N 1
ATOM 5233 C CA . ILE A 1 657 ? 31.742 18.266 -49.785 1.00 83.44 657 ILE A CA 1
ATOM 5234 C C . ILE A 1 657 ? 32.152 19.725 -50.006 1.00 83.44 657 ILE A C 1
ATOM 5236 O O . ILE A 1 657 ? 31.295 20.608 -49.961 1.00 83.44 657 ILE A O 1
ATOM 5240 N N . ALA A 1 658 ? 33.437 19.976 -50.277 1.00 80.00 658 ALA A N 1
ATOM 5241 C CA . ALA A 1 658 ? 33.958 21.325 -50.494 1.00 80.00 658 ALA A CA 1
ATOM 5242 C C . ALA A 1 658 ? 33.290 22.039 -51.684 1.00 80.00 658 ALA A C 1
ATOM 5244 O O . ALA A 1 658 ? 33.119 23.256 -51.643 1.00 80.00 658 ALA A O 1
ATOM 5245 N N . TYR A 1 659 ? 32.875 21.291 -52.711 1.00 81.81 659 TYR A N 1
ATOM 5246 C CA . TYR A 1 659 ? 32.165 21.831 -53.871 1.00 81.81 659 TYR A CA 1
ATOM 5247 C C . TYR A 1 659 ? 30.647 21.970 -53.650 1.00 81.81 659 TYR A C 1
ATOM 5249 O O . TYR A 1 659 ? 30.063 22.991 -54.010 1.00 81.81 659 TYR A O 1
ATOM 5257 N N . LEU A 1 660 ? 29.988 20.960 -53.065 1.00 80.75 660 LEU A N 1
ATOM 5258 C CA . LEU A 1 660 ? 28.518 20.880 -53.004 1.00 80.75 660 LEU A CA 1
ATOM 5259 C C . LEU A 1 660 ? 27.880 21.485 -51.748 1.00 80.75 660 LEU A C 1
ATOM 5261 O O . LEU A 1 660 ? 26.673 21.736 -51.754 1.00 80.75 660 LEU A O 1
ATOM 5265 N N . ALA A 1 661 ? 28.635 21.682 -50.667 1.00 79.69 661 ALA A N 1
ATOM 5266 C CA . ALA A 1 661 ? 28.075 22.042 -49.365 1.00 79.69 661 ALA A CA 1
ATOM 5267 C C . ALA A 1 661 ? 28.756 23.274 -48.736 1.00 79.69 661 ALA A C 1
ATOM 5269 O O . ALA A 1 661 ? 29.359 23.160 -47.662 1.00 79.69 661 ALA A O 1
ATOM 5270 N N . PRO A 1 662 ? 28.643 24.472 -49.347 1.00 78.50 662 PRO A N 1
ATOM 5271 C CA . PRO A 1 662 ? 29.166 25.702 -48.757 1.00 78.50 662 PRO A CA 1
ATOM 5272 C C . PRO A 1 662 ? 28.455 26.044 -47.436 1.00 78.50 662 PRO A C 1
ATOM 5274 O O . PRO A 1 662 ? 27.282 25.706 -47.232 1.00 78.50 662 PRO A O 1
ATOM 5277 N N . LEU A 1 663 ? 29.178 26.728 -46.540 1.00 81.50 663 LEU A N 1
ATOM 5278 C CA . LEU A 1 663 ? 28.680 27.167 -45.234 1.00 81.50 663 LEU A CA 1
ATOM 5279 C C . LEU A 1 663 ? 27.476 28.116 -45.414 1.00 81.50 663 LEU A C 1
ATOM 5281 O O . LEU A 1 663 ? 27.629 29.166 -46.041 1.00 81.50 663 LEU A O 1
ATOM 5285 N N . PRO A 1 664 ? 26.299 27.813 -44.837 1.00 78.94 664 PRO A N 1
ATOM 5286 C CA . PRO A 1 664 ? 25.144 28.699 -44.935 1.00 78.94 664 PRO A CA 1
ATOM 5287 C C . PRO A 1 664 ? 25.364 30.030 -44.176 1.00 78.94 664 PRO A C 1
ATOM 5289 O O . PRO A 1 664 ? 25.958 30.030 -43.088 1.00 78.94 664 PRO A O 1
ATOM 5292 N N . PRO A 1 665 ? 24.876 31.169 -44.715 1.00 71.88 665 PRO A N 1
ATOM 5293 C CA . PRO A 1 665 ? 25.064 32.504 -44.141 1.00 71.88 665 PRO A CA 1
ATOM 5294 C C . PRO A 1 665 ? 24.403 32.655 -42.760 1.00 71.88 665 PRO A C 1
ATOM 5296 O O . PRO A 1 665 ? 23.436 31.970 -42.428 1.00 71.88 665 PRO A O 1
ATOM 5299 N N . SER A 1 666 ? 24.924 33.561 -41.922 1.00 68.50 666 SER A N 1
ATOM 5300 C CA . SER A 1 666 ? 24.341 33.837 -40.604 1.00 68.50 666 SER A CA 1
ATOM 5301 C C . SER A 1 666 ? 23.048 34.648 -40.715 1.00 68.50 666 SER A C 1
ATOM 5303 O O . SER A 1 666 ? 22.955 35.579 -41.510 1.00 68.50 666 SER A O 1
ATOM 5305 N N . SER A 1 667 ? 22.069 34.364 -39.854 1.00 59.03 667 SER A N 1
ATOM 5306 C CA . SER A 1 667 ? 20.757 35.034 -39.814 1.00 59.03 667 SER A CA 1
ATOM 5307 C C . SER A 1 667 ? 20.819 36.557 -39.594 1.00 59.03 667 SER A C 1
ATOM 5309 O O . SER A 1 667 ? 19.873 37.264 -39.923 1.00 59.03 667 SER A O 1
ATOM 5311 N N . SER A 1 668 ? 21.946 37.091 -39.111 1.00 50.78 668 SER A N 1
ATOM 5312 C CA . SER A 1 668 ? 22.217 38.535 -39.043 1.00 50.78 668 SER A CA 1
ATOM 5313 C C . SER A 1 668 ? 22.428 39.198 -40.412 1.00 50.78 668 SER A C 1
ATOM 5315 O O . SER A 1 668 ? 22.122 40.375 -40.565 1.00 50.78 668 SER A O 1
ATOM 5317 N N . VAL A 1 669 ? 22.927 38.462 -41.410 1.00 51.91 669 VAL A N 1
ATOM 5318 C CA . VAL A 1 669 ? 23.192 38.982 -42.763 1.00 51.91 669 VAL A CA 1
ATOM 5319 C C . VAL A 1 669 ? 21.906 39.025 -43.591 1.00 51.91 669 VAL A C 1
ATOM 5321 O O . VAL A 1 669 ? 21.718 39.939 -44.386 1.00 51.91 669 VAL A O 1
ATOM 5324 N N . GLN A 1 670 ? 20.971 38.108 -43.330 1.00 49.22 670 GLN A N 1
ATOM 5325 C CA . GLN A 1 670 ? 19.694 38.018 -44.044 1.00 49.22 670 GLN A CA 1
ATOM 5326 C C . GLN A 1 670 ? 18.774 39.226 -43.777 1.00 49.22 670 GLN A C 1
ATOM 5328 O O . GLN A 1 670 ? 18.076 39.671 -44.678 1.00 49.22 670 GLN A O 1
ATOM 5333 N N . LYS A 1 671 ? 18.838 39.829 -42.577 1.00 42.47 671 LYS A N 1
ATOM 5334 C CA . LYS A 1 671 ? 18.065 41.038 -42.225 1.00 42.47 671 LYS A CA 1
ATOM 5335 C C . LYS A 1 671 ? 18.621 42.333 -42.845 1.00 42.47 671 LYS A C 1
ATOM 5337 O O . LYS A 1 671 ? 17.902 43.318 -42.934 1.00 42.47 671 LYS A O 1
ATOM 5342 N N . ASN A 1 672 ? 19.883 42.335 -43.283 1.00 46.66 672 ASN A N 1
ATOM 5343 C CA . ASN A 1 672 ? 20.518 43.475 -43.961 1.00 46.66 672 ASN A CA 1
ATOM 5344 C C . ASN A 1 672 ? 20.434 43.390 -45.496 1.00 46.66 672 ASN A C 1
ATOM 5346 O O . ASN A 1 672 ? 20.925 44.288 -46.175 1.00 46.66 672 ASN A O 1
ATOM 5350 N N . GLN A 1 673 ? 19.845 42.320 -46.038 1.00 46.69 673 GLN A N 1
ATOM 5351 C CA . GLN A 1 673 ? 19.691 42.105 -47.481 1.00 46.69 673 GLN A CA 1
ATOM 5352 C C . GLN A 1 673 ? 18.247 42.269 -47.979 1.00 46.69 673 GLN A C 1
ATOM 5354 O O . GLN A 1 673 ? 18.026 42.198 -49.184 1.00 46.69 673 GLN A O 1
ATOM 5359 N N . GLU A 1 674 ? 17.274 42.539 -47.102 1.00 39.22 674 GLU A N 1
ATOM 5360 C CA . GLU A 1 674 ? 15.996 43.099 -47.550 1.00 39.22 674 GLU A CA 1
ATOM 5361 C C . GLU A 1 674 ? 16.221 44.573 -47.919 1.00 39.22 674 GLU A C 1
ATOM 5363 O O . GLU A 1 674 ? 16.661 45.350 -47.062 1.00 39.22 674 GLU A O 1
ATOM 5368 N N . PRO A 1 675 ? 15.963 44.998 -49.171 1.00 44.78 675 PRO A N 1
ATOM 5369 C CA . PRO A 1 675 ? 15.946 46.416 -49.475 1.00 44.78 675 PRO A CA 1
ATOM 5370 C C . PRO A 1 675 ? 14.857 47.060 -48.613 1.00 44.78 675 PRO A C 1
ATOM 5372 O O . PRO A 1 675 ? 13.703 46.632 -48.629 1.00 44.78 675 PRO A O 1
ATOM 5375 N N . LYS A 1 676 ? 15.229 48.087 -47.843 1.00 46.06 676 LYS A N 1
ATOM 5376 C CA . LYS A 1 676 ? 14.247 49.040 -47.325 1.00 46.06 676 LYS A CA 1
ATOM 5377 C C . LYS A 1 676 ? 13.549 49.627 -48.554 1.00 46.06 676 LYS A C 1
ATOM 5379 O O . LYS A 1 676 ? 14.216 50.299 -49.338 1.00 46.06 676 LYS A O 1
ATOM 5384 N N . LEU A 1 677 ? 12.280 49.265 -48.750 1.00 42.41 677 LEU A N 1
ATOM 5385 C CA . LEU A 1 677 ? 11.385 49.899 -49.721 1.00 42.41 677 LEU A CA 1
ATOM 5386 C C . LEU A 1 677 ? 11.383 51.417 -49.538 1.00 42.41 677 LEU A C 1
ATOM 5388 O O . LEU A 1 677 ? 11.386 51.859 -48.362 1.00 42.41 677 LEU A O 1
#

Secondary structure (DSSP, 8-state):
-HHHHHHHHTTSS--HHHHHHHHHHHHHHHHHHHHHHT-HHHHHHHHHHHHHTTTSS--SS--HHHHHHHHHHHHHHHHHHHHHS--HHHHHHHHHIIIIIIHHHHHHH--GGGHHHHHHHHHHHHHHHHHHHHHHHHHHHHHHHHHHHTT--------HHHHHHHHHHHHHHHHHHTTT-HHHHHHHHHHHHHHHHHHHHHHHHH-GGGHHHHHHHHHHHHHHHHHHHHHHH-HHHHHHHHHHHHHHHHHHHHHT--HHHHHHHHHHHHHHHHHHHHHHHH-SS--HHHHHHHHHHHHHHHHHHHHHHTTS-TTS-HHHHHHHHHHHHHHHHHHHHHHHTT-TTS-SHHHHHHHHHHHHHHHHHHHHHT----HHHHHHHHHHHHHHHHHHHHHTTHHHHSS-S-HHHHHHHHHHHHHHHHHHHHT---S--HHHHHHHHHHHHHHHHHHHHHH-TTSHHHHHHHHHHHHHHHHHHTT--TTTT-HHHHHHHHHHHHHHHH-HHHHHTT--STTTSHHHHHHHHHHHHHHHHHHHS--SS-HHHHHHHHHHHHHHHHHHHHHHHHHHHHHHH----SSGGGGT-HHHHHHHHHHHHHHHHHHHHHHHHHT-HHHHHHHHHHHHHHHHHIIIIITTSS-HHHHHHHHHHHHHHHHHHHHH-PPPPPHHHHTTSS---

Organism: Acinetobacter baumannii (NCBI:txid470)

pLDDT: mean 84.52, std 10.4, range [39.22, 96.81]

Radius of gyration: 42.5 Å; chains: 1; bounding box: 85×74×124 Å